Protein 6B5P (pdb70)

Organism: Plasmodium falciparum (NCBI:txid5833)

Radius of gyration: 25.06 Å; Cα contacts (8 Å, |Δi|>4): 1123; chains: 3; bounding box: 57×47×74 Å

Secondary structure (DSSP, 8-state):
---TT--S---/-EEEE---EEE-TT--EEEEEEEESS-GGGSEEEEEEE-TT--EEEEEEE-TTT--EEE-TTSSSSEEEEEEGGGTEEEEEESS--GGG-EEEEEEEE--SSSEEEEE---EEEEE-S---B--EEEEE----EEEEEEEEEEEBSS--EEEEGGGT--TTEEEPPPEE-TTS-EEEEEEEEEEGGGGTT--EEEEEEEGGGTEEEEEEE--/--EE--SEEEE-TTS-EEEEEEESSGGGTT---EEEEEE-TTS--EEEEETTTBPPTTS-TTEEEEEETTEEEEEE-S--GGG-EEEEEEEE-STT-EEEB--EEEEE--S--BPPEEEEE---HHHHHTT-EEEEEEEEEEBSS--EEEEEETTEEE-TTEEEPPPEE-TTS-EEEEEEEEE-HHHHHHSS-EEEEEEETTEEEEEEE--

Solvent-accessible surface area: 19603 Å² total

Nearest PDB structures (foldseek):
  6b5p-assembly1_H  TM=1.005E+00  e=7.738E-45  Homo sapiens
  5tf1-assembly1_H  TM=9.299E-01  e=3.670E-36  Homo sapiens
  5n7w-assembly1_H  TM=9.533E-01  e=2.758E-34  Homo sapiens
  2xwt-assembly1_A  TM=9.132E-01  e=5.272E-34  Homo sapiens
  8g8n-assembly1_A  TM=7.382E-01  e=4.643E-35  Homo sapiens

Foldseek 3Di:
DDDPVDDPPDD/DAWAKDEAAEAAFQAKDKIKTFDDDDQLQPWKKWKWWFAPPGDIDTAWIARSPPRDTDGDPPNPDFWDWGADSVRSMIMIMGGRDDQRRFTWMKMFIQPDPVGGRVDIYPTYGYGYDNDDADAWDKDWAAWVQKMKIKIKTHFGDDDDKDKDKPVNPQPPQKDWDDWDQDPNRGIMTMMMGIGGPVCLPPNWMWMWMDDPVVRDIDTDTHHD/DQWEWDQEDEEAAQAKDKIKIAGPDCLLPVVQFKWKWFDAPPDDIHTQATRQFDGDPPHDPQWGWHDDDRMIMIMGGRDDQVSQGKMKMKGHRDPPDIDIYPIYGYHHPHDDFWAKDWDKDWADPVCVVVFKTKIKIKIWFGPPQDKDKWKAQQNHTDDPQKDKDGWDQDPVRTTIIMMMRIDTSCSQQVGQKMKMWIADPRDIDMDIDHD

Sequence (434 aa):
NPDPNANPNVDVQLVQSGSELKKPGASVKVSCKTSGYTFTTYAMNWVRQAPGQGLEWMGWINTNTGNPTYAPGFTGRFVFSFDTSVSTAYLQISSLKAEDTAVYYCARVYSYGVPFDYWGQGTLVTVSSASTKGPSVFPLAPGGTAALGCLVKDYFPEPVTVSWNSGALTSGVHTFPAVLQSSGLYSLSSVVTVPSSSLGTQTYICNVNHKPSNTKVDKKVEPSVLTQPASVSGSPGQSITISCTATSSNVGSFNLVSWYQHHPGKAPKLIIHEVSKRPSGASNRFSGSKSGNTASLTISGLQAEDEADYYCCSYVGSDTWVFGGGTKLTVLGQPKAAPSVTLFPPSSEELQANKATLVCLISDFYPGAVTVAWKADSSPVKAGVETTTPSKQSNNKYAASSYLSLTPEQWKSHRSYSCQVTHEGSTVEKTVAP

B-factor: mean 49.25, std 17.54, range [1.54, 187.0]

GO terms:
  GO:0085017 entry into host cell by a symbiont-containing vacuole (P, IMP)

Structure (mmCIF, N/CA/C/O backbone):
data_6B5P
#
_entry.id   6B5P
#
_cell.length_a   41.832
_cell.length_b   70.680
_cell.length_c   166.733
_cell.angle_alpha   90.00
_cell.angle_beta   90.00
_cell.angle_gamma   90.00
#
_symmetry.space_group_name_H-M   'P 21 21 21'
#
loop_
_entity.id
_entity.type
_entity.pdbx_description
1 polymer 'pfCSP peptide 20: ASN-PRO-ASP-PRO-ASN-ALA-ASN-PRO-ASN-VAL-ASP'
2 polymer 'CIS42 Fab Heavy chain'
3 polymer 'CIS42 Fab Light chain'
4 water water
#
loop_
_atom_site.group_PDB
_atom_site.id
_atom_site.type_symbol
_atom_site.label_atom_id
_atom_site.label_alt_id
_atom_site.label_comp_id
_atom_site.label_asym_id
_atom_site.label_entity_id
_atom_site.label_seq_id
_atom_site.pdbx_PDB_ins_code
_atom_site.Cartn_x
_atom_site.Cartn_y
_atom_site.Cartn_z
_atom_site.occupancy
_atom_site.B_iso_or_equiv
_atom_site.auth_seq_id
_atom_site.auth_comp_id
_atom_site.auth_asym_id
_atom_site.auth_atom_id
_atom_site.pdbx_PDB_model_num
ATOM 1 N N . ASN A 1 1 ? -2.333 7.545 12.234 1.00 51.49 5 ASN A N 1
ATOM 2 C CA . ASN A 1 1 ? -1.175 8.341 11.836 1.00 51.43 5 ASN A CA 1
ATOM 3 C C . ASN A 1 1 ? 0.116 7.573 12.108 1.00 51.66 5 ASN A C 1
ATOM 4 O O . ASN A 1 1 ? 0.846 7.887 13.047 1.00 53.49 5 ASN A O 1
ATOM 15 N N . PRO A 1 2 ? 0.399 6.566 11.289 1.00 51.19 6 PRO A N 1
ATOM 16 C CA . PRO A 1 2 ? 1.600 5.756 11.500 1.00 49.49 6 PRO A CA 1
ATOM 17 C C . PRO A 1 2 ? 2.863 6.484 11.061 1.00 48.74 6 PRO A C 1
ATOM 18 O O . PRO A 1 2 ? 2.835 7.584 10.505 1.00 46.41 6 PRO A O 1
ATOM 29 N N . ASP A 1 3 ? 3.981 5.832 11.325 1.00 46.24 7 ASP A N 1
ATOM 30 C CA . ASP A 1 3 ? 5.282 6.342 10.917 1.00 49.09 7 ASP A CA 1
ATOM 31 C C . ASP A 1 3 ? 5.517 6.023 9.442 1.00 44.17 7 ASP A C 1
ATOM 32 O O . ASP A 1 3 ? 5.336 4.873 9.032 1.00 43.81 7 ASP A O 1
ATOM 41 N N . PRO A 1 4 ? 5.905 7.001 8.616 1.00 48.29 8 PRO A N 1
ATOM 42 C CA . PRO A 1 4 ? 6.080 6.710 7.181 1.00 46.28 8 PRO A CA 1
ATOM 43 C C . PRO A 1 4 ? 7.197 5.727 6.879 1.00 48.85 8 PRO A C 1
ATOM 44 O O . PRO A 1 4 ? 7.164 5.089 5.819 1.00 44.59 8 PRO A O 1
ATOM 55 N N . ASN A 1 5 ? 8.190 5.591 7.759 1.00 53.02 9 ASN A N 1
ATOM 56 C CA . ASN A 1 5 ? 9.248 4.610 7.550 1.00 53.00 9 ASN A CA 1
ATOM 57 C C . ASN A 1 5 ? 8.846 3.214 8.001 1.00 48.52 9 ASN A C 1
ATOM 58 O O . ASN A 1 5 ? 9.525 2.242 7.649 1.00 46.27 9 ASN A O 1
ATOM 69 N N . ALA A 1 6 ? 7.773 3.093 8.778 1.00 48.63 10 ALA A N 1
ATOM 70 C CA . ALA A 1 6 ? 7.352 1.791 9.271 1.00 46.87 10 ALA A CA 1
ATOM 71 C C . ALA A 1 6 ? 6.919 0.899 8.117 1.00 44.73 10 ALA A C 1
ATOM 72 O O . ALA A 1 6 ? 6.265 1.348 7.172 1.00 44.60 10 ALA A O 1
ATOM 79 N N . ASN A 1 7 ? 7.292 -0.376 8.201 1.00 44.62 11 ASN A N 1
ATOM 80 C CA . ASN A 1 7 ? 6.871 -1.362 7.216 1.00 42.63 11 ASN A CA 1
ATOM 81 C C . ASN A 1 7 ? 5.609 -2.052 7.715 1.00 45.87 11 ASN A C 1
ATOM 82 O O . ASN A 1 7 ? 5.633 -2.643 8.804 1.00 46.17 11 ASN A O 1
ATOM 93 N N . PRO A 1 8 ? 4.494 -2.002 6.979 1.00 42.33 12 PRO A N 1
ATOM 94 C CA . PRO A 1 8 ? 3.282 -2.698 7.442 1.00 44.44 12 PRO A CA 1
ATOM 95 C C . PRO A 1 8 ? 3.381 -4.215 7.386 1.00 43.35 12 PRO A C 1
ATOM 96 O O . PRO A 1 8 ? 2.502 -4.891 7.936 1.00 44.37 12 PRO A O 1
ATOM 107 N N . ASN A 1 9 ? 4.410 -4.769 6.745 1.00 43.59 13 ASN A N 1
ATOM 108 C CA . ASN A 1 9 ? 4.557 -6.220 6.618 1.00 46.94 13 ASN A CA 1
ATOM 109 C C . ASN A 1 9 ? 5.260 -6.793 7.852 1.00 51.40 13 ASN A C 1
ATOM 110 O O . ASN A 1 9 ? 6.352 -7.360 7.790 1.00 56.30 13 ASN A O 1
ATOM 121 N N . VAL A 1 10 ? 4.591 -6.635 8.994 1.00 52.09 14 VAL A N 1
ATOM 122 C CA . VAL A 1 10 ? 5.135 -7.087 10.268 1.00 50.47 14 VAL A CA 1
ATOM 123 C C . VAL A 1 10 ? 4.896 -8.586 10.434 1.00 54.13 14 VAL A C 1
ATOM 124 O O . VAL A 1 10 ? 4.017 -9.181 9.805 1.00 54.32 14 VAL A O 1
ATOM 137 N N . ASP A 1 11 ? 5.697 -9.204 11.299 1.00 53.56 15 ASP A N 1
ATOM 138 C CA . ASP A 1 11 ? 5.511 -10.611 11.643 1.00 53.48 15 ASP A CA 1
ATOM 139 C C . ASP A 1 11 ? 4.327 -10.766 12.591 1.00 56.47 15 ASP A C 1
ATOM 140 O O . ASP A 1 11 ? 4.255 -10.095 13.621 1.00 58.85 15 ASP A O 1
ATOM 162 N N . VAL B 2 2 ? 13.679 -4.907 -9.173 1.00 94.47 2 VAL H N 1
ATOM 163 C CA . VAL B 2 2 ? 12.323 -5.276 -8.788 1.00 94.63 2 VAL H CA 1
ATOM 164 C C . VAL B 2 2 ? 11.463 -5.469 -10.031 1.00 85.82 2 VAL H C 1
ATOM 165 O O . VAL B 2 2 ? 11.540 -4.686 -10.975 1.00 91.84 2 VAL H O 1
ATOM 178 N N . GLN B 2 3 ? 10.640 -6.517 -10.026 1.00 76.80 3 GLN H N 1
ATOM 179 C CA . GLN B 2 3 ? 9.783 -6.826 -11.163 1.00 63.06 3 GLN H CA 1
ATOM 180 C C . GLN B 2 3 ? 8.557 -7.583 -10.676 1.00 56.61 3 GLN H C 1
ATOM 181 O O . GLN B 2 3 ? 8.682 -8.544 -9.912 1.00 61.54 3 GLN H O 1
ATOM 195 N N . LEU B 2 4 ? 7.380 -7.145 -11.120 1.00 52.11 4 LEU H N 1
ATOM 196 C CA . LEU B 2 4 ? 6.118 -7.835 -10.864 1.00 45.87 4 LEU H CA 1
ATOM 197 C C . LEU B 2 4 ? 5.517 -8.206 -12.213 1.00 47.18 4 LEU H C 1
ATOM 198 O O . LEU B 2 4 ? 5.138 -7.324 -12.990 1.00 46.99 4 LEU H O 1
ATOM 214 N N . VAL B 2 5 ? 5.438 -9.504 -12.495 1.00 46.64 5 VAL H N 1
ATOM 215 C CA . VAL B 2 5 ? 4.954 -10.009 -13.777 1.00 44.01 5 VAL H CA 1
ATOM 216 C C . VAL B 2 5 ? 3.712 -10.847 -13.520 1.00 41.36 5 VAL H C 1
ATOM 217 O O . VAL B 2 5 ? 3.783 -11.885 -12.849 1.00 41.84 5 VAL H O 1
ATOM 230 N N . GLN B 2 6 ? 2.582 -10.408 -14.062 1.00 40.02 6 GLN H N 1
ATOM 231 C CA . GLN B 2 6 ? 1.305 -11.071 -13.856 1.00 36.56 6 GLN H CA 1
ATOM 232 C C . GLN B 2 6 ? 0.996 -12.014 -15.015 1.00 34.74 6 GLN H C 1
ATOM 233 O O . GLN B 2 6 ? 1.656 -12.006 -16.056 1.00 33.55 6 GLN H O 1
ATOM 247 N N . SER B 2 7 ? -0.026 -12.843 -14.814 1.00 35.63 7 SER H N 1
ATOM 248 C CA . SER B 2 7 ? -0.461 -13.793 -15.827 1.00 35.75 7 SER H CA 1
ATOM 249 C C . SER B 2 7 ? -1.270 -13.080 -16.912 1.00 37.34 7 SER H C 1
ATOM 250 O O . SER B 2 7 ? -1.568 -11.884 -16.826 1.00 36.64 7 SER H O 1
ATOM 258 N N . GLY B 2 8 ? -1.645 -13.837 -17.946 1.00 37.71 8 GLY H N 1
ATOM 259 C CA . GLY B 2 8 ? -2.255 -13.269 -19.129 1.00 37.14 8 GLY H CA 1
ATOM 260 C C . GLY B 2 8 ? -3.759 -13.107 -19.003 1.00 36.02 8 GLY H C 1
ATOM 261 O O . GLY B 2 8 ? -4.388 -13.514 -18.027 1.00 35.77 8 GLY H O 1
ATOM 265 N N . SER B 2 9 ? -4.335 -12.499 -20.037 1.00 34.43 9 SER H N 1
ATOM 266 C CA . SER B 2 9 ? -5.759 -12.201 -20.054 1.00 32.73 9 SER H CA 1
ATOM 267 C C . SER B 2 9 ? -6.583 -13.461 -19.820 1.00 34.38 9 SER H C 1
ATOM 268 O O . SER B 2 9 ? -6.199 -14.566 -20.211 1.00 38.95 9 SER H O 1
ATOM 276 N N . GLU B 2 10 ? -7.739 -13.280 -19.188 1.00 32.56 10 GLU H N 1
ATOM 277 C CA . GLU B 2 10 ? -8.649 -14.373 -18.884 1.00 34.52 10 GLU H CA 1
ATOM 278 C C . GLU B 2 10 ? -10.038 -14.037 -19.403 1.00 34.36 10 GLU H C 1
ATOM 279 O O . GLU B 2 10 ? -10.499 -12.897 -19.285 1.00 31.33 10 GLU H O 1
ATOM 291 N N . LEU B 2 11 ? -10.694 -15.040 -19.983 1.00 37.13 11 LEU H N 1
ATOM 292 C CA . LEU B 2 11 ? -12.080 -14.945 -20.420 1.00 36.21 11 LEU H CA 1
ATOM 293 C C . LEU B 2 11 ? -12.877 -16.003 -19.675 1.00 35.44 11 LEU H C 1
ATOM 294 O O . LEU B 2 11 ? -12.496 -17.178 -19.667 1.00 36.14 11 LEU H O 1
ATOM 310 N N . LYS B 2 12 ? -13.970 -15.586 -19.038 1.00 34.25 12 LYS H N 1
ATOM 311 C CA . LYS B 2 12 ? -14.730 -16.461 -18.158 1.00 33.31 12 LYS H CA 1
ATOM 312 C C . LYS B 2 12 ? -16.219 -16.193 -18.309 1.00 36.81 12 LYS H C 1
ATOM 313 O O . LYS B 2 12 ? -16.635 -15.089 -18.671 1.00 38.21 12 LYS H O 1
ATOM 332 N N . LYS B 2 13 ? -17.020 -17.220 -18.024 1.00 37.55 13 LYS H N 1
ATOM 333 C CA . LYS B 2 13 ? -18.464 -17.088 -17.925 1.00 37.82 13 LYS H CA 1
ATOM 334 C C . LYS B 2 13 ? -18.859 -16.712 -16.504 1.00 33.40 13 LYS H C 1
ATOM 335 O O . LYS B 2 13 ? -18.108 -16.957 -15.555 1.00 31.46 13 LYS H O 1
ATOM 354 N N . PRO B 2 14 ? -20.029 -16.104 -16.313 1.00 32.41 14 PRO H N 1
ATOM 355 C CA . PRO B 2 14 ? -20.507 -15.876 -14.947 1.00 31.91 14 PRO H CA 1
ATOM 356 C C . PRO B 2 14 ? -20.524 -17.183 -14.167 1.00 32.62 14 PRO H C 1
ATOM 357 O O . PRO B 2 14 ? -20.697 -18.265 -14.731 1.00 33.49 14 PRO H O 1
ATOM 368 N N . GLY B 2 15 ? -20.317 -17.076 -12.856 1.00 31.65 15 GLY H N 1
ATOM 369 C CA . GLY B 2 15 ? -20.273 -18.239 -12.000 1.00 31.70 15 GLY H CA 1
ATOM 370 C C . GLY B 2 15 ? -18.967 -19.002 -12.023 1.00 31.83 15 GLY H C 1
ATOM 371 O O . GLY B 2 15 ? -18.735 -19.821 -11.126 1.00 31.56 15 GLY H O 1
ATOM 375 N N . ALA B 2 16 ? -18.103 -18.768 -13.008 1.00 32.03 16 ALA H N 1
ATOM 376 C CA . ALA B 2 16 ? -16.844 -19.489 -13.096 1.00 33.98 16 ALA H CA 1
ATOM 377 C C . ALA B 2 16 ? -15.836 -18.917 -12.102 1.00 33.70 16 ALA H C 1
ATOM 378 O O . ALA B 2 16 ? -16.132 -18.012 -11.315 1.00 32.08 16 ALA H O 1
ATOM 385 N N . SER B 2 17 ? -14.619 -19.448 -12.146 1.00 35.41 17 SER H N 1
ATOM 386 C CA . SER B 2 17 ? -13.567 -19.058 -11.225 1.00 35.69 17 SER H CA 1
ATOM 387 C C . SER B 2 17 ? -12.311 -18.699 -12.006 1.00 33.90 17 SER H C 1
ATOM 388 O O . SER B 2 17 ? -12.113 -19.132 -13.144 1.00 32.35 17 SER H O 1
ATOM 396 N N . VAL B 2 18 ? -11.458 -17.890 -11.379 1.00 33.81 18 VAL H N 1
ATOM 397 C CA . VAL B 2 18 ? -10.219 -17.448 -12.004 1.00 33.09 18 VAL H CA 1
ATOM 398 C C . VAL B 2 18 ? -9.178 -17.260 -10.913 1.00 32.81 18 VAL H C 1
ATOM 399 O O . VAL B 2 18 ? -9.509 -16.969 -9.760 1.00 33.72 18 VAL H O 1
ATOM 412 N N . LYS B 2 19 ? -7.912 -17.448 -11.280 1.00 32.77 19 LYS H N 1
ATOM 413 C CA . LYS B 2 19 ? -6.798 -17.284 -10.350 1.00 32.86 19 LYS H CA 1
ATOM 414 C C . LYS B 2 19 ? -5.677 -16.555 -11.077 1.00 32.46 19 LYS H C 1
ATOM 415 O O . LYS B 2 19 ? -5.082 -17.102 -12.012 1.00 32.22 19 LYS H O 1
ATOM 434 N N . VAL B 2 20 ? -5.390 -15.326 -10.643 1.00 31.85 20 VAL H N 1
ATOM 435 C CA . VAL B 2 20 ? -4.371 -14.475 -11.252 1.00 29.58 20 VAL H CA 1
ATOM 436 C C . VAL B 2 20 ? -3.107 -14.562 -10.411 1.00 33.41 20 VAL H C 1
ATOM 437 O O . VAL B 2 20 ? -3.171 -14.570 -9.175 1.00 32.51 20 VAL H O 1
ATOM 450 N N . SER B 2 21 ? -1.955 -14.625 -11.073 1.00 33.78 21 SER H N 1
ATOM 451 C CA . SER B 2 21 ? -0.676 -14.766 -10.396 1.00 36.90 21 SER H CA 1
ATOM 452 C C . SER B 2 21 ? 0.166 -13.512 -10.593 1.00 37.49 21 SER H C 1
ATOM 453 O O . SER B 2 21 ? -0.031 -12.741 -11.538 1.00 36.07 21 SER H O 1
ATOM 461 N N . CYS B 2 22 ? 1.115 -13.315 -9.672 1.00 38.89 22 CYS H N 1
ATOM 462 C CA . CYS B 2 22 ? 1.955 -12.113 -9.622 1.00 38.76 22 CYS H CA 1
ATOM 463 C C . CYS B 2 22 ? 3.345 -12.561 -9.171 1.00 42.22 22 CYS H C 1
ATOM 464 O O . CYS B 2 22 ? 3.657 -12.531 -7.977 1.00 40.35 22 CYS H O 1
ATOM 471 N N . LYS B 2 23 ? 4.171 -12.984 -10.131 1.00 47.20 23 LYS H N 1
ATOM 472 C CA . LYS B 2 23 ? 5.522 -13.441 -9.825 1.00 49.52 23 LYS H CA 1
ATOM 473 C C . LYS B 2 23 ? 6.430 -12.248 -9.563 1.00 48.23 23 LYS H C 1
ATOM 474 O O . LYS B 2 23 ? 6.430 -11.274 -10.323 1.00 45.00 23 LYS H O 1
ATOM 493 N N . THR B 2 24 ? 7.213 -12.334 -8.495 1.00 50.44 24 THR H N 1
ATOM 494 C CA . THR B 2 24 ? 8.115 -11.268 -8.096 1.00 52.55 24 THR H CA 1
ATOM 495 C C . THR B 2 24 ? 9.562 -11.709 -8.276 1.00 55.94 24 THR H C 1
ATOM 496 O O . THR B 2 24 ? 9.869 -12.900 -8.367 1.00 58.35 24 THR H O 1
ATOM 507 N N . SER B 2 25 ? 10.449 -10.720 -8.339 1.00 55.46 25 SER H N 1
ATOM 508 C CA . SER B 2 25 ? 11.885 -10.957 -8.412 1.00 55.84 25 SER H CA 1
ATOM 509 C C . SER B 2 25 ? 12.592 -9.637 -8.145 1.00 52.49 25 SER H C 1
ATOM 510 O O . SER B 2 25 ? 12.009 -8.560 -8.295 1.00 48.55 25 SER H O 1
ATOM 518 N N . GLY B 2 26 ? 13.855 -9.736 -7.738 1.00 45.44 26 GLY H N 1
ATOM 519 C CA . GLY B 2 26 ? 14.646 -8.573 -7.403 1.00 45.71 26 GLY H CA 1
ATOM 520 C C . GLY B 2 26 ? 14.621 -8.181 -5.941 1.00 45.63 26 GLY H C 1
ATOM 521 O O . GLY B 2 26 ? 15.402 -7.308 -5.539 1.00 46.93 26 GLY H O 1
ATOM 525 N N . TYR B 2 27 ? 13.754 -8.789 -5.133 1.00 45.10 27 TYR H N 1
ATOM 526 C CA . TYR B 2 27 ? 13.671 -8.468 -3.715 1.00 45.64 27 TYR H CA 1
ATOM 527 C C . TYR B 2 27 ? 13.127 -9.674 -2.959 1.00 45.57 27 TYR H C 1
ATOM 528 O O . TYR B 2 27 ? 12.490 -10.559 -3.537 1.00 45.58 27 TYR H O 1
ATOM 546 N N . THR B 2 28 ? 13.385 -9.694 -1.651 1.00 45.22 28 THR H N 1
ATOM 547 C CA . THR B 2 28 ? 12.886 -10.758 -0.785 1.00 46.76 28 THR H CA 1
ATOM 548 C C . THR B 2 28 ? 11.367 -10.678 -0.683 1.00 46.55 28 THR H C 1
ATOM 549 O O . THR B 2 28 ? 10.823 -9.700 -0.158 1.00 46.99 28 THR H O 1
ATOM 560 N N . PHE B 2 29 ? 10.687 -11.729 -1.150 1.00 45.30 29 PHE H N 1
ATOM 561 C CA . PHE B 2 29 ? 9.235 -11.679 -1.301 1.00 42.33 29 PHE H CA 1
ATOM 562 C C . PHE B 2 29 ? 8.531 -11.441 0.031 1.00 40.39 29 PHE H C 1
ATOM 563 O O . PHE B 2 29 ? 7.500 -10.758 0.081 1.00 38.34 29 PHE H O 1
ATOM 580 N N . THR B 2 30 ? 9.066 -11.996 1.117 1.00 41.03 30 THR H N 1
ATOM 581 C CA . THR B 2 30 ? 8.393 -11.954 2.410 1.00 40.96 30 THR H CA 1
ATOM 582 C C . THR B 2 30 ? 8.624 -10.655 3.173 1.00 42.11 30 THR H C 1
ATOM 583 O O . THR B 2 30 ? 8.048 -10.483 4.253 1.00 40.72 30 THR H O 1
ATOM 594 N N . THR B 2 31 ? 9.443 -9.741 2.654 1.00 44.87 31 THR H N 1
ATOM 595 C CA . THR B 2 31 ? 9.746 -8.525 3.397 1.00 46.30 31 THR H CA 1
ATOM 596 C C . THR B 2 31 ? 8.692 -7.444 3.193 1.00 45.87 31 THR H C 1
ATOM 597 O O . THR B 2 31 ? 8.511 -6.593 4.071 1.00 46.11 31 THR H O 1
ATOM 608 N N . TYR B 2 32 ? 7.998 -7.455 2.059 1.00 44.57 32 TYR H N 1
ATOM 609 C CA . TYR B 2 32 ? 7.075 -6.390 1.701 1.00 41.88 32 TYR H CA 1
ATOM 610 C C . TYR B 2 32 ? 5.703 -6.965 1.385 1.00 40.57 32 TYR H C 1
ATOM 611 O O . TYR B 2 32 ? 5.589 -8.007 0.733 1.00 41.38 32 TYR H O 1
ATOM 629 N N . ALA B 2 33 ? 4.668 -6.270 1.853 1.00 39.51 33 ALA H N 1
ATOM 630 C CA . ALA B 2 33 ? 3.295 -6.664 1.579 1.00 38.04 33 ALA H CA 1
ATOM 631 C C . ALA B 2 33 ? 2.993 -6.563 0.086 1.00 35.08 33 ALA H C 1
ATOM 632 O O . ALA B 2 33 ? 3.628 -5.808 -0.655 1.00 32.52 33 ALA H O 1
ATOM 639 N N . MET B 2 34 ? 1.997 -7.334 -0.353 1.00 33.04 34 MET H N 1
ATOM 640 C CA . MET B 2 34 ? 1.516 -7.289 -1.728 1.00 31.54 34 MET H CA 1
ATOM 641 C C . MET B 2 34 ? 0.067 -6.824 -1.727 1.00 30.71 34 MET H C 1
ATOM 642 O O . MET B 2 34 ? -0.757 -7.352 -0.972 1.00 31.37 34 MET H O 1
ATOM 656 N N . ASN B 2 35 ? -0.234 -5.836 -2.565 1.00 29.32 35 ASN H N 1
ATOM 657 C CA . ASN B 2 35 ? -1.550 -5.221 -2.633 1.00 26.93 35 ASN H CA 1
ATOM 658 C C . ASN B 2 35 ? -2.183 -5.488 -3.991 1.00 22.85 35 ASN H C 1
ATOM 659 O O . ASN B 2 35 ? -1.499 -5.772 -4.978 1.00 18.50 35 ASN H O 1
ATOM 670 N N . TRP B 2 36 ? -3.510 -5.376 -4.029 1.00 24.94 36 TRP H N 1
ATOM 671 C CA . TRP B 2 36 ? -4.287 -5.623 -5.235 1.00 26.41 36 TRP H CA 1
ATOM 672 C C . TRP B 2 36 ? -5.173 -4.422 -5.529 1.00 25.62 36 TRP H C 1
ATOM 673 O O . TRP B 2 36 ? -5.822 -3.878 -4.628 1.00 25.03 36 TRP H O 1
ATOM 694 N N . VAL B 2 37 ? -5.188 -4.009 -6.793 1.00 24.49 37 VAL H N 1
ATOM 695 C CA . VAL B 2 37 ? -5.965 -2.864 -7.245 1.00 25.91 37 VAL H CA 1
ATOM 696 C C . VAL B 2 37 ? -6.708 -3.262 -8.510 1.00 29.78 37 VAL H C 1
ATOM 697 O O . VAL B 2 37 ? -6.171 -3.984 -9.358 1.00 27.68 37 VAL H O 1
ATOM 710 N N . ARG B 2 38 ? -7.941 -2.779 -8.636 1.00 36.66 38 ARG H N 1
ATOM 711 C CA . ARG B 2 38 ? -8.844 -3.144 -9.716 1.00 43.26 38 ARG H CA 1
ATOM 712 C C . ARG B 2 38 ? -9.231 -1.886 -10.478 1.00 39.37 38 ARG H C 1
ATOM 713 O O . ARG B 2 38 ? -9.404 -0.820 -9.880 1.00 40.02 38 ARG H O 1
ATOM 734 N N . GLN B 2 39 ? -9.342 -2.003 -11.799 1.00 35.03 39 GLN H N 1
ATOM 735 C CA . GLN B 2 39 ? -9.865 -0.925 -12.632 1.00 30.58 39 GLN H CA 1
ATOM 736 C C . GLN B 2 39 ? -10.923 -1.510 -13.556 1.00 26.35 39 GLN H C 1
ATOM 737 O O . GLN B 2 39 ? -10.600 -2.271 -14.475 1.00 22.13 39 GLN H O 1
ATOM 751 N N . ALA B 2 40 ? -12.183 -1.166 -13.304 1.00 28.82 40 ALA H N 1
ATOM 752 C CA . ALA B 2 40 ? -13.272 -1.588 -14.163 1.00 31.09 40 ALA H CA 1
ATOM 753 C C . ALA B 2 40 ? -13.399 -0.644 -15.355 1.00 32.58 40 ALA H C 1
ATOM 754 O O . ALA B 2 40 ? -12.909 0.488 -15.316 1.00 30.61 40 ALA H O 1
ATOM 761 N N . PRO B 2 41 ? -14.043 -1.091 -16.432 1.00 36.16 41 PRO H N 1
ATOM 762 C CA . PRO B 2 41 ? -14.219 -0.222 -17.603 1.00 38.81 41 PRO H CA 1
ATOM 763 C C . PRO B 2 41 ? -14.749 1.154 -17.222 1.00 40.64 41 PRO H C 1
ATOM 764 O O . PRO B 2 41 ? -15.719 1.281 -16.471 1.00 43.08 41 PRO H O 1
ATOM 775 N N . GLY B 2 42 ? -14.106 2.193 -17.751 1.00 40.12 42 GLY H N 1
ATOM 776 C CA . GLY B 2 42 ? -14.556 3.553 -17.506 1.00 41.17 42 GLY H CA 1
ATOM 777 C C . GLY B 2 42 ? -14.646 3.930 -16.045 1.00 43.25 42 GLY H C 1
ATOM 778 O O . GLY B 2 42 ? -15.472 4.772 -15.681 1.00 45.40 42 GLY H O 1
ATOM 782 N N . GLN B 2 43 ? -13.822 3.329 -15.194 1.00 43.28 43 GLN H N 1
ATOM 783 C CA . GLN B 2 43 ? -13.799 3.648 -13.775 1.00 41.46 43 GLN H CA 1
ATOM 784 C C . GLN B 2 43 ? -12.363 3.902 -13.347 1.00 36.80 43 GLN H C 1
ATOM 785 O O . GLN B 2 43 ? -11.419 3.729 -14.122 1.00 36.41 43 GLN H O 1
ATOM 799 N N . GLY B 2 44 ? -12.200 4.329 -12.099 1.00 33.78 44 GLY H N 1
ATOM 800 C CA . GLY B 2 44 ? -10.893 4.602 -11.549 1.00 32.63 44 GLY H CA 1
ATOM 801 C C . GLY B 2 44 ? -10.289 3.379 -10.892 1.00 32.33 44 GLY H C 1
ATOM 802 O O . GLY B 2 44 ? -10.820 2.268 -10.953 1.00 30.94 44 GLY H O 1
ATOM 806 N N . LEU B 2 45 ? -9.140 3.598 -10.261 1.00 33.47 45 LEU H N 1
ATOM 807 C CA . LEU B 2 45 ? -8.490 2.555 -9.485 1.00 33.25 45 LEU H CA 1
ATOM 808 C C . LEU B 2 45 ? -9.206 2.392 -8.152 1.00 31.33 45 LEU H C 1
ATOM 809 O O . LEU B 2 45 ? -9.571 3.378 -7.505 1.00 30.46 45 LEU H O 1
ATOM 825 N N . GLU B 2 46 ? -9.408 1.142 -7.743 1.00 30.37 46 GLU H N 1
ATOM 826 C CA . GLU B 2 46 ? -10.064 0.838 -6.477 1.00 30.54 46 GLU H CA 1
ATOM 827 C C . GLU B 2 46 ? -9.224 -0.167 -5.709 1.00 29.11 46 GLU H C 1
ATOM 828 O O . GLU B 2 46 ? -9.006 -1.289 -6.177 1.00 27.97 46 GLU H O 1
ATOM 840 N N . TRP B 2 47 ? -8.775 0.234 -4.526 1.00 30.11 47 TRP H N 1
ATOM 841 C CA . TRP B 2 47 ? -7.990 -0.638 -3.666 1.00 30.65 47 TRP H CA 1
ATOM 842 C C . TRP B 2 47 ? -8.841 -1.812 -3.194 1.00 33.20 47 TRP H C 1
ATOM 843 O O . TRP B 2 47 ? -9.942 -1.621 -2.669 1.00 33.52 47 TRP H O 1
ATOM 864 N N . MET B 2 48 ? -8.333 -3.029 -3.388 1.00 33.90 48 MET H N 1
ATOM 865 C CA . MET B 2 48 ? -9.034 -4.245 -2.986 1.00 33.67 48 MET H CA 1
ATOM 866 C C . MET B 2 48 ? -8.582 -4.766 -1.630 1.00 31.78 48 MET H C 1
ATOM 867 O O . MET B 2 48 ? -9.401 -5.280 -0.861 1.00 31.66 48 MET H O 1
ATOM 881 N N . GLY B 2 49 ? -7.298 -4.662 -1.333 1.00 29.07 49 GLY H N 1
ATOM 882 C CA . GLY B 2 49 ? -6.761 -5.166 -0.090 1.00 28.06 49 GLY H CA 1
ATOM 883 C C . GLY B 2 49 ? -5.300 -5.532 -0.259 1.00 27.88 49 GLY H C 1
ATOM 884 O O . GLY B 2 49 ? -4.685 -5.258 -1.288 1.00 25.76 49 GLY H O 1
ATOM 888 N N . TRP B 2 50 ? -4.756 -6.163 0.782 1.00 29.90 50 TRP H N 1
ATOM 889 C CA . TRP B 2 50 ? -3.381 -6.638 0.769 1.00 31.48 50 TRP H CA 1
ATOM 890 C C . TRP B 2 50 ? -3.291 -7.899 1.614 1.00 32.14 50 TRP H C 1
ATOM 891 O O . TRP B 2 50 ? -4.214 -8.246 2.357 1.00 33.56 50 TRP H O 1
ATOM 912 N N . ILE B 2 51 ? -2.161 -8.591 1.477 1.00 30.97 51 ILE H N 1
ATOM 913 C CA . ILE B 2 51 ? -1.853 -9.777 2.264 1.00 30.08 51 ILE H CA 1
ATOM 914 C C . ILE B 2 51 ? -0.465 -9.602 2.861 1.00 30.60 51 ILE H C 1
ATOM 915 O O . ILE B 2 51 ? 0.475 -9.215 2.158 1.00 28.89 51 ILE H O 1
ATOM 931 N N . ASN B 2 52 ? -0.338 -9.896 4.152 1.00 31.73 52 ASN H N 1
ATOM 932 C CA . ASN B 2 52 ? 0.944 -9.819 4.839 1.00 33.96 52 ASN H CA 1
ATOM 933 C C . ASN B 2 52 ? 1.765 -11.046 4.459 1.00 36.88 52 ASN H C 1
ATOM 934 O O . ASN B 2 52 ? 1.428 -12.172 4.839 1.00 38.39 52 ASN H O 1
ATOM 945 N N . THR B 2 53 A 2.843 -10.834 3.710 1.00 36.00 52 THR H N 1
ATOM 946 C CA . THR B 2 53 A 3.633 -11.945 3.199 1.00 35.52 52 THR H CA 1
ATOM 947 C C . THR B 2 53 A 4.462 -12.641 4.271 1.00 39.52 52 THR H C 1
ATOM 948 O O . THR B 2 53 A 5.164 -13.605 3.946 1.00 43.88 52 THR H O 1
ATOM 959 N N . ASN B 2 54 ? 4.407 -12.191 5.526 1.00 38.81 53 ASN H N 1
ATOM 960 C CA . ASN B 2 54 ? 5.065 -12.881 6.631 1.00 40.09 53 ASN H CA 1
ATOM 961 C C . ASN B 2 54 ? 4.088 -13.710 7.454 1.00 43.92 53 ASN H C 1
ATOM 962 O O . ASN B 2 54 ? 4.375 -14.867 7.775 1.00 47.97 53 ASN H O 1
ATOM 973 N N . THR B 2 55 ? 2.936 -13.139 7.804 1.00 42.69 54 THR H N 1
ATOM 974 C CA . THR B 2 55 ? 1.937 -13.840 8.598 1.00 42.06 54 THR H CA 1
ATOM 975 C C . THR B 2 55 ? 0.835 -14.478 7.765 1.00 38.81 54 THR H C 1
ATOM 976 O O . THR B 2 55 ? 0.144 -15.373 8.265 1.00 38.51 54 THR H O 1
ATOM 987 N N . GLY B 2 56 ? 0.654 -14.045 6.519 1.00 38.12 55 GLY H N 1
ATOM 988 C CA . GLY B 2 56 ? -0.415 -14.537 5.676 1.00 36.04 55 GLY H CA 1
ATOM 989 C C . GLY B 2 56 ? -1.756 -13.863 5.879 1.00 32.37 55 GLY H C 1
ATOM 990 O O . GLY B 2 56 ? -2.675 -14.098 5.082 1.00 27.50 55 GLY H O 1
ATOM 994 N N . ASN B 2 57 ? -1.897 -13.028 6.899 1.00 32.90 56 ASN H N 1
ATOM 995 C CA . ASN B 2 57 ? -3.182 -12.416 7.194 1.00 35.15 56 ASN H CA 1
ATOM 996 C C . ASN B 2 57 ? -3.626 -11.568 6.008 1.00 33.36 56 ASN H C 1
ATOM 997 O O . ASN B 2 57 ? -2.880 -10.673 5.584 1.00 34.70 56 ASN H O 1
ATOM 1008 N N . PRO B 2 58 ? -4.799 -11.819 5.436 1.00 34.70 57 PRO H N 1
ATOM 1009 C CA . PRO B 2 58 ? -5.309 -10.948 4.380 1.00 31.38 57 PRO H CA 1
ATOM 1010 C C . PRO B 2 58 ? -6.252 -9.886 4.914 1.00 33.88 57 PRO H C 1
ATOM 1011 O O . PRO B 2 58 ? -6.982 -10.076 5.891 1.00 31.68 57 PRO H O 1
ATOM 1022 N N . THR B 2 59 ? -6.217 -8.748 4.233 1.00 34.11 58 THR H N 1
ATOM 1023 C CA . THR B 2 59 ? -7.081 -7.618 4.526 1.00 36.87 58 THR H CA 1
ATOM 1024 C C . THR B 2 59 ? -7.863 -7.290 3.267 1.00 35.39 58 THR H C 1
ATOM 1025 O O . THR B 2 59 ? -7.273 -6.934 2.243 1.00 34.58 58 THR H O 1
ATOM 1036 N N . TYR B 2 60 ? -9.182 -7.418 3.345 1.00 36.16 59 TYR H N 1
ATOM 1037 C CA . TYR B 2 60 ? -10.073 -7.150 2.227 1.00 33.83 59 TYR H CA 1
ATOM 1038 C C . TYR B 2 60 ? -10.880 -5.892 2.517 1.00 34.33 59 TYR H C 1
ATOM 1039 O O . TYR B 2 60 ? -11.528 -5.794 3.565 1.00 33.91 59 TYR H O 1
ATOM 1057 N N . ALA B 2 61 ? -10.838 -4.939 1.589 1.00 35.25 60 ALA H N 1
ATOM 1058 C CA . ALA B 2 61 ? -11.641 -3.739 1.712 1.00 37.14 60 ALA H CA 1
ATOM 1059 C C . ALA B 2 61 ? -13.122 -4.074 1.557 1.00 36.85 60 ALA H C 1
ATOM 1060 O O . ALA B 2 61 ? -13.482 -5.084 0.945 1.00 36.49 60 ALA H O 1
ATOM 1067 N N . PRO B 2 62 ? -14.004 -3.242 2.107 1.00 35.79 61 PRO H N 1
ATOM 1068 C CA . PRO B 2 62 ? -15.438 -3.456 1.880 1.00 36.21 61 PRO H CA 1
ATOM 1069 C C . PRO B 2 62 ? -15.746 -3.406 0.392 1.00 36.10 61 PRO H C 1
ATOM 1070 O O . PRO B 2 62 ? -15.365 -2.465 -0.309 1.00 36.62 61 PRO H O 1
ATOM 1081 N N . GLY B 2 63 ? -16.427 -4.441 -0.090 1.00 35.38 62 GLY H N 1
ATOM 1082 C CA . GLY B 2 63 ? -16.694 -4.608 -1.503 1.00 34.77 62 GLY H CA 1
ATOM 1083 C C . GLY B 2 63 ? -15.930 -5.747 -2.134 1.00 35.10 62 GLY H C 1
ATOM 1084 O O . GLY B 2 63 ? -16.229 -6.115 -3.278 1.00 34.97 62 GLY H O 1
ATOM 1088 N N . PHE B 2 64 ? -14.954 -6.321 -1.430 1.00 35.33 63 PHE H N 1
ATOM 1089 C CA . PHE B 2 64 ? -14.215 -7.470 -1.935 1.00 36.27 63 PHE H CA 1
ATOM 1090 C C . PHE B 2 64 ? -14.108 -8.552 -0.867 1.00 38.48 63 PHE H C 1
ATOM 1091 O O . PHE B 2 64 ? -13.143 -9.320 -0.836 1.00 37.80 63 PHE H O 1
ATOM 1108 N N . THR B 2 65 ? -15.100 -8.620 0.010 1.00 40.16 64 THR H N 1
ATOM 1109 C CA . THR B 2 65 ? -15.237 -9.703 0.965 1.00 44.32 64 THR H CA 1
ATOM 1110 C C . THR B 2 65 ? -16.253 -10.711 0.443 1.00 46.23 64 THR H C 1
ATOM 1111 O O . THR B 2 65 ? -17.238 -10.347 -0.205 1.00 42.98 64 THR H O 1
ATOM 1122 N N . GLY B 2 66 ? -16.002 -11.990 0.723 1.00 50.32 65 GLY H N 1
ATOM 1123 C CA . GLY B 2 66 ? -16.937 -13.046 0.428 1.00 53.83 65 GLY H CA 1
ATOM 1124 C C . GLY B 2 66 ? -16.581 -13.896 -0.777 1.00 53.60 65 GLY H C 1
ATOM 1125 O O . GLY B 2 66 ? -16.899 -15.090 -0.791 1.00 55.33 65 GLY H O 1
ATOM 1129 N N . ARG B 2 67 ? -15.939 -13.311 -1.788 1.00 53.19 66 ARG H N 1
ATOM 1130 C CA . ARG B 2 67 ? -15.677 -14.012 -3.036 1.00 49.49 66 ARG H CA 1
ATOM 1131 C C . ARG B 2 67 ? -14.234 -13.895 -3.508 1.00 42.88 66 ARG H C 1
ATOM 1132 O O . ARG B 2 67 ? -13.878 -14.528 -4.508 1.00 40.36 66 ARG H O 1
ATOM 1153 N N . PHE B 2 68 ? -13.397 -13.122 -2.822 1.00 37.65 67 PHE H N 1
ATOM 1154 C CA . PHE B 2 68 ? -12.015 -12.900 -3.220 1.00 34.39 67 PHE H CA 1
ATOM 1155 C C . PHE B 2 68 ? -11.067 -13.508 -2.196 1.00 33.06 67 PHE H C 1
ATOM 1156 O O . PHE B 2 68 ? -11.353 -13.524 -0.995 1.00 36.31 67 PHE H O 1
ATOM 1173 N N . VAL B 2 69 ? -9.934 -14.014 -2.681 1.00 30.36 68 VAL H N 1
ATOM 1174 C CA . VAL B 2 69 ? -8.940 -14.657 -1.826 1.00 29.09 68 VAL H CA 1
ATOM 1175 C C . VAL B 2 69 ? -7.557 -14.214 -2.274 1.00 27.83 68 VAL H C 1
ATOM 1176 O O . VAL B 2 69 ? -7.179 -14.424 -3.432 1.00 26.21 68 VAL H O 1
ATOM 1189 N N . PHE B 2 70 ? -6.799 -13.621 -1.359 1.00 29.08 69 PHE H N 1
ATOM 1190 C CA . PHE B 2 70 ? -5.386 -13.362 -1.577 1.00 31.33 69 PHE H CA 1
ATOM 1191 C C . PHE B 2 70 ? -4.580 -14.520 -1.008 1.00 30.16 69 PHE H C 1
ATOM 1192 O O . PHE B 2 70 ? -4.924 -15.075 0.039 1.00 31.68 69 PHE H O 1
ATOM 1209 N N . SER B 2 71 ? -3.519 -14.898 -1.713 1.00 28.50 70 SER H N 1
ATOM 1210 C CA . SER B 2 71 ? -2.626 -15.939 -1.227 1.00 28.45 70 SER H CA 1
ATOM 1211 C C . SER B 2 71 ? -1.250 -15.727 -1.839 1.00 28.79 70 SER H C 1
ATOM 1212 O O . SER B 2 71 ? -1.054 -14.855 -2.688 1.00 28.46 70 SER H O 1
ATOM 1220 N N . PHE B 2 72 ? -0.291 -16.539 -1.400 1.00 30.46 71 PHE H N 1
ATOM 1221 C CA . PHE B 2 72 ? 1.053 -16.482 -1.953 1.00 31.64 71 PHE H CA 1
ATOM 1222 C C . PHE B 2 72 ? 1.716 -17.840 -1.802 1.00 35.57 71 PHE H C 1
ATOM 1223 O O . PHE B 2 72 ? 1.343 -18.650 -0.948 1.00 37.21 71 PHE H O 1
ATOM 1240 N N . ASP B 2 73 ? 2.706 -18.080 -2.658 1.00 37.01 72 ASP H N 1
ATOM 1241 C CA . ASP B 2 73 ? 3.510 -19.300 -2.627 1.00 39.46 72 ASP H CA 1
ATOM 1242 C C . ASP B 2 73 ? 4.971 -18.869 -2.542 1.00 40.17 72 ASP H C 1
ATOM 1243 O O . ASP B 2 73 ? 5.597 -18.581 -3.566 1.00 40.67 72 ASP H O 1
ATOM 1252 N N . THR B 2 74 ? 5.513 -18.819 -1.323 1.00 40.05 73 THR H N 1
ATOM 1253 C CA . THR B 2 74 ? 6.873 -18.323 -1.130 1.00 38.99 73 THR H CA 1
ATOM 1254 C C . THR B 2 74 ? 7.908 -19.161 -1.871 1.00 39.72 73 THR H C 1
ATOM 1255 O O . THR B 2 74 ? 9.017 -18.675 -2.125 1.00 39.43 73 THR H O 1
ATOM 1266 N N . SER B 2 75 ? 7.577 -20.406 -2.223 1.00 40.11 74 SER H N 1
ATOM 1267 C CA . SER B 2 75 ? 8.536 -21.255 -2.922 1.00 42.72 74 SER H CA 1
ATOM 1268 C C . SER B 2 75 ? 8.956 -20.648 -4.255 1.00 43.20 74 SER H C 1
ATOM 1269 O O . SER B 2 75 ? 10.048 -20.943 -4.755 1.00 46.10 74 SER H O 1
ATOM 1277 N N . VAL B 2 76 ? 8.115 -19.794 -4.837 1.00 41.73 75 VAL H N 1
ATOM 1278 C CA . VAL B 2 76 ? 8.377 -19.219 -6.151 1.00 42.58 75 VAL H CA 1
ATOM 1279 C C . VAL B 2 76 ? 8.136 -17.714 -6.126 1.00 40.11 75 VAL H C 1
ATOM 1280 O O . VAL B 2 76 ? 7.979 -17.083 -7.177 1.00 39.86 75 VAL H O 1
ATOM 1293 N N . SER B 2 77 ? 8.108 -17.128 -4.929 1.00 42.16 76 SER H N 1
ATOM 1294 C CA . SER B 2 77 ? 7.990 -15.679 -4.765 1.00 38.85 76 SER H CA 1
ATOM 1295 C C . SER B 2 77 ? 6.812 -15.126 -5.566 1.00 36.89 76 SER H C 1
ATOM 1296 O O . SER B 2 77 ? 6.936 -14.156 -6.317 1.00 37.58 76 SER H O 1
ATOM 1304 N N . THR B 2 78 ? 5.647 -15.747 -5.391 1.00 35.62 77 THR H N 1
ATOM 1305 C CA . THR B 2 78 ? 4.467 -15.407 -6.174 1.00 35.60 77 THR H CA 1
ATOM 1306 C C . THR B 2 78 ? 3.279 -15.139 -5.259 1.00 37.48 77 THR H C 1
ATOM 1307 O O . THR B 2 78 ? 3.067 -15.851 -4.271 1.00 38.68 77 THR H O 1
ATOM 1318 N N . ALA B 2 79 ? 2.509 -14.106 -5.594 1.00 36.58 78 ALA H N 1
ATOM 1319 C CA . ALA B 2 79 ? 1.248 -13.809 -4.935 1.00 36.40 78 ALA H CA 1
ATOM 1320 C C . ALA B 2 79 ? 0.107 -14.143 -5.885 1.00 32.17 78 ALA H C 1
ATOM 1321 O O . ALA B 2 79 ? 0.269 -14.107 -7.108 1.00 30.08 78 ALA H O 1
ATOM 1328 N N . TYR B 2 80 ? -1.047 -14.484 -5.317 1.00 32.18 79 TYR H N 1
ATOM 1329 C CA . TYR B 2 80 ? -2.178 -14.948 -6.104 1.00 31.76 79 TYR H CA 1
ATOM 1330 C C . TYR B 2 80 ? -3.449 -14.232 -5.682 1.00 29.21 79 TYR H C 1
ATOM 1331 O O . TYR B 2 80 ? -3.629 -13.870 -4.516 1.00 27.88 79 TYR H O 1
ATOM 1349 N N . LEU B 2 81 ? -4.334 -14.049 -6.657 1.00 29.91 80 LEU H N 1
ATOM 1350 C CA . LEU B 2 81 ? -5.685 -13.561 -6.425 1.00 31.10 80 LEU H CA 1
ATOM 1351 C C . LEU B 2 81 ? -6.639 -14.537 -7.092 1.00 32.36 80 LEU H C 1
ATOM 1352 O O . LEU B 2 81 ? -6.513 -14.803 -8.292 1.00 30.83 80 LEU H O 1
ATOM 1368 N N . GLN B 2 82 ? -7.574 -15.079 -6.316 1.00 34.18 81 GLN H N 1
ATOM 1369 C CA . GLN B 2 82 ? -8.610 -15.960 -6.834 1.00 34.00 81 GLN H CA 1
ATOM 1370 C C . GLN B 2 82 ? -9.979 -15.353 -6.569 1.00 32.05 81 GLN H C 1
ATOM 1371 O O . GLN B 2 82 ? -10.236 -14.819 -5.484 1.00 31.84 81 GLN H O 1
ATOM 1385 N N . ILE B 2 83 ? -10.850 -15.439 -7.570 1.00 31.63 82 ILE H N 1
ATOM 1386 C CA . ILE B 2 83 ? -12.213 -14.929 -7.493 1.00 31.90 82 ILE H CA 1
ATOM 1387 C C . ILE B 2 83 ? -13.158 -16.097 -7.723 1.00 35.51 82 ILE H C 1
ATOM 1388 O O . ILE B 2 83 ? -13.008 -16.839 -8.701 1.00 36.54 82 ILE H O 1
ATOM 1404 N N . SER B 2 84 A -14.121 -16.263 -6.824 1.00 37.31 82 SER H N 1
ATOM 1405 C CA . SER B 2 84 A -15.127 -17.306 -6.935 1.00 38.57 82 SER H CA 1
ATOM 1406 C C . SER B 2 84 A -16.448 -16.690 -7.382 1.00 39.01 82 SER H C 1
ATOM 1407 O O . SER B 2 84 A -16.704 -15.504 -7.156 1.00 39.63 82 SER H O 1
ATOM 1415 N N . SER B 2 85 B -17.275 -17.500 -8.039 1.00 38.87 82 SER H N 1
ATOM 1416 C CA . SER B 2 85 B -18.594 -17.076 -8.508 1.00 40.13 82 SER H CA 1
ATOM 1417 C C . SER B 2 85 B -18.508 -15.740 -9.250 1.00 38.72 82 SER H C 1
ATOM 1418 O O . SER B 2 85 B -19.123 -14.742 -8.872 1.00 39.76 82 SER H O 1
ATOM 1426 N N . LEU B 2 86 C -17.736 -15.747 -10.335 1.00 37.27 82 LEU H N 1
ATOM 1427 C CA . LEU B 2 86 C -17.502 -14.531 -11.104 1.00 37.58 82 LEU H CA 1
ATOM 1428 C C . LEU B 2 86 C -18.815 -13.905 -11.555 1.00 41.70 82 LEU H C 1
ATOM 1429 O O . LEU B 2 86 C -19.700 -14.591 -12.073 1.00 44.24 82 LEU H O 1
ATOM 1445 N N . LYS B 2 87 ? -18.933 -12.595 -11.361 1.00 40.96 83 LYS H N 1
ATOM 1446 C CA . LYS B 2 87 ? -20.052 -11.819 -11.871 1.00 40.68 83 LYS H CA 1
ATOM 1447 C C . LYS B 2 87 ? -19.576 -10.916 -13.003 1.00 37.49 83 LYS H C 1
ATOM 1448 O O . LYS B 2 87 ? -18.389 -10.599 -13.119 1.00 34.06 83 LYS H O 1
ATOM 1467 N N . ALA B 2 88 ? -20.525 -10.508 -13.852 1.00 37.57 84 ALA H N 1
ATOM 1468 C CA . ALA B 2 88 ? -20.192 -9.615 -14.959 1.00 36.82 84 ALA H CA 1
ATOM 1469 C C . ALA B 2 88 ? -19.512 -8.348 -14.457 1.00 35.88 84 ALA H C 1
ATOM 1470 O O . ALA B 2 88 ? -18.571 -7.848 -15.084 1.00 33.00 84 ALA H O 1
ATOM 1477 N N . GLU B 2 89 ? -19.973 -7.814 -13.328 1.00 39.37 85 GLU H N 1
ATOM 1478 C CA . GLU B 2 89 ? -19.370 -6.615 -12.765 1.00 42.00 85 GLU H CA 1
ATOM 1479 C C . GLU B 2 89 ? -17.988 -6.856 -12.179 1.00 36.01 85 GLU H C 1
ATOM 1480 O O . GLU B 2 89 ? -17.416 -5.926 -11.603 1.00 34.00 85 GLU H O 1
ATOM 1492 N N . ASP B 2 90 ? -17.439 -8.065 -12.289 1.00 34.63 86 ASP H N 1
ATOM 1493 C CA . ASP B 2 90 ? -16.034 -8.271 -11.971 1.00 28.81 86 ASP H CA 1
ATOM 1494 C C . ASP B 2 90 ? -15.120 -7.846 -13.112 1.00 21.44 86 ASP H C 1
ATOM 1495 O O . ASP B 2 90 ? -13.931 -7.611 -12.878 1.00 18.73 86 ASP H O 1
ATOM 1504 N N . THR B 2 91 ? -15.650 -7.733 -14.327 1.00 19.76 87 THR H N 1
ATOM 1505 C CA . THR B 2 91 ? -14.845 -7.355 -15.480 1.00 18.78 87 THR H CA 1
ATOM 1506 C C . THR B 2 91 ? -14.018 -6.118 -15.165 1.00 19.87 87 THR H C 1
ATOM 1507 O O . THR B 2 91 ? -14.564 -5.042 -14.895 1.00 19.03 87 THR H O 1
ATOM 1518 N N . ALA B 2 92 ? -12.696 -6.277 -15.198 1.00 22.25 88 ALA H N 1
ATOM 1519 C CA . ALA B 2 92 ? -11.790 -5.206 -14.814 1.00 24.84 88 ALA H CA 1
ATOM 1520 C C . ALA B 2 92 ? -10.362 -5.676 -15.034 1.00 25.31 88 ALA H C 1
ATOM 1521 O O . ALA B 2 92 ? -10.101 -6.872 -15.184 1.00 25.20 88 ALA H O 1
ATOM 1528 N N . VAL B 2 93 ? -9.441 -4.719 -15.051 1.00 25.99 89 VAL H N 1
ATOM 1529 C CA . VAL B 2 93 ? -8.014 -5.012 -15.063 1.00 24.86 89 VAL H CA 1
ATOM 1530 C C . VAL B 2 93 ? -7.546 -5.084 -13.617 1.00 24.85 89 VAL H C 1
ATOM 1531 O O . VAL B 2 93 ? -7.749 -4.142 -12.842 1.00 24.09 89 VAL H O 1
ATOM 1544 N N . TYR B 2 94 ? -6.938 -6.209 -13.248 1.00 24.84 90 TYR H N 1
ATOM 1545 C CA . TYR B 2 94 ? -6.471 -6.440 -11.890 1.00 25.14 90 TYR H CA 1
ATOM 1546 C C . TYR B 2 94 ? -4.960 -6.269 -11.835 1.00 27.18 90 TYR H C 1
ATOM 1547 O O . TYR B 2 94 ? -4.230 -6.899 -12.609 1.00 28.81 90 TYR H O 1
ATOM 1565 N N . TYR B 2 95 ? -4.502 -5.412 -10.926 1.00 28.03 91 TYR H N 1
ATOM 1566 C CA . TYR B 2 95 ? -3.086 -5.146 -10.727 1.00 28.52 91 TYR H CA 1
ATOM 1567 C C . TYR B 2 95 ? -2.639 -5.674 -9.372 1.00 27.27 91 TYR H C 1
ATOM 1568 O O . TYR B 2 95 ? -3.407 -5.682 -8.407 1.00 26.19 91 TYR H O 1
ATOM 1586 N N . CYS B 2 96 ? -1.381 -6.104 -9.310 1.00 27.56 92 CYS H N 1
ATOM 1587 C CA . CYS B 2 96 ? -0.689 -6.330 -8.049 1.00 25.99 92 CYS H CA 1
ATOM 1588 C C . CYS B 2 96 ? 0.372 -5.252 -7.885 1.00 26.59 92 CYS H C 1
ATOM 1589 O O . CYS B 2 96 ? 1.034 -4.871 -8.857 1.00 26.69 92 CYS H O 1
ATOM 1596 N N . ALA B 2 97 ? 0.517 -4.749 -6.659 1.00 26.41 93 ALA H N 1
ATOM 1597 C CA . ALA B 2 97 ? 1.440 -3.660 -6.369 1.00 27.17 93 ALA H CA 1
ATOM 1598 C C . ALA B 2 97 ? 2.070 -3.876 -5.003 1.00 28.52 93 ALA H C 1
ATOM 1599 O O . ALA B 2 97 ? 1.401 -4.317 -4.063 1.00 27.81 93 ALA H O 1
ATOM 1606 N N . ARG B 2 98 ? 3.355 -3.555 -4.900 1.00 30.61 94 ARG H N 1
ATOM 1607 C CA . ARG B 2 98 ? 4.108 -3.729 -3.670 1.00 33.81 94 ARG H CA 1
ATOM 1608 C C . ARG B 2 98 ? 3.985 -2.482 -2.804 1.00 35.71 94 ARG H C 1
ATOM 1609 O O . ARG B 2 98 ? 3.827 -1.368 -3.309 1.00 37.07 94 ARG H O 1
ATOM 1630 N N . VAL B 2 99 ? 4.045 -2.678 -1.491 1.00 36.15 95 VAL H N 1
ATOM 1631 C CA . VAL B 2 99 ? 4.082 -1.576 -0.535 1.00 37.40 95 VAL H CA 1
ATOM 1632 C C . VAL B 2 99 ? 5.418 -1.640 0.189 1.00 39.76 95 VAL H C 1
ATOM 1633 O O . VAL B 2 99 ? 5.718 -2.626 0.874 1.00 39.70 95 VAL H O 1
ATOM 1646 N N . TYR B 2 100 ? 6.223 -0.589 0.025 1.00 40.22 96 TYR H N 1
ATOM 1647 C CA . TYR B 2 100 ? 7.526 -0.522 0.674 1.00 41.08 96 TYR H CA 1
ATOM 1648 C C . TYR B 2 100 ? 7.396 -0.058 2.118 1.00 43.60 96 TYR H C 1
ATOM 1649 O O . TYR B 2 100 ? 8.039 -0.617 3.015 1.00 45.05 96 TYR H O 1
ATOM 1667 N N . SER B 2 101 ? 6.571 0.958 2.355 1.00 43.91 97 SER H N 1
ATOM 1668 C CA . SER B 2 101 ? 6.345 1.487 3.691 1.00 43.90 97 SER H CA 1
ATOM 1669 C C . SER B 2 101 ? 5.026 2.242 3.676 1.00 40.14 97 SER H C 1
ATOM 1670 O O . SER B 2 101 ? 4.391 2.402 2.630 1.00 37.01 97 SER H O 1
ATOM 1678 N N . TYR B 2 102 ? 4.615 2.706 4.859 1.00 41.25 98 TYR H N 1
ATOM 1679 C CA . TYR B 2 102 ? 3.424 3.545 4.936 1.00 41.24 98 TYR H CA 1
ATOM 1680 C C . TYR B 2 102 ? 3.579 4.800 4.088 1.00 39.32 98 TYR H C 1
ATOM 1681 O O . TYR B 2 102 ? 2.614 5.251 3.461 1.00 34.93 98 TYR H O 1
ATOM 1699 N N . GLY B 2 103 ? 4.791 5.359 4.031 1.00 41.38 99 GLY H N 1
ATOM 1700 C CA . GLY B 2 103 ? 5.020 6.576 3.274 1.00 41.57 99 GLY H CA 1
ATOM 1701 C C . GLY B 2 103 ? 5.215 6.365 1.789 1.00 40.80 99 GLY H C 1
ATOM 1702 O O . GLY B 2 103 ? 5.051 7.314 1.016 1.00 40.44 99 GLY H O 1
ATOM 1706 N N . VAL B 2 104 ? 5.554 5.147 1.376 1.00 39.28 100 VAL H N 1
ATOM 1707 C CA . VAL B 2 104 ? 5.813 4.836 -0.027 1.00 42.51 100 VAL H CA 1
ATOM 1708 C C . VAL B 2 104 ? 4.972 3.632 -0.435 1.00 38.38 100 VAL H C 1
ATOM 1709 O O . VAL B 2 104 ? 5.517 2.536 -0.631 1.00 40.56 100 VAL H O 1
ATOM 1722 N N . PRO B 2 105 A 3.654 3.777 -0.564 1.00 41.08 100 PRO H N 1
ATOM 1723 C CA . PRO B 2 105 A 2.830 2.648 -1.009 1.00 35.13 100 PRO H CA 1
ATOM 1724 C C . PRO B 2 105 A 2.755 2.549 -2.525 1.00 34.63 100 PRO H C 1
ATOM 1725 O O . PRO B 2 105 A 2.732 3.551 -3.243 1.00 30.17 100 PRO H O 1
ATOM 1736 N N . PHE B 2 106 B 2.725 1.309 -3.018 1.00 35.74 100 PHE H N 1
ATOM 1737 C CA . PHE B 2 106 B 2.513 1.037 -4.441 1.00 35.45 100 PHE H CA 1
ATOM 1738 C C . PHE B 2 106 B 3.650 1.615 -5.285 1.00 38.22 100 PHE H C 1
ATOM 1739 O O . PHE B 2 106 B 3.429 2.327 -6.268 1.00 41.93 100 PHE H O 1
ATOM 1756 N N . ASP B 2 107 ? 4.887 1.294 -4.895 1.00 39.88 101 ASP H N 1
ATOM 1757 C CA . ASP B 2 107 ? 6.053 1.798 -5.611 1.00 41.84 101 ASP H CA 1
ATOM 1758 C C . ASP B 2 107 ? 6.387 0.970 -6.847 1.00 43.58 101 ASP H C 1
ATOM 1759 O O . ASP B 2 107 ? 6.994 1.500 -7.783 1.00 46.06 101 ASP H O 1
ATOM 1768 N N . TYR B 2 108 ? 6.003 -0.306 -6.874 1.00 41.51 102 TYR H N 1
ATOM 1769 C CA . TYR B 2 108 ? 6.179 -1.162 -8.042 1.00 39.76 102 TYR H CA 1
ATOM 1770 C C . TYR B 2 108 ? 4.864 -1.858 -8.360 1.00 34.68 102 TYR H C 1
ATOM 1771 O O . TYR B 2 108 ? 4.190 -2.370 -7.461 1.00 31.77 102 TYR H O 1
ATOM 1789 N N . TRP B 2 109 ? 4.509 -1.882 -9.645 1.00 33.56 103 TRP H N 1
ATOM 1790 C CA . TRP B 2 109 ? 3.231 -2.405 -10.109 1.00 31.04 103 TRP H CA 1
ATOM 1791 C C . TRP B 2 109 ? 3.444 -3.535 -11.106 1.00 31.55 103 TRP H C 1
ATOM 1792 O O . TRP B 2 109 ? 4.379 -3.498 -11.912 1.00 33.41 103 TRP H O 1
ATOM 1813 N N . GLY B 2 110 ? 2.570 -4.535 -11.053 1.00 31.32 104 GLY H N 1
ATOM 1814 C CA . GLY B 2 110 ? 2.458 -5.467 -12.152 1.00 32.41 104 GLY H CA 1
ATOM 1815 C C . GLY B 2 110 ? 1.884 -4.780 -13.376 1.00 32.68 104 GLY H C 1
ATOM 1816 O O . GLY B 2 110 ? 1.395 -3.651 -13.320 1.00 30.76 104 GLY H O 1
ATOM 1820 N N . GLN B 2 111 ? 1.954 -5.472 -14.516 1.00 34.51 105 GLN H N 1
ATOM 1821 C CA . GLN B 2 111 ? 1.451 -4.897 -15.759 1.00 36.27 105 GLN H CA 1
ATOM 1822 C C . GLN B 2 111 ? -0.058 -5.037 -15.914 1.00 35.40 105 GLN H C 1
ATOM 1823 O O . GLN B 2 111 ? -0.611 -4.524 -16.892 1.00 35.66 105 GLN H O 1
ATOM 1837 N N . GLY B 2 112 ? -0.726 -5.722 -15.004 1.00 34.34 106 GLY H N 1
ATOM 1838 C CA . GLY B 2 112 ? -2.168 -5.850 -15.062 1.00 33.29 106 GLY H CA 1
ATOM 1839 C C . GLY B 2 112 ? -2.606 -7.128 -15.753 1.00 33.28 106 GLY H C 1
ATOM 1840 O O . GLY B 2 112 ? -1.937 -7.649 -16.653 1.00 33.34 106 GLY H O 1
ATOM 1844 N N . THR B 2 113 ? -3.754 -7.648 -15.322 1.00 32.66 107 THR H N 1
ATOM 1845 C CA . THR B 2 113 ? -4.357 -8.835 -15.913 1.00 32.31 107 THR H CA 1
ATOM 1846 C C . THR B 2 113 ? -5.819 -8.533 -16.209 1.00 30.25 107 THR H C 1
ATOM 1847 O O . THR B 2 113 ? -6.608 -8.312 -15.284 1.00 29.03 107 THR H O 1
ATOM 1858 N N . LEU B 2 114 ? -6.178 -8.529 -17.490 1.00 29.00 108 LEU H N 1
ATOM 1859 C CA . LEU B 2 114 ? -7.561 -8.300 -17.891 1.00 27.41 108 LEU H CA 1
ATOM 1860 C C . LEU B 2 114 ? -8.384 -9.558 -17.638 1.00 25.96 108 LEU H C 1
ATOM 1861 O O . LEU B 2 114 ? -8.078 -10.627 -18.177 1.00 26.73 108 LEU H O 1
ATOM 1877 N N . VAL B 2 115 ? -9.431 -9.432 -16.828 1.00 25.18 109 VAL H N 1
ATOM 1878 C CA . VAL B 2 115 ? -10.375 -10.516 -16.578 1.00 24.73 109 VAL H CA 1
ATOM 1879 C C . VAL B 2 115 ? -11.725 -10.059 -17.110 1.00 24.41 109 VAL H C 1
ATOM 1880 O O . VAL B 2 115 ? -12.298 -9.084 -16.607 1.00 21.08 109 VAL H O 1
ATOM 1893 N N . THR B 2 116 ? -12.229 -10.749 -18.132 1.00 27.73 110 THR H N 1
ATOM 1894 C CA . THR B 2 116 ? -13.521 -10.444 -18.734 1.00 29.05 110 THR H CA 1
ATOM 1895 C C . THR B 2 116 ? -14.527 -11.521 -18.348 1.00 29.18 110 THR H C 1
ATOM 1896 O O . THR B 2 116 ? -14.250 -12.717 -18.490 1.00 30.16 110 THR H O 1
ATOM 1907 N N . VAL B 2 117 ? -15.695 -11.097 -17.881 1.00 28.06 111 VAL H N 1
ATOM 1908 C CA . VAL B 2 117 ? -16.748 -12.010 -17.459 1.00 30.20 111 VAL H CA 1
ATOM 1909 C C . VAL B 2 117 ? -17.967 -11.666 -18.305 1.00 32.24 111 VAL H C 1
ATOM 1910 O O . VAL B 2 117 ? -18.612 -10.632 -18.093 1.00 32.69 111 VAL H O 1
ATOM 1923 N N . SER B 2 118 ? -18.279 -12.521 -19.278 1.00 33.30 112 SER H N 1
ATOM 1924 C CA . SER B 2 118 ? -19.419 -12.310 -20.157 1.00 35.74 112 SER H CA 1
ATOM 1925 C C . SER B 2 118 ? -20.154 -13.626 -20.358 1.00 38.20 112 SER H C 1
ATOM 1926 O O . SER B 2 118 ? -19.531 -14.689 -20.441 1.00 37.65 112 SER H O 1
ATOM 1934 N N . SER B 2 119 ? -21.483 -13.544 -20.436 1.00 41.58 113 SER H N 1
ATOM 1935 C CA . SER B 2 119 ? -22.317 -14.716 -20.665 1.00 43.16 113 SER H CA 1
ATOM 1936 C C . SER B 2 119 ? -22.426 -15.089 -22.137 1.00 43.88 113 SER H C 1
ATOM 1937 O O . SER B 2 119 ? -23.027 -16.121 -22.454 1.00 45.88 113 SER H O 1
ATOM 1945 N N . ALA B 2 120 ? -21.864 -14.284 -23.035 1.00 45.93 114 ALA H N 1
ATOM 1946 C CA . ALA B 2 120 ? -21.965 -14.546 -24.460 1.00 43.40 114 ALA H CA 1
ATOM 1947 C C . ALA B 2 120 ? -20.977 -15.628 -24.881 1.00 41.60 114 ALA H C 1
ATOM 1948 O O . ALA B 2 120 ? -19.967 -15.883 -24.217 1.00 40.91 114 ALA H O 1
ATOM 1955 N N . SER B 2 121 ? -21.284 -16.264 -26.005 1.00 40.97 115 SER H N 1
ATOM 1956 C CA . SER B 2 121 ? -20.48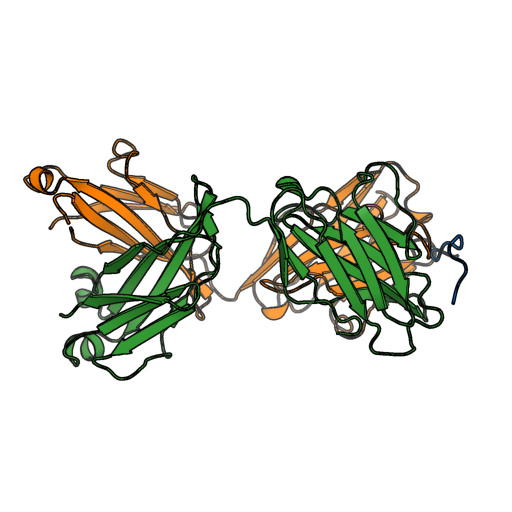2 -17.347 -26.547 1.00 39.23 115 SER H CA 1
ATOM 1957 C C . SER B 2 121 ? -19.901 -16.939 -27.892 1.00 36.56 115 SER H C 1
ATOM 1958 O O . SER B 2 121 ? -20.363 -15.992 -28.536 1.00 35.80 115 SER H O 1
ATOM 1966 N N . THR B 2 122 ? -18.874 -17.675 -28.311 1.00 33.67 116 THR H N 1
ATOM 1967 C CA . THR B 2 122 ? -18.262 -17.425 -29.605 1.00 32.98 116 THR H CA 1
ATOM 1968 C C . THR B 2 122 ? -19.337 -17.384 -30.681 1.00 33.02 116 THR H C 1
ATOM 1969 O O . THR B 2 122 ? -20.251 -18.212 -30.701 1.00 33.08 116 THR H O 1
ATOM 1980 N N . LYS B 2 123 ? -19.229 -16.400 -31.570 1.00 32.90 117 LYS H N 1
ATOM 1981 C CA . LYS B 2 123 ? -20.201 -16.225 -32.638 1.00 36.61 117 LYS H CA 1
ATOM 1982 C C . LYS B 2 123 ? -19.546 -15.446 -33.768 1.00 35.12 117 LYS H C 1
ATOM 1983 O O . LYS B 2 123 ? -18.868 -14.446 -33.527 1.00 33.03 117 LYS H O 1
ATOM 2002 N N . GLY B 2 124 ? -19.755 -15.913 -34.995 1.00 36.89 118 GLY H N 1
ATOM 2003 C CA . GLY B 2 124 ? -19.216 -15.258 -36.162 1.00 37.34 118 GLY H CA 1
ATOM 2004 C C . GLY B 2 124 ? -20.024 -14.028 -36.529 1.00 36.44 118 GLY H C 1
ATOM 2005 O O . GLY B 2 124 ? -21.213 -13.922 -36.209 1.00 32.83 118 GLY H O 1
ATOM 2009 N N . PRO B 2 125 ? -19.397 -13.076 -37.214 1.00 38.88 119 PRO H N 1
ATOM 2010 C CA . PRO B 2 125 ? -20.082 -11.825 -37.549 1.00 38.93 119 PRO H CA 1
ATOM 2011 C C . PRO B 2 125 ? -21.079 -11.992 -38.686 1.00 37.49 119 PRO H C 1
ATOM 2012 O O . PRO B 2 125 ? -21.020 -12.933 -39.478 1.00 38.50 119 PRO H O 1
ATOM 2023 N N . SE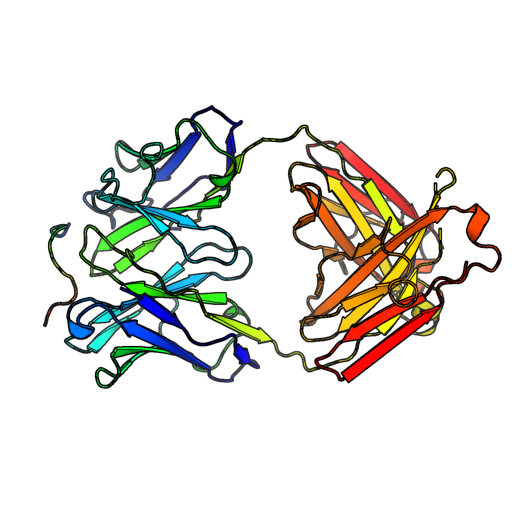R B 2 126 ? -22.006 -11.039 -38.750 1.00 23.78 120 SER H N 1
ATOM 2024 C CA . SER B 2 126 ? -22.959 -10.916 -39.850 1.00 23.87 120 SER H CA 1
ATOM 2025 C C . SER B 2 126 ? -22.604 -9.644 -40.610 1.00 25.17 120 SER H C 1
ATOM 2026 O O . SER B 2 126 ? -22.918 -8.535 -40.166 1.00 26.04 120 SER H O 1
ATOM 2034 N N . VAL B 2 127 ? -21.957 -9.807 -41.756 1.00 24.50 121 VAL H N 1
ATOM 2035 C CA . VAL B 2 127 ? -21.408 -8.684 -42.503 1.00 26.07 121 VAL H CA 1
ATOM 2036 C C . VAL B 2 127 ? -22.457 -8.175 -43.479 1.00 30.18 121 VAL H C 1
ATOM 2037 O O . VAL B 2 127 ? -23.011 -8.946 -44.271 1.00 31.81 121 VAL H O 1
ATOM 2050 N N . PHE B 2 128 ? -22.726 -6.871 -43.425 1.00 30.40 122 PHE H N 1
ATOM 2051 C CA . PHE B 2 128 ? -23.699 -6.238 -44.293 1.00 31.60 122 PHE H CA 1
ATOM 2052 C C . PHE B 2 128 ? -23.056 -5.097 -45.073 1.00 29.30 122 PHE H C 1
ATOM 2053 O O . PHE B 2 128 ? -22.201 -4.387 -44.532 1.00 29.30 122 PHE H O 1
ATOM 2070 N N . PRO B 2 129 ? -23.436 -4.896 -46.337 1.00 30.26 123 PRO H N 1
ATOM 2071 C CA . PRO B 2 129 ? -22.850 -3.801 -47.116 1.00 29.86 123 PRO H CA 1
ATOM 2072 C C . PRO B 2 129 ? -23.504 -2.469 -46.800 1.00 30.28 123 PRO H C 1
ATOM 2073 O O . PRO B 2 129 ? -24.718 -2.377 -46.601 1.00 28.66 123 PRO H O 1
ATOM 2084 N N . LEU B 2 130 ? -22.680 -1.430 -46.766 1.00 31.28 124 LEU H N 1
ATOM 2085 C CA . LEU B 2 130 ? -23.133 -0.060 -46.543 1.00 32.15 124 LEU H CA 1
ATOM 2086 C C . LEU B 2 130 ? -22.941 0.682 -47.862 1.00 33.83 124 LEU H C 1
ATOM 2087 O O . LEU B 2 130 ? -21.849 1.179 -48.155 1.00 36.07 124 LEU H O 1
ATOM 2103 N N . ALA B 2 131 ? -24.009 0.748 -48.656 1.00 32.70 125 ALA H N 1
ATOM 2104 C CA . ALA B 2 131 ? -23.905 1.251 -50.015 1.00 31.09 125 ALA H CA 1
ATOM 2105 C C . ALA B 2 131 ? -23.564 2.742 -50.019 1.00 36.54 125 ALA H C 1
ATOM 2106 O O . ALA B 2 131 ? -23.898 3.466 -49.078 1.00 35.95 125 ALA H O 1
ATOM 2113 N N . PRO B 2 132 ? -22.901 3.231 -51.081 1.00 38.02 126 PRO H N 1
ATOM 2114 C CA . PRO B 2 132 ? -22.503 4.640 -51.176 1.00 38.56 126 PRO H CA 1
ATOM 2115 C C . PRO B 2 132 ? -23.659 5.571 -51.528 1.00 37.59 126 PRO H C 1
ATOM 2116 O O . PRO B 2 132 ? -24.555 5.153 -52.261 1.00 37.56 126 PRO H O 1
ATOM 2127 N N . GLY B 2 139 ? -18.678 15.325 -51.680 1.00 78.38 133 GLY H N 1
ATOM 2128 C CA . GLY B 2 139 ? -18.522 15.993 -52.960 1.00 80.91 133 GLY H CA 1
ATOM 2129 C C . GLY B 2 139 ? -17.550 15.298 -53.894 1.00 80.29 133 GLY H C 1
ATOM 2130 O O . GLY B 2 139 ? -16.345 15.281 -53.647 1.00 80.44 133 GLY H O 1
ATOM 2133 N N . GLY B 2 140 ? -18.073 14.732 -54.980 1.00 79.40 134 GLY H N 1
ATOM 2134 C CA . GLY B 2 140 ? -17.260 13.941 -55.883 1.00 77.38 134 GLY H CA 1
ATOM 2135 C C . GLY B 2 140 ? -16.901 12.602 -55.271 1.00 72.84 134 GLY H C 1
ATOM 2136 O O . GLY B 2 140 ? -17.176 11.550 -55.853 1.00 70.11 134 GLY H O 1
ATOM 2140 N N . THR B 2 141 ? -16.281 12.633 -54.095 1.00 70.80 135 THR H N 1
ATOM 2141 C CA . THR B 2 141 ? -15.988 11.411 -53.360 1.00 69.39 135 THR H CA 1
ATOM 2142 C C . THR B 2 141 ? -17.260 10.849 -52.734 1.00 65.28 135 THR H C 1
ATOM 2143 O O . THR B 2 141 ? -18.113 11.595 -52.247 1.00 65.49 135 THR H O 1
ATOM 2154 N N . ALA B 2 142 ? -17.376 9.522 -52.739 1.00 63.14 136 ALA H N 1
ATOM 2155 C CA . ALA B 2 142 ? -18.481 8.827 -52.097 1.00 59.38 136 ALA H CA 1
ATOM 2156 C C . ALA B 2 142 ? -17.932 7.861 -51.057 1.00 54.63 136 ALA H C 1
ATOM 2157 O O . ALA B 2 142 ? -16.828 7.328 -51.203 1.00 53.03 136 ALA H O 1
ATOM 2164 N N . ALA B 2 143 ? -18.710 7.638 -50.004 1.00 51.23 137 ALA H N 1
ATOM 2165 C CA . ALA B 2 143 ? -18.287 6.819 -48.880 1.00 45.77 137 ALA H CA 1
ATOM 2166 C C . ALA B 2 143 ? -19.133 5.557 -48.826 1.00 43.33 137 ALA H C 1
ATOM 2167 O O . ALA B 2 143 ? -20.367 5.628 -48.841 1.00 41.06 137 ALA H O 1
ATOM 2174 N N . LEU B 2 144 ? -18.466 4.408 -48.780 1.00 42.65 138 LEU H N 1
ATOM 2175 C CA . LEU B 2 144 ? -19.128 3.126 -48.607 1.00 40.66 138 LEU H CA 1
ATOM 2176 C C . LEU B 2 144 ? -18.329 2.313 -47.600 1.00 38.72 138 LEU H C 1
ATOM 2177 O O . LEU B 2 144 ? -17.142 2.564 -47.372 1.00 38.46 138 LEU H O 1
ATOM 2193 N N . GLY B 2 145 ? -18.992 1.346 -46.981 1.00 37.78 139 GLY H N 1
ATOM 2194 C CA . GLY B 2 145 ? -18.335 0.543 -45.979 1.00 36.97 139 GLY H CA 1
ATOM 2195 C C . GLY B 2 145 ? -19.058 -0.762 -45.746 1.00 35.94 139 GLY H C 1
ATOM 2196 O O . GLY B 2 145 ? -19.982 -1.126 -46.476 1.00 35.97 139 GLY H O 1
ATOM 2200 N N . CYS B 2 146 ? -18.606 -1.469 -44.712 1.00 34.78 140 CYS H N 1
ATOM 2201 C CA . CYS B 2 146 ? -19.213 -2.714 -44.277 1.00 32.35 140 CYS H CA 1
ATOM 2202 C C . CYS B 2 146 ? -19.529 -2.629 -42.791 1.00 30.15 140 CYS H C 1
ATOM 2203 O O . CYS B 2 146 ? -18.821 -1.969 -42.024 1.00 29.64 140 CYS H O 1
ATOM 2210 N N . LEU B 2 147 ? -20.604 -3.306 -42.397 1.00 29.02 141 LEU H N 1
ATOM 2211 C CA . LEU B 2 147 ? -21.042 -3.376 -41.007 1.00 29.06 141 LEU H CA 1
ATOM 2212 C C . LEU B 2 147 ? -20.769 -4.784 -40.488 1.00 30.43 141 LEU H C 1
ATOM 2213 O O . LEU B 2 147 ? -21.433 -5.740 -40.899 1.00 31.50 141 LEU H O 1
ATOM 2229 N N . VAL B 2 148 ? -19.795 -4.907 -39.591 1.00 30.80 142 VAL H N 1
ATOM 2230 C CA . VAL B 2 148 ? -19.459 -6.183 -38.966 1.00 31.51 142 VAL H CA 1
ATOM 2231 C C . VAL B 2 148 ? -20.262 -6.278 -37.676 1.00 34.08 142 VAL H C 1
ATOM 2232 O O . VAL B 2 148 ? -19.979 -5.570 -36.707 1.00 34.14 142 VAL H O 1
ATOM 2245 N N . LYS B 2 149 ? -21.250 -7.166 -37.653 1.00 38.91 143 LYS H N 1
ATOM 2246 C CA . LYS B 2 149 ? -22.326 -7.115 -36.674 1.00 44.61 143 LYS H CA 1
ATOM 2247 C C . LYS B 2 149 ? -22.400 -8.403 -35.860 1.00 40.58 143 LYS H C 1
ATOM 2248 O O . LYS B 2 149 ? -22.288 -9.504 -36.407 1.00 40.85 143 LYS H O 1
ATOM 2267 N N . ASP B 2 150 ? -22.584 -8.251 -34.546 1.00 34.74 144 ASP H N 1
ATOM 2268 C CA . ASP B 2 150 ? -22.922 -9.350 -33.636 1.00 31.34 144 ASP H CA 1
ATOM 2269 C C . ASP B 2 150 ? -21.888 -10.480 -33.704 1.00 29.53 144 ASP H C 1
ATOM 2270 O O . ASP B 2 150 ? -22.151 -11.579 -34.198 1.00 28.48 144 ASP H O 1
ATOM 2279 N N . TYR B 2 151 ? -20.707 -10.194 -33.161 1.00 30.20 145 TYR H N 1
ATOM 2280 C CA . TYR B 2 151 ? -19.647 -11.189 -33.071 1.00 33.39 145 TYR H CA 1
ATOM 2281 C C . TYR B 2 151 ? -19.054 -11.191 -31.668 1.00 32.97 145 TYR H C 1
ATOM 2282 O O . TYR B 2 151 ? -19.141 -10.208 -30.930 1.00 32.42 145 TYR H O 1
ATOM 2300 N N . PHE B 2 152 ? -18.461 -12.321 -31.302 1.00 35.88 146 PHE H N 1
ATOM 2301 C CA . PHE B 2 152 ? -17.797 -12.445 -30.013 1.00 37.88 146 PHE H CA 1
ATOM 2302 C C . PHE B 2 152 ? -16.772 -13.573 -30.067 1.00 46.72 146 PHE H C 1
ATOM 2303 O O . PHE B 2 152 ? -17.037 -14.622 -30.651 1.00 46.62 146 PHE H O 1
ATOM 2320 N N . PRO B 2 153 ? -15.592 -13.370 -29.468 1.00 49.55 147 PRO H N 1
ATOM 2321 C CA . PRO B 2 153 ? -15.069 -12.186 -28.784 1.00 53.66 147 PRO H CA 1
ATOM 2322 C C . PRO B 2 153 ? -14.295 -11.280 -29.719 1.00 54.35 147 PRO H C 1
ATOM 2323 O O . PRO B 2 153 ? -14.172 -11.568 -30.907 1.00 54.24 147 PRO H O 1
ATOM 2334 N N . GLU B 2 154 ? -13.762 -10.192 -29.184 1.00 55.37 148 GLU H N 1
ATOM 2335 C CA . GLU B 2 154 ? -12.794 -9.407 -29.928 1.00 58.30 148 GLU H CA 1
ATOM 2336 C C . GLU B 2 154 ? -11.671 -10.387 -30.311 1.00 53.31 148 GLU H C 1
ATOM 2337 O O . GLU B 2 154 ? -11.504 -11.403 -29.640 1.00 58.26 148 GLU H O 1
ATOM 2349 N N . PRO B 2 155 ? -10.917 -10.131 -31.399 1.00 51.91 149 PRO H N 1
ATOM 2350 C CA . PRO B 2 155 ? -10.941 -9.092 -32.441 1.00 45.61 149 PRO H CA 1
ATOM 2351 C C . PRO B 2 155 ? -11.496 -9.489 -33.813 1.00 46.41 149 PRO H C 1
ATOM 2352 O O . PRO B 2 155 ? -11.575 -10.664 -34.165 1.00 45.41 149 PRO H O 1
ATOM 2363 N N . VAL B 2 156 ? -11.858 -8.469 -34.586 1.00 43.70 150 VAL H N 1
ATOM 2364 C CA . VAL B 2 156 ? -12.089 -8.584 -36.022 1.00 42.76 150 VAL H CA 1
ATOM 2365 C C . VAL B 2 156 ? -11.031 -7.754 -36.736 1.00 43.69 150 VAL H C 1
ATOM 2366 O O . VAL B 2 156 ? -10.569 -6.725 -36.229 1.00 45.51 150 VAL H O 1
ATOM 2379 N N . THR B 2 157 ? -10.637 -8.219 -37.918 1.00 42.35 151 THR H N 1
ATOM 2380 C CA . THR B 2 157 ? -9.768 -7.464 -38.807 1.00 42.37 151 THR H CA 1
ATOM 2381 C C . THR B 2 157 ? -10.492 -7.252 -40.126 1.00 39.95 151 THR H C 1
ATOM 2382 O O . THR B 2 157 ? -11.132 -8.170 -40.651 1.00 39.02 151 THR H O 1
ATOM 2393 N N . VAL B 2 158 ? -10.413 -6.031 -40.640 1.00 38.31 152 VAL H N 1
ATOM 2394 C CA . VAL B 2 158 ? -11.007 -5.697 -41.923 1.00 36.54 152 VAL H CA 1
ATOM 2395 C C . VAL B 2 158 ? -9.906 -5.220 -42.855 1.00 37.53 152 VAL H C 1
ATOM 2396 O O . VAL B 2 158 ? -8.900 -4.647 -42.424 1.00 39.48 152 VAL H O 1
ATOM 2409 N N . SER B 2 159 ? -10.094 -5.488 -44.143 1.00 36.24 153 SER H N 1
ATOM 2410 C CA . SER B 2 159 ? -9.265 -4.928 -45.195 1.00 39.37 153 SER H CA 1
ATOM 2411 C C . SER B 2 159 ? -10.177 -4.637 -46.378 1.00 41.63 153 SER H C 1
ATOM 2412 O O . SER B 2 159 ? -11.389 -4.874 -46.320 1.00 39.58 153 SER H O 1
ATOM 2420 N N . TRP B 2 160 ? -9.603 -4.119 -47.461 1.00 45.93 154 TRP H N 1
ATOM 2421 C CA . TRP B 2 160 ? -10.397 -3.751 -48.625 1.00 50.37 154 TRP H CA 1
ATOM 2422 C C . TRP B 2 160 ? -9.694 -4.200 -49.895 1.00 52.74 154 TRP H C 1
ATOM 2423 O O . TRP B 2 160 ? -8.505 -3.925 -50.083 1.00 38.73 154 TRP H O 1
ATOM 2444 N N . ASN B 2 161 ? -10.434 -4.897 -50.757 1.00 51.63 155 ASN H N 1
ATOM 2445 C CA . ASN B 2 161 ? -9.908 -5.406 -52.020 1.00 51.37 155 ASN H CA 1
ATOM 2446 C C . ASN B 2 161 ? -8.594 -6.153 -51.802 1.00 49.95 155 ASN H C 1
ATOM 2447 O O . ASN B 2 161 ? -7.590 -5.916 -52.477 1.00 52.79 155 ASN H O 1
ATOM 2458 N N . SER B 2 162 ? -8.612 -7.073 -50.837 1.00 46.28 156 SER H N 1
ATOM 2459 C CA . SER B 2 162 ? -7.453 -7.910 -50.533 1.00 44.75 156 SER H CA 1
ATOM 2460 C C . SER B 2 162 ? -6.221 -7.063 -50.223 1.00 44.89 156 SER H C 1
ATOM 2461 O O . SER B 2 162 ? -5.093 -7.424 -50.569 1.00 45.71 156 SER H O 1
ATOM 2469 N N . GLY B 2 163 ? -6.439 -5.924 -49.568 1.00 44.52 157 GLY H N 1
ATOM 2470 C CA . GLY B 2 163 ? -5.347 -5.066 -49.155 1.00 47.04 157 GLY H CA 1
ATOM 2471 C C . GLY B 2 163 ? -4.837 -4.119 -50.215 1.00 54.55 157 GLY H C 1
ATOM 2472 O O . GLY B 2 163 ? -3.723 -3.602 -50.081 1.00 56.44 157 GLY H O 1
ATOM 2476 N N . ALA B 2 164 ? -5.617 -3.867 -51.265 1.00 58.27 158 ALA H N 1
ATOM 2477 C CA . ALA B 2 164 ? -5.202 -3.004 -52.362 1.00 64.82 158 ALA H CA 1
ATOM 2478 C C . ALA B 2 164 ? -5.855 -1.631 -52.304 1.00 64.36 158 ALA H C 1
ATOM 2479 O O . ALA B 2 164 ? -5.690 -0.837 -53.235 1.00 68.81 158 ALA H O 1
ATOM 2486 N N . LEU B 2 165 ? -6.590 -1.336 -51.234 1.00 61.64 159 LEU H N 1
ATOM 2487 C CA . LEU B 2 165 ? -7.302 -0.072 -51.079 1.00 59.68 159 LEU H CA 1
ATOM 2488 C C . LEU B 2 165 ? -7.022 0.485 -49.682 1.00 59.19 159 LEU H C 1
ATOM 2489 O O . LEU B 2 165 ? -7.920 0.657 -48.860 1.00 60.73 159 LEU H O 1
ATOM 2505 N N . THR B 2 166 ? -5.745 0.762 -49.413 1.00 60.33 160 THR H N 1
ATOM 2506 C CA . THR B 2 166 ? -5.346 1.245 -48.095 1.00 58.49 160 THR H CA 1
ATOM 2507 C C . THR B 2 166 ? -5.712 2.713 -47.904 1.00 56.16 160 THR H C 1
ATOM 2508 O O . THR B 2 166 ? -6.270 3.093 -46.869 1.00 53.07 160 THR H O 1
ATOM 2519 N N . SER B 2 167 ? -5.409 3.549 -48.893 1.00 59.94 161 SER H N 1
ATOM 2520 C CA . SER B 2 167 ? -5.632 4.983 -48.762 1.00 60.17 161 SER H CA 1
ATOM 2521 C C . SER B 2 167 ? -7.123 5.293 -48.695 1.00 58.06 161 SER H C 1
ATOM 2522 O O . SER B 2 167 ? -7.917 4.768 -49.483 1.00 55.45 161 SER H O 1
ATOM 2530 N N . GLY B 2 168 ? -7.500 6.153 -47.753 1.00 56.66 162 GLY H N 1
ATOM 2531 C CA . GLY B 2 168 ? -8.886 6.555 -47.612 1.00 55.07 162 GLY H CA 1
ATOM 2532 C C . GLY B 2 168 ? -9.755 5.596 -46.832 1.00 52.52 162 GLY H C 1
ATOM 2533 O O . GLY B 2 168 ? -10.974 5.577 -47.031 1.00 53.32 162 GLY H O 1
ATOM 2537 N N . VAL B 2 169 ? -9.169 4.810 -45.932 1.00 50.18 163 VAL H N 1
ATOM 2538 C CA . VAL B 2 169 ? -9.885 3.774 -45.199 1.00 45.93 163 VAL H CA 1
ATOM 2539 C C . VAL B 2 169 ? -9.849 4.096 -43.714 1.00 44.78 163 VAL H C 1
ATOM 2540 O O . VAL B 2 169 ? -8.839 4.585 -43.198 1.00 48.18 163 VAL H O 1
ATOM 2553 N N . HIS B 2 170 ? -10.951 3.804 -43.026 1.00 44.52 164 HIS H N 1
ATOM 2554 C CA . HIS B 2 170 ? -11.029 3.995 -41.580 1.00 42.38 164 HIS H CA 1
ATOM 2555 C C . HIS B 2 170 ? -11.904 2.889 -41.006 1.00 38.61 164 HIS H C 1
ATOM 2556 O O . HIS B 2 170 ? -13.113 2.859 -41.255 1.00 36.16 164 HIS H O 1
ATOM 2570 N N . THR B 2 171 ? -11.291 1.985 -40.247 1.00 38.26 165 THR H N 1
ATOM 2571 C CA . THR B 2 171 ? -12.009 0.934 -39.536 1.00 36.83 165 THR H CA 1
ATOM 2572 C C . THR B 2 171 ? -12.205 1.389 -38.095 1.00 37.40 165 THR H C 1
ATOM 2573 O O . THR B 2 171 ? -11.231 1.693 -37.399 1.00 40.43 165 THR H O 1
ATOM 2584 N N . PHE B 2 172 ? -13.484 1.435 -37.647 1.00 34.46 166 PHE H N 1
ATOM 2585 C CA . PHE B 2 172 ? -13.806 2.033 -36.358 1.00 35.54 166 PHE H CA 1
ATOM 2586 C C . PHE B 2 172 ? -13.709 0.995 -35.244 1.00 35.79 166 PHE H C 1
ATOM 2587 O O . PHE B 2 172 ? -14.042 -0.174 -35.459 1.00 34.21 166 PHE H O 1
ATOM 2604 N N . PRO B 2 173 ? -13.242 1.381 -34.048 1.00 38.33 167 PRO H N 1
ATOM 2605 C CA . PRO B 2 173 ? -13.284 0.449 -32.914 1.00 39.22 167 PRO H CA 1
ATOM 2606 C C . PRO B 2 173 ? -14.675 -0.132 -32.717 1.00 39.41 167 PRO H C 1
ATOM 2607 O O . PRO B 2 173 ? -15.664 0.434 -33.194 1.00 37.25 167 PRO H O 1
ATOM 2618 N N . ALA B 2 174 ? -14.759 -1.261 -32.016 1.00 42.53 168 ALA H N 1
ATOM 2619 C CA . ALA B 2 174 ? -16.000 -2.010 -31.921 1.00 43.60 168 ALA H CA 1
ATOM 2620 C C . ALA B 2 174 ? -16.893 -1.458 -30.815 1.00 46.08 168 ALA H C 1
ATOM 2621 O O . ALA B 2 174 ? -16.457 -0.712 -29.934 1.00 46.00 168 ALA H O 1
ATOM 2628 N N . VAL B 2 175 ? -18.165 -1.841 -30.880 1.00 44.50 169 VAL H N 1
ATOM 2629 C CA . VAL B 2 175 ? -19.143 -1.552 -29.838 1.00 47.36 169 VAL H CA 1
ATOM 2630 C C . VAL B 2 175 ? -19.337 -2.806 -29.002 1.00 45.15 169 VAL H C 1
ATOM 2631 O O . VAL B 2 175 ? -19.214 -3.922 -29.514 1.00 45.08 169 VAL H O 1
ATOM 2644 N N . LEU B 2 176 ? -19.621 -2.630 -27.714 1.00 46.61 170 LEU H N 1
ATOM 2645 C CA . LEU B 2 176 ? -20.086 -3.718 -26.862 1.00 50.97 170 LEU H CA 1
ATOM 2646 C C . LEU B 2 176 ? -21.578 -3.507 -26.632 1.00 60.38 170 LEU H C 1
ATOM 2647 O O . LEU B 2 176 ? -21.978 -2.627 -25.864 1.00 62.05 170 LEU H O 1
ATOM 2663 N N . GLN B 2 177 ? -22.398 -4.305 -27.311 1.00 64.74 171 GLN H N 1
ATOM 2664 C CA . GLN B 2 177 ? -23.837 -4.217 -27.136 1.00 68.48 171 GLN H CA 1
ATOM 2665 C C . GLN B 2 177 ? -24.230 -4.641 -25.724 1.00 66.99 171 GLN H C 1
ATOM 2666 O O . GLN B 2 177 ? -23.499 -5.355 -25.031 1.00 67.30 171 GLN H O 1
ATOM 2680 N N . SER B 2 178 ? -25.412 -4.190 -25.297 1.00 71.45 172 SER H N 1
ATOM 2681 C CA . SER B 2 178 ? -25.948 -4.648 -24.021 1.00 74.61 172 SER H CA 1
ATOM 2682 C C . SER B 2 178 ?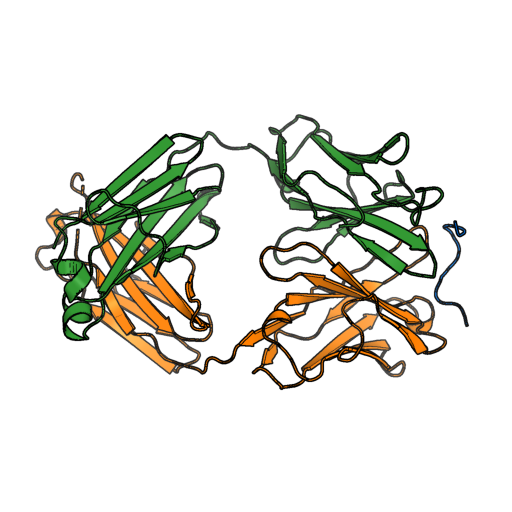 -26.113 -6.163 -24.006 1.00 74.25 172 SER H C 1
ATOM 2683 O O . SER B 2 178 ? -26.054 -6.785 -22.939 1.00 68.80 172 SER H O 1
ATOM 2691 N N . SER B 2 179 ? -26.314 -6.773 -25.178 1.00 69.32 173 SER H N 1
ATOM 2692 C CA . SER B 2 179 ? -26.423 -8.224 -25.269 1.00 69.36 173 SER H CA 1
ATOM 2693 C C . SER B 2 179 ? -25.096 -8.923 -25.009 1.00 70.14 173 SER H C 1
ATOM 2694 O O . SER B 2 179 ? -25.091 -10.125 -24.723 1.00 76.03 173 SER H O 1
ATOM 2702 N N . GLY B 2 180 ? -23.978 -8.206 -25.109 1.00 63.37 174 GLY H N 1
ATOM 2703 C CA . GLY B 2 180 ? -22.666 -8.782 -24.905 1.00 56.35 174 GLY H CA 1
ATOM 2704 C C . GLY B 2 180 ? -21.891 -9.073 -26.172 1.00 45.48 174 GLY H C 1
ATOM 2705 O O . GLY B 2 180 ? -20.738 -9.511 -26.081 1.00 41.87 174 GLY H O 1
ATOM 2709 N N . LEU B 2 181 ? -22.481 -8.846 -27.341 1.00 43.28 175 LEU H N 1
ATOM 2710 C CA . LEU B 2 181 ? -21.826 -9.073 -28.621 1.00 38.00 175 LEU H CA 1
ATOM 2711 C C . LEU B 2 181 ? -21.291 -7.759 -29.176 1.00 34.01 175 LEU H C 1
ATOM 2712 O O . LEU B 2 181 ? -21.799 -6.679 -28.861 1.00 35.01 175 LEU H O 1
ATOM 2728 N N . TYR B 2 182 ? -20.257 -7.860 -30.009 1.00 34.05 176 TYR H N 1
ATOM 2729 C CA . TYR B 2 182 ? -19.570 -6.692 -30.538 1.00 33.14 176 TYR H CA 1
ATOM 2730 C C . TYR B 2 182 ? -19.963 -6.433 -31.988 1.00 34.78 176 TYR H C 1
ATOM 2731 O O . TYR B 2 182 ? -20.244 -7.360 -32.752 1.00 34.92 176 TYR H O 1
ATOM 2749 N N . SER B 2 183 ? -19.975 -5.152 -32.358 1.00 35.77 177 SER H N 1
ATOM 2750 C CA . SER B 2 183 ? -20.200 -4.729 -33.733 1.00 33.56 177 SER H CA 1
ATOM 2751 C C . SER B 2 183 ? -19.208 -3.624 -34.069 1.00 34.51 177 SER H C 1
ATOM 2752 O O . SER B 2 183 ? -18.768 -2.880 -33.188 1.00 36.38 177 SER H O 1
ATOM 2760 N N . LEU B 2 184 ? -18.844 -3.531 -35.347 1.00 29.17 178 LEU H N 1
ATOM 2761 C CA . LEU B 2 184 ? -18.009 -2.437 -35.827 1.00 31.34 178 LEU H CA 1
ATOM 2762 C C . LEU B 2 184 ? -18.337 -2.177 -37.291 1.00 33.19 178 LEU H C 1
ATOM 2763 O O . LEU B 2 184 ? -19.130 -2.891 -37.911 1.00 32.72 178 LEU H O 1
ATOM 2779 N N . SER B 2 185 ? -17.708 -1.141 -37.840 1.00 33.52 179 SER H N 1
ATOM 2780 C CA . SER B 2 185 ? -17.844 -0.798 -39.245 1.00 34.09 179 SER H CA 1
ATOM 2781 C C . SER B 2 185 ? -16.524 -0.216 -39.718 1.00 33.71 179 SER H C 1
ATOM 2782 O O . SER B 2 185 ? -15.787 0.400 -38.942 1.00 33.22 179 SER H O 1
ATOM 2790 N N . SER B 2 186 ? -16.222 -0.438 -40.992 1.00 35.01 180 SER H N 1
ATOM 2791 C CA . SER B 2 186 ? -15.122 0.239 -41.657 1.00 35.89 180 SER H CA 1
ATOM 2792 C C . SER B 2 186 ? -15.656 0.858 -42.936 1.00 39.19 180 SER H C 1
ATOM 2793 O O . SER B 2 186 ? -16.438 0.235 -43.659 1.00 38.63 180 SER H O 1
ATOM 2801 N N . VAL B 2 187 ? -15.246 2.094 -43.194 1.00 38.24 181 VAL H N 1
ATOM 2802 C CA . VAL B 2 187 ? -15.705 2.853 -44.346 1.00 42.72 181 VAL H CA 1
ATOM 2803 C C . VAL B 2 187 ? -14.491 3.274 -45.156 1.00 38.07 181 VAL H C 1
ATOM 2804 O O . VAL B 2 187 ? -13.389 3.439 -44.622 1.00 42.11 181 VAL H O 1
ATOM 2817 N N . VAL B 2 188 ? -14.698 3.441 -46.457 1.00 44.85 182 VAL H N 1
ATOM 2818 C CA . VAL B 2 188 ? -13.662 3.915 -47.364 1.00 47.20 182 VAL H CA 1
ATOM 2819 C C . VAL B 2 188 ? -14.241 5.037 -48.212 1.00 63.64 182 VAL H C 1
ATOM 2820 O O . VAL B 2 188 ? -15.380 4.950 -48.686 1.00 63.06 182 VAL H O 1
ATOM 2833 N N . THR B 2 189 ? -13.457 6.094 -48.394 1.00 71.96 183 THR H N 1
ATOM 2834 C CA . THR B 2 189 ? -13.832 7.226 -49.231 1.00 77.42 183 THR H CA 1
ATOM 2835 C C . THR B 2 189 ? -13.176 7.052 -50.595 1.00 74.19 183 THR H C 1
ATOM 2836 O O . THR B 2 189 ? -11.947 6.959 -50.687 1.00 77.11 183 THR H O 1
ATOM 2847 N N . VAL B 2 190 ? -13.990 7.007 -51.648 1.00 65.23 184 VAL H N 1
ATOM 2848 C CA . VAL B 2 190 ? -13.482 6.727 -52.992 1.00 59.16 184 VAL H CA 1
ATOM 2849 C C . VAL B 2 190 ? -14.154 7.650 -53.991 1.00 55.79 184 VAL H C 1
ATOM 2850 O O . VAL B 2 190 ? -15.285 8.110 -53.788 1.00 54.77 184 VAL H O 1
ATOM 2863 N N . PRO B 2 191 ? -13.463 7.944 -55.093 1.00 53.55 185 PRO H N 1
ATOM 2864 C CA . PR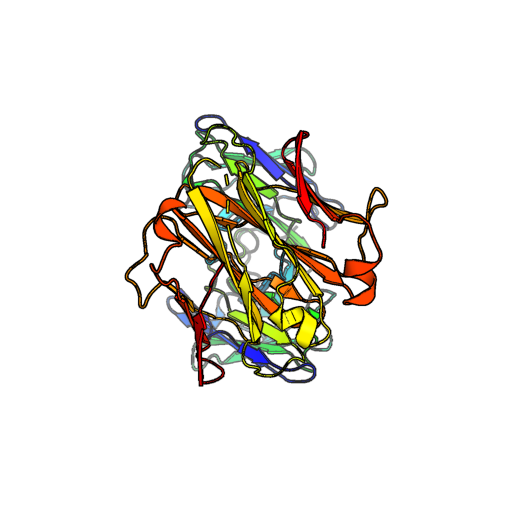O B 2 191 ? -14.092 8.718 -56.171 1.00 55.48 185 PRO H CA 1
ATOM 2865 C C . PRO B 2 191 ? -15.422 8.120 -56.609 1.00 55.19 185 PRO H C 1
ATOM 2866 O O . PRO B 2 191 ? -15.577 6.901 -56.705 1.00 54.65 185 PRO H O 1
ATOM 2877 N N . SER B 2 192 ? -16.387 9.000 -56.896 1.00 59.18 186 SER H N 1
ATOM 2878 C CA . SER B 2 192 ? -17.686 8.548 -57.385 1.00 60.43 186 SER H CA 1
ATOM 2879 C C . SER B 2 192 ? -17.613 8.112 -58.841 1.00 62.69 186 SER H C 1
ATOM 2880 O O . SER B 2 192 ? -18.401 7.262 -59.273 1.00 63.09 186 SER H O 1
ATOM 2888 N N . SER B 2 193 ? -16.688 8.687 -59.612 1.00 65.83 187 SER H N 1
ATOM 2889 C CA . SER B 2 193 ? -16.488 8.258 -60.991 1.00 69.65 187 SER H CA 1
ATOM 2890 C C . SER B 2 193 ? -16.061 6.797 -61.088 1.00 74.19 187 SER H C 1
ATOM 2891 O O . SER B 2 193 ? -16.128 6.216 -62.176 1.00 78.19 187 SER H O 1
ATOM 2899 N N . SER B 2 194 ? -15.632 6.192 -59.977 1.00 71.43 188 SER H N 1
ATOM 2900 C CA . SER B 2 194 ? -15.148 4.817 -59.984 1.00 72.83 188 SER H CA 1
ATOM 2901 C C . SER B 2 194 ? -16.267 3.792 -59.914 1.00 73.19 188 SER H C 1
ATOM 2902 O O . SER B 2 194 ? -16.084 2.664 -60.383 1.00 72.12 188 SER H O 1
ATOM 2910 N N . LEU B 2 195 ? -17.424 4.160 -59.362 1.00 76.01 189 LEU H N 1
ATOM 2911 C CA . LEU B 2 195 ? -18.454 3.176 -59.060 1.00 94.73 189 LEU H CA 1
ATOM 2912 C C . LEU B 2 195 ? -18.865 2.355 -60.272 1.00 115.24 189 LEU H C 1
ATOM 2913 O O . LEU B 2 195 ? -19.549 1.341 -60.105 1.00 124.32 189 LEU H O 1
ATOM 2929 N N . GLY B 2 196 ? -18.470 2.752 -61.475 1.00 140.46 190 GLY H N 1
ATOM 2930 C CA . GLY B 2 196 ? -18.834 1.983 -62.642 1.00 150.29 190 GLY H CA 1
ATOM 2931 C C . GLY B 2 196 ? -17.882 0.835 -62.929 1.00 157.17 190 GLY H C 1
ATOM 2932 O O . GLY B 2 196 ? -16.950 0.996 -63.719 1.00 171.09 190 GLY H O 1
ATOM 2936 N N . THR B 2 197 ? -18.082 -0.315 -62.284 1.00 155.83 191 THR H N 1
ATOM 2937 C CA . THR B 2 197 ? -17.392 -1.588 -62.515 1.00 135.37 191 THR H CA 1
ATOM 2938 C C . THR B 2 197 ? -16.115 -1.719 -61.688 1.00 139.08 191 THR H C 1
ATOM 2939 O O . THR B 2 197 ? -15.540 -2.806 -61.645 1.00 124.88 191 THR H O 1
ATOM 2950 N N . GLN B 2 198 ? -15.641 -0.653 -61.045 1.00 122.46 192 GLN H N 1
ATOM 2951 C CA . GLN B 2 198 ? -14.611 -0.817 -60.027 1.00 114.68 192 GLN H CA 1
ATOM 2952 C C . GLN B 2 198 ? -15.235 -1.442 -58.788 1.00 111.20 192 GLN H C 1
ATOM 2953 O O . GLN B 2 198 ? -16.080 -0.826 -58.128 1.00 119.59 192 GLN H O 1
ATOM 2967 N N . THR B 2 199 ? -14.803 -2.653 -58.464 1.00 97.32 193 THR H N 1
ATOM 2968 C CA . THR B 2 199 ? -15.469 -3.488 -57.479 1.00 83.04 193 THR H CA 1
ATOM 2969 C C . THR B 2 199 ? -14.779 -3.344 -56.131 1.00 74.47 193 THR H C 1
ATOM 2970 O O . THR B 2 199 ? -13.557 -3.498 -56.033 1.00 75.89 193 THR H O 1
ATOM 2981 N N . TYR B 2 200 ? -15.564 -3.044 -55.101 1.00 66.87 194 TYR H N 1
ATOM 2982 C CA . TYR B 2 200 ? -15.059 -2.863 -53.748 1.00 56.19 194 TYR H CA 1
ATOM 2983 C C . TYR B 2 200 ? -15.531 -4.013 -52.870 1.00 45.15 194 TYR H C 1
ATOM 2984 O O . TYR B 2 200 ? -16.728 -4.317 -52.825 1.00 41.80 194 TYR H O 1
ATOM 3002 N N . ILE B 2 201 ? -14.588 -4.652 -52.183 1.00 40.70 195 ILE H N 1
ATOM 3003 C CA . ILE B 2 201 ? -14.873 -5.760 -51.282 1.00 38.78 195 ILE H CA 1
ATOM 3004 C C . ILE B 2 201 ? -14.161 -5.496 -49.966 1.00 37.15 195 ILE H C 1
ATOM 3005 O O . ILE B 2 201 ? -12.980 -5.131 -49.957 1.00 37.95 195 ILE H O 1
ATOM 3021 N N . CYS B 2 202 ? -14.872 -5.678 -48.859 1.00 36.82 196 CYS H N 1
ATOM 3022 C CA . CYS B 2 202 ? -14.261 -5.689 -47.538 1.00 37.69 196 CYS H CA 1
ATOM 3023 C C . CYS B 2 202 ? -13.961 -7.133 -47.152 1.00 42.33 196 CYS H C 1
ATOM 3024 O O . CYS B 2 202 ? -14.813 -8.012 -47.316 1.00 44.73 196 CYS H O 1
ATOM 3031 N N . ASN B 2 203 ? -12.745 -7.376 -46.666 1.00 43.45 197 ASN H N 1
ATOM 3032 C CA . ASN B 2 203 ? -12.296 -8.707 -46.265 1.00 44.03 197 ASN H CA 1
ATOM 3033 C C . ASN B 2 203 ? -12.279 -8.772 -44.743 1.00 43.68 197 ASN H C 1
ATOM 3034 O O . ASN B 2 203 ? -11.381 -8.217 -44.101 1.00 44.35 197 ASN H O 1
ATOM 3045 N N . VAL B 2 204 ? -13.256 -9.469 -44.175 1.00 43.24 198 VAL H N 1
ATOM 3046 C CA . VAL B 2 204 ? -13.440 -9.549 -42.732 1.00 42.77 198 VAL H CA 1
ATOM 3047 C C . VAL B 2 204 ? -12.891 -10.879 -42.239 1.00 45.37 198 VAL H C 1
ATOM 3048 O O . VAL B 2 204 ? -13.217 -11.935 -42.794 1.00 46.29 198 VAL H O 1
ATOM 3061 N N . ASN B 2 205 ? -12.063 -10.833 -41.196 1.00 47.10 199 ASN H N 1
ATOM 3062 C CA . ASN B 2 205 ? -11.511 -12.033 -40.578 1.00 50.98 199 ASN H CA 1
ATOM 3063 C C . ASN B 2 205 ? -11.799 -11.980 -39.087 1.00 49.38 199 ASN H C 1
ATOM 3064 O O . ASN B 2 205 ? -11.399 -11.028 -38.409 1.00 49.24 199 ASN H O 1
ATOM 3075 N N . HIS B 2 206 ? -12.504 -12.990 -38.587 1.00 48.11 200 HIS H N 1
ATOM 3076 C CA . HIS B 2 206 ? -12.771 -13.157 -37.162 1.00 45.63 200 HIS H CA 1
ATOM 3077 C C . HIS B 2 206 ? -12.108 -14.469 -36.751 1.00 46.21 200 HIS H C 1
ATOM 3078 O O . HIS B 2 206 ? -12.728 -15.534 -36.793 1.00 44.87 200 HIS H O 1
ATOM 3092 N N . LYS B 2 207 ? -10.837 -14.383 -36.365 1.00 47.83 201 LYS H N 1
ATOM 3093 C CA . LYS B 2 207 ? -10.073 -15.567 -35.984 1.00 47.92 201 LYS H CA 1
ATOM 3094 C C . LYS B 2 207 ? -10.783 -16.433 -34.952 1.00 46.66 201 LYS H C 1
ATOM 3095 O O . LYS B 2 207 ? -10.873 -17.653 -35.163 1.00 46.79 201 LYS H O 1
ATOM 3114 N N . PRO B 2 208 ? -11.285 -15.895 -33.835 1.00 43.09 202 PRO H N 1
ATOM 3115 C CA . PRO B 2 208 ? -11.921 -16.761 -32.826 1.00 42.69 202 PRO H CA 1
ATOM 3116 C C . PRO B 2 208 ? -12.942 -17.740 -33.388 1.00 42.54 202 PRO H C 1
ATOM 3117 O O . PRO B 2 208 ? -12.973 -18.896 -32.952 1.00 45.22 202 PRO H O 1
ATOM 3128 N N . SER B 2 209 ? -13.773 -17.322 -34.344 1.00 42.29 203 SER H N 1
ATOM 3129 C CA . SER B 2 209 ? -14.792 -18.194 -34.918 1.00 43.86 203 SER H CA 1
ATOM 3130 C C . SER B 2 209 ? -14.350 -18.847 -36.226 1.00 43.10 203 SER H C 1
ATOM 3131 O O . SER B 2 209 ? -15.172 -19.478 -36.897 1.00 41.61 203 SER H O 1
ATOM 3139 N N . ASN B 2 210 ? -13.075 -18.721 -36.596 1.00 44.42 204 ASN H N 1
ATOM 3140 C CA . ASN B 2 210 ? -12.554 -19.307 -37.832 1.00 45.31 204 ASN H CA 1
ATOM 3141 C C . ASN B 2 210 ? -13.459 -18.968 -39.014 1.00 43.78 204 ASN H C 1
ATOM 3142 O O . ASN B 2 210 ? -13.896 -19.839 -39.770 1.00 44.24 204 ASN H O 1
ATOM 3153 N N . THR B 2 211 ? -13.740 -17.677 -39.171 1.00 40.51 205 THR H N 1
ATOM 3154 C CA . THR B 2 211 ? -14.659 -17.197 -40.194 1.00 41.04 205 THR H CA 1
ATOM 3155 C C . THR B 2 211 ? -14.044 -16.014 -40.925 1.00 40.04 205 THR H C 1
ATOM 3156 O O . THR B 2 211 ? -13.586 -15.058 -40.293 1.00 39.22 205 THR H O 1
ATOM 3167 N N . LYS B 2 212 ? -14.031 -16.090 -42.252 1.00 41.55 206 LYS H N 1
ATOM 3168 C CA . LYS B 2 212 ? -13.674 -14.972 -43.111 1.00 42.59 206 LYS H CA 1
ATOM 3169 C C . LYS B 2 212 ? -14.848 -14.678 -44.035 1.00 44.79 206 LYS H C 1
ATOM 3170 O O . LYS B 2 212 ? -15.509 -15.601 -44.522 1.00 48.31 206 LYS H O 1
ATOM 3189 N N . VAL B 2 213 ? -15.118 -13.395 -44.264 1.00 44.36 207 VAL H N 1
ATOM 3190 C CA . VAL B 2 213 ? -16.198 -12.966 -45.145 1.00 44.14 207 VAL H CA 1
ATOM 3191 C C . VAL B 2 213 ? -15.679 -11.873 -46.064 1.00 45.88 207 VAL H C 1
ATOM 3192 O O . VAL B 2 213 ? -15.140 -10.864 -45.594 1.00 45.42 207 VAL H O 1
ATOM 3205 N N . ASP B 2 214 ? -15.875 -12.057 -47.367 1.00 47.93 208 ASP H N 1
ATOM 3206 C CA . ASP B 2 214 ? -15.571 -11.042 -48.369 1.00 46.88 208 ASP H CA 1
ATOM 3207 C C . ASP B 2 214 ? -16.901 -10.549 -48.927 1.00 46.42 208 ASP H C 1
ATOM 3208 O O . ASP B 2 214 ? -17.567 -11.269 -49.679 1.00 46.52 208 ASP H O 1
ATOM 3217 N N . LYS B 2 215 ? -17.287 -9.330 -48.558 1.00 46.20 209 LYS H N 1
ATOM 3218 C CA . LYS B 2 215 ? -18.625 -8.818 -48.832 1.00 46.18 209 LYS H CA 1
ATOM 3219 C C . LYS B 2 215 ? -18.562 -7.785 -49.948 1.00 46.13 209 LYS H C 1
ATOM 3220 O O . LYS B 2 215 ? -17.964 -6.717 -49.781 1.00 45.64 209 LYS H O 1
ATOM 3239 N N . LYS B 2 216 ? -19.190 -8.106 -51.074 1.00 47.52 210 LYS H N 1
ATOM 3240 C CA . LYS B 2 216 ? -19.247 -7.195 -52.208 1.00 49.93 210 LYS H CA 1
ATOM 3241 C C . LYS B 2 216 ? -20.147 -6.011 -51.874 1.00 50.34 210 LYS H C 1
ATOM 3242 O O . LYS B 2 216 ? -21.315 -6.193 -51.518 1.00 51.74 210 LYS H O 1
ATOM 3261 N N . VAL B 2 217 ? -19.602 -4.803 -51.975 1.00 48.35 211 VAL H N 1
ATOM 3262 C 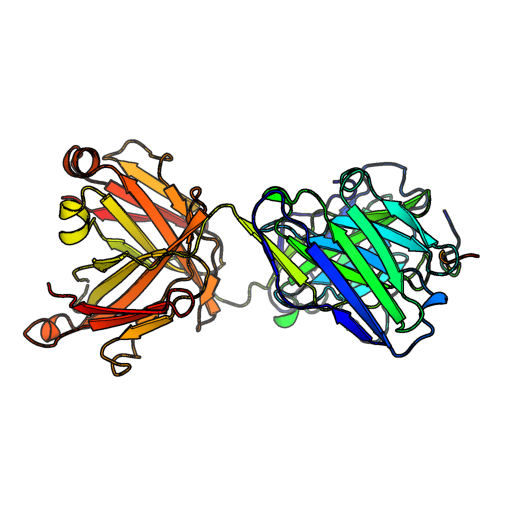CA . VAL B 2 217 ? -20.347 -3.574 -51.726 1.00 47.67 211 VAL H CA 1
ATOM 3263 C C . VAL B 2 217 ? -20.610 -2.910 -53.068 1.00 49.63 211 VAL H C 1
ATOM 3264 O O . VAL B 2 217 ? -19.706 -2.309 -53.663 1.00 48.02 211 VAL H O 1
ATOM 3277 N N . GLU B 2 218 ? -21.850 -3.004 -53.539 1.00 53.30 212 GLU H N 1
ATOM 3278 C CA . GLU B 2 218 ? -22.216 -2.431 -54.818 1.00 57.76 212 GLU H CA 1
ATOM 3279 C C . GLU B 2 218 ? -23.253 -1.331 -54.620 1.00 57.21 212 GLU H C 1
ATOM 3280 O O . GLU B 2 218 ? -24.101 -1.439 -53.729 1.00 55.27 212 GLU H O 1
ATOM 3292 N N . PRO B 2 219 ? -23.199 -0.248 -55.412 1.00 56.70 213 PRO H N 1
ATOM 3293 C CA . PRO B 2 219 ? -24.202 0.821 -55.320 1.00 55.64 213 PRO H CA 1
ATOM 3294 C C . PRO B 2 219 ? -25.638 0.318 -55.430 1.00 56.29 213 PRO H C 1
ATOM 3295 O O . PRO B 2 219 ? -25.902 -0.540 -56.270 1.00 58.55 213 PRO H O 1
ATOM 3306 N N . SER C 3 2 ? -16.640 8.663 -3.425 1.00 63.73 2 SER L N 1
ATOM 3307 C CA . SER C 3 2 ? -15.269 8.280 -3.105 1.00 62.83 2 SER L CA 1
ATOM 3308 C C . SER C 3 2 ? -14.765 9.020 -1.871 1.00 61.73 2 SER L C 1
ATOM 3309 O O . SER C 3 2 ? -15.223 10.121 -1.563 1.00 61.76 2 SER L O 1
ATOM 3317 N N . VAL C 3 3 ? -13.807 8.407 -1.170 1.00 58.70 3 VAL L N 1
ATOM 3318 C CA . VAL C 3 3 ? -13.262 9.013 0.038 1.00 58.29 3 VAL L CA 1
ATOM 3319 C C . VAL C 3 3 ? -12.381 10.216 -0.283 1.00 56.51 3 VAL L C 1
ATOM 3320 O O . VAL C 3 3 ? -12.228 11.106 0.562 1.00 57.49 3 VAL L O 1
ATOM 3333 N N . LEU C 3 4 ? -11.798 10.269 -1.480 1.00 52.97 4 LEU L N 1
ATOM 3334 C CA . LEU C 3 4 ? -10.957 11.383 -1.906 1.00 49.73 4 LEU L CA 1
ATOM 3335 C C . LEU C 3 4 ? -11.507 11.961 -3.203 1.00 47.24 4 LEU L C 1
ATOM 3336 O O . LEU C 3 4 ? -11.584 11.257 -4.217 1.00 47.08 4 LEU L O 1
ATOM 3352 N N . THR C 3 5 ? -11.864 13.244 -3.173 1.00 46.18 5 THR L N 1
ATOM 3353 C CA . THR C 3 5 ? -12.480 13.916 -4.311 1.00 42.79 5 THR L CA 1
ATOM 3354 C C . THR C 3 5 ? -11.413 14.572 -5.179 1.00 37.60 5 THR L C 1
ATOM 3355 O O . THR C 3 5 ? -10.594 15.352 -4.682 1.00 35.83 5 THR L O 1
ATOM 3366 N N . GLN C 3 6 ? -11.434 14.260 -6.469 1.00 36.15 6 GLN L N 1
ATOM 3367 C CA . GLN C 3 6 ? -10.580 14.873 -7.471 1.00 33.22 6 GLN L CA 1
ATOM 3368 C C . GLN C 3 6 ? -11.443 15.443 -8.581 1.00 33.93 6 GLN L C 1
ATOM 3369 O O . GLN C 3 6 ? -12.559 14.962 -8.819 1.00 35.11 6 GLN L O 1
ATOM 3383 N N . PRO C 3 7 ? -10.959 16.460 -9.296 1.00 33.41 7 PRO L N 1
ATOM 3384 C CA . PRO C 3 7 ? -11.702 16.945 -10.463 1.00 35.02 7 PRO L CA 1
ATOM 3385 C C . PRO C 3 7 ? -11.757 15.877 -11.542 1.00 36.76 7 PRO L C 1
ATOM 3386 O O . PRO C 3 7 ? -10.764 15.202 -11.823 1.00 35.02 7 PRO L O 1
ATOM 3397 N N . ALA C 3 8 ? -12.941 15.715 -12.137 1.00 41.01 8 ALA L N 1
ATOM 3398 C CA . ALA C 3 8 ? -13.111 14.700 -13.170 1.00 44.00 8 ALA L CA 1
ATOM 3399 C C . ALA C 3 8 ? -12.142 14.910 -14.325 1.00 41.75 8 ALA L C 1
ATOM 3400 O O . ALA C 3 8 ? -11.679 13.936 -14.930 1.00 40.67 8 ALA L O 1
ATOM 3407 N N . SER C 3 9 ? -11.818 16.163 -14.643 1.00 42.22 9 SER L N 1
ATOM 3408 C CA . SER C 3 9 ? -10.935 16.453 -15.764 1.00 39.80 9 SER L CA 1
ATOM 3409 C C . SER C 3 9 ? -10.310 17.829 -15.584 1.00 37.22 9 SER L C 1
ATOM 3410 O O . SER C 3 9 ? -10.876 18.706 -14.927 1.00 37.28 9 SER L O 1
ATOM 3418 N N . VAL C 3 10 ? -9.127 17.995 -16.174 1.00 35.98 11 VAL L N 1
ATOM 3419 C CA . VAL C 3 10 ? -8.423 19.270 -16.207 1.00 38.34 11 VAL L CA 1
ATOM 3420 C C . VAL C 3 10 ? -7.715 19.376 -17.547 1.00 38.77 11 VAL L C 1
ATOM 3421 O O . VAL C 3 10 ? -7.215 18.386 -18.089 1.00 37.03 11 VAL L O 1
ATOM 3434 N N . SER C 3 11 ? -7.670 20.592 -18.077 1.00 41.33 12 SER L N 1
ATOM 3435 C CA . SER C 3 11 ? -7.098 20.846 -19.390 1.00 42.01 12 SER L CA 1
ATOM 3436 C C . SER C 3 11 ? -6.058 21.945 -19.274 1.00 41.34 12 SER L C 1
ATOM 3437 O O . SER C 3 11 ? -6.289 22.959 -18.607 1.00 43.84 12 SER L O 1
ATOM 3445 N N . GLY C 3 12 ? -4.912 21.733 -19.914 1.00 38.82 13 GLY L N 1
ATOM 3446 C CA . GLY C 3 12 ? -3.893 22.755 -20.001 1.00 36.61 13 GLY L CA 1
ATOM 3447 C C . GLY C 3 12 ? -3.241 22.729 -21.368 1.00 47.00 13 GLY L C 1
ATOM 3448 O O . GLY C 3 12 ? -3.250 21.714 -22.067 1.00 45.87 13 GLY L O 1
ATOM 3452 N N . SER C 3 13 ? -2.680 23.875 -21.746 1.00 48.70 14 SER L N 1
ATOM 3453 C CA . SER C 3 13 ? -1.965 23.913 -23.009 1.00 49.12 14 SER L CA 1
ATOM 3454 C C . SER C 3 13 ? -0.471 23.705 -22.784 1.00 47.12 14 SER L C 1
ATOM 3455 O O . SER C 3 13 ? 0.046 23.994 -21.701 1.00 45.09 14 SER L O 1
ATOM 3463 N N . PRO C 3 14 ? 0.246 23.196 -23.786 1.00 50.50 15 PRO L N 1
ATOM 3464 C CA . PRO C 3 14 ? 1.686 22.958 -23.622 1.00 50.30 15 PRO L CA 1
ATOM 3465 C C . PRO C 3 14 ? 2.417 24.176 -23.076 1.00 52.51 15 PRO L C 1
ATOM 3466 O O . PRO C 3 14 ? 2.259 25.295 -23.571 1.00 45.61 15 PRO L O 1
ATOM 3477 N N . GLY C 3 15 ? 3.231 23.947 -22.043 1.00 50.14 16 GLY L N 1
ATOM 3478 C CA . GLY C 3 15 ? 4.036 24.972 -21.425 1.00 51.12 16 GLY L CA 1
ATOM 3479 C C . GLY C 3 15 ? 3.470 25.501 -20.122 1.00 48.22 16 GLY L C 1
ATOM 3480 O O . GLY C 3 15 ? 4.240 25.860 -19.224 1.00 47.11 16 GLY L O 1
ATOM 3484 N N . GLN C 3 16 ? 2.147 25.555 -19.998 1.00 49.01 17 GLN L N 1
ATOM 3485 C CA . GLN C 3 16 ? 1.527 26.023 -18.771 1.00 49.95 17 GLN L CA 1
ATOM 3486 C C . GLN C 3 16 ? 1.755 25.020 -17.641 1.00 46.89 17 GLN L C 1
ATOM 3487 O O . GLN C 3 16 ? 2.283 23.921 -17.834 1.00 44.08 17 GLN L O 1
ATOM 3501 N N . SER C 3 17 ? 1.360 25.422 -16.438 1.00 49.94 18 SER L N 1
ATOM 3502 C CA . SER C 3 17 ? 1.372 24.552 -15.274 1.00 50.06 18 SER L CA 1
ATOM 3503 C C . SER C 3 17 ? -0.072 24.290 -14.869 1.00 51.19 18 SER L C 1
ATOM 3504 O O . SER C 3 17 ? -0.888 25.216 -14.832 1.00 55.40 18 SER L O 1
ATOM 3512 N N . ILE C 3 18 ? -0.388 23.028 -14.603 1.00 39.72 19 ILE L N 1
ATOM 3513 C CA . ILE C 3 18 ? -1.730 22.614 -14.223 1.00 38.96 19 ILE L CA 1
ATOM 3514 C C . ILE C 3 18 ? -1.690 22.188 -12.761 1.00 31.96 19 ILE L C 1
ATOM 3515 O O . ILE C 3 18 ? -0.638 21.837 -12.220 1.00 28.46 19 ILE L O 1
ATOM 3531 N N . THR C 3 19 ? -2.850 22.244 -12.110 1.00 31.91 20 THR L N 1
ATOM 3532 C CA . THR C 3 19 ? -2.992 21.827 -10.721 1.00 30.70 20 THR L CA 1
ATOM 3533 C C . THR C 3 19 ? -4.194 20.904 -10.576 1.00 29.75 20 THR L C 1
ATOM 3534 O O . THR C 3 19 ? -5.264 21.174 -11.131 1.00 32.06 20 THR L O 1
ATOM 3545 N N . ILE C 3 20 ? -4.015 19.826 -9.814 1.00 27.67 21 ILE L N 1
ATOM 3546 C CA . ILE C 3 20 ? -5.052 18.826 -9.574 1.00 25.54 21 ILE L CA 1
ATOM 3547 C C . ILE C 3 20 ? -5.238 18.702 -8.067 1.00 25.96 21 ILE L C 1
ATOM 3548 O O . ILE C 3 20 ? -4.278 18.408 -7.344 1.00 25.41 21 ILE L O 1
ATOM 3564 N N . SER C 3 21 ? -6.467 18.898 -7.598 1.00 27.74 22 SER L N 1
ATOM 3565 C CA . SER C 3 21 ? -6.767 18.899 -6.174 1.00 29.74 22 SER L CA 1
ATOM 3566 C C . SER C 3 21 ? -7.242 17.522 -5.724 1.00 30.68 22 SER L C 1
ATOM 3567 O O . SER C 3 21 ? -7.625 16.671 -6.530 1.00 31.06 22 SER L O 1
ATOM 3575 N N . CYS C 3 22 ? -7.242 17.327 -4.403 1.00 32.30 23 CYS L N 1
ATOM 3576 C CA . CYS C 3 22 ? -7.589 16.035 -3.811 1.00 31.66 23 CYS L CA 1
ATOM 3577 C C . CYS C 3 22 ? -8.027 16.312 -2.372 1.00 36.09 23 CYS L C 1
ATOM 3578 O O . CYS C 3 22 ? -7.182 16.571 -1.511 1.00 36.35 23 CYS L O 1
ATOM 3585 N N . THR C 3 23 ? -9.337 16.267 -2.126 1.00 40.29 24 THR L N 1
ATOM 3586 C CA . THR C 3 23 ? -9.913 16.644 -0.837 1.00 44.53 24 THR L CA 1
ATOM 3587 C C . THR C 3 23 ? -10.361 15.403 -0.076 1.00 51.04 24 THR L C 1
ATOM 3588 O O . THR C 3 23 ? -11.062 14.548 -0.629 1.00 51.19 24 THR L O 1
ATOM 3599 N N . ALA C 3 24 ? -9.972 15.321 1.195 1.00 55.23 25 ALA L N 1
ATOM 3600 C CA . ALA C 3 24 ? -10.387 14.222 2.057 1.00 57.81 25 ALA L CA 1
ATOM 3601 C C . ALA C 3 24 ? -11.825 14.443 2.508 1.00 58.01 25 ALA L C 1
ATOM 3602 O O . ALA C 3 24 ? -12.151 15.486 3.083 1.00 57.53 25 ALA L O 1
ATOM 3609 N N . THR C 3 25 ? -12.677 13.456 2.253 1.00 60.38 26 THR L N 1
ATOM 3610 C CA . THR C 3 25 ? -14.088 13.520 2.602 1.00 64.49 26 THR L CA 1
ATOM 3611 C C . THR C 3 25 ? -14.374 13.060 4.028 1.00 67.36 26 THR L C 1
ATOM 3612 O O . THR C 3 25 ? -15.483 13.283 4.525 1.00 72.18 26 THR L O 1
ATOM 3623 N N . SER C 3 26 ? -13.413 12.428 4.697 1.00 66.03 27 SER L N 1
ATOM 3624 C CA . SER C 3 26 ? -13.608 11.958 6.059 1.00 71.66 27 SER L CA 1
ATOM 3625 C C . SER C 3 26 ? -12.342 12.216 6.861 1.00 74.64 27 SER L C 1
ATOM 3626 O O . SER C 3 26 ? -11.294 12.576 6.317 1.00 71.86 27 SER L O 1
ATOM 3634 N N . SER C 3 27 A -12.455 12.029 8.175 1.00 79.66 27 SER L N 1
ATOM 3635 C CA . SER C 3 27 A -11.320 12.151 9.081 1.00 77.03 27 SER L CA 1
ATOM 3636 C C . SER C 3 27 A -10.512 10.865 9.197 1.00 68.67 27 SER L C 1
ATOM 3637 O O . SER C 3 27 A -9.537 10.837 9.957 1.00 69.09 27 SER L O 1
ATOM 3645 N N . ASN C 3 28 B -10.889 9.805 8.476 1.00 65.31 27 ASN L N 1
ATOM 3646 C CA . ASN C 3 28 B -10.107 8.573 8.502 1.00 60.49 27 ASN L CA 1
ATOM 3647 C C . ASN C 3 28 B -8.673 8.798 8.050 1.00 54.89 27 ASN L C 1
ATOM 3648 O O . ASN C 3 28 B -7.785 8.029 8.432 1.00 55.25 27 ASN L O 1
ATOM 3659 N N . VAL C 3 29 C -8.432 9.825 7.234 1.00 50.28 27 VAL L N 1
ATOM 3660 C CA . VAL C 3 29 C -7.077 10.142 6.803 1.00 48.22 27 VAL L CA 1
ATOM 3661 C C . VAL C 3 29 C -6.220 10.654 7.951 1.00 51.26 27 VAL L C 1
ATOM 3662 O O . VAL C 3 29 C -4.988 10.588 7.878 1.00 50.44 27 VAL L O 1
ATOM 3675 N N . GLY C 3 30 ? -6.838 11.186 9.001 1.00 51.92 28 GLY L N 1
ATOM 3676 C CA . GLY C 3 30 ? -6.102 11.664 10.154 1.00 50.59 28 GLY L CA 1
ATOM 3677 C C . GLY C 3 30 ? -5.244 12.871 9.842 1.00 72.47 28 GLY L C 1
ATOM 3678 O O . GLY C 3 30 ? -5.756 13.923 9.448 1.00 50.50 28 GLY L O 1
ATOM 3682 N N . SER C 3 31 ? -3.929 12.728 10.019 1.00 71.04 29 SER L N 1
ATOM 3683 C CA . SER C 3 31 ? -3.020 13.834 9.739 1.00 73.03 29 SER L CA 1
ATOM 3684 C C . SER C 3 31 ? -3.040 14.216 8.267 1.00 63.80 29 SER L C 1
ATOM 3685 O O . SER C 3 31 ? -2.768 15.372 7.923 1.00 60.20 29 SER L O 1
ATOM 3693 N N . PHE C 3 32 ? -3.353 13.264 7.386 1.00 58.74 30 PHE L N 1
ATOM 3694 C CA . PHE C 3 32 ? -3.368 13.501 5.945 1.00 51.86 30 PHE L CA 1
ATOM 3695 C C . PHE C 3 32 ? -1.961 13.749 5.405 1.00 51.09 30 PHE L C 1
ATOM 3696 O O . PHE C 3 32 ? -1.783 14.467 4.418 1.00 50.55 30 PHE L O 1
ATOM 3713 N N . ASN C 3 33 ? -0.956 13.158 6.054 1.00 50.58 31 ASN L N 1
ATOM 3714 C CA . ASN C 3 33 ? 0.437 13.283 5.647 1.00 48.68 31 ASN L CA 1
ATOM 3715 C C . ASN C 3 33 ? 0.930 12.084 4.847 1.00 46.42 31 ASN L C 1
ATOM 3716 O O . ASN C 3 33 ? 2.100 12.059 4.451 1.00 46.14 31 ASN L O 1
ATOM 3727 N N . LEU C 3 34 ? 0.073 11.091 4.612 1.00 45.09 32 LEU L N 1
ATOM 3728 C CA . LEU C 3 34 ? 0.449 9.906 3.852 1.00 43.29 32 LEU L CA 1
ATOM 3729 C C . LEU C 3 34 ? -0.272 9.906 2.512 1.00 40.29 32 LEU L C 1
ATOM 3730 O O . LEU C 3 34 ? -0.956 8.939 2.164 1.00 39.14 32 LEU L O 1
ATOM 3746 N N . VAL C 3 35 ? -0.128 10.994 1.766 1.00 38.66 33 VAL L N 1
ATOM 3747 C CA . VAL C 3 35 ? -0.780 11.168 0.474 1.00 36.49 33 VAL L CA 1
ATOM 3748 C C . VAL C 3 35 ? 0.220 10.826 -0.621 1.00 34.02 33 VAL L C 1
ATOM 3749 O O . VAL C 3 35 ? 1.410 11.153 -0.515 1.00 34.31 33 VAL L O 1
ATOM 3762 N N . SER C 3 36 ? -0.254 10.157 -1.672 1.00 31.45 34 SER L N 1
ATOM 3763 C CA . SER C 3 36 ? 0.598 9.765 -2.787 1.00 30.18 34 SER L CA 1
ATOM 3764 C C . SER C 3 36 ? -0.147 9.979 -4.097 1.00 26.37 34 SER L C 1
ATOM 3765 O O . SER C 3 36 ? -1.373 9.857 -4.158 1.00 24.96 34 SER L O 1
ATOM 3773 N N . TRP C 3 37 ? 0.606 10.298 -5.148 1.00 25.47 35 TRP L N 1
ATOM 3774 C CA . TRP C 3 37 ? 0.043 10.521 -6.472 1.00 25.31 35 TRP L CA 1
ATOM 3775 C C . TRP C 3 37 ? 0.622 9.523 -7.465 1.00 23.11 35 TRP L C 1
ATOM 3776 O O . TRP C 3 37 ? 1.729 9.005 -7.290 1.00 22.42 35 TRP L O 1
ATOM 3797 N N . TYR C 3 38 ? -0.140 9.267 -8.528 1.00 23.92 36 TYR L N 1
ATOM 3798 C CA . TYR C 3 38 ? 0.224 8.262 -9.515 1.00 24.23 36 TYR L CA 1
ATOM 3799 C C . TYR C 3 38 ? -0.133 8.753 -10.909 1.00 24.17 36 TYR L C 1
ATOM 3800 O O . TYR C 3 38 ? -1.150 9.426 -11.097 1.00 25.02 36 TYR L O 1
ATOM 3818 N N . GLN C 3 39 ? 0.723 8.429 -11.876 1.00 25.25 37 GLN L N 1
ATOM 3819 C CA . GLN C 3 39 ? 0.466 8.690 -13.288 1.00 27.49 37 GLN L CA 1
ATOM 3820 C C . GLN C 3 39 ? 0.105 7.374 -13.966 1.00 27.75 37 GLN L C 1
ATOM 3821 O O . GLN C 3 39 ? 0.878 6.412 -13.909 1.00 26.46 37 GLN L O 1
ATOM 3835 N N . HIS C 3 40 ? -1.057 7.334 -14.609 1.00 29.70 38 HIS L N 1
ATOM 3836 C CA . HIS C 3 40 ? -1.585 6.105 -15.196 1.00 35.61 38 HIS L CA 1
ATOM 3837 C C . HIS C 3 40 ? -1.843 6.337 -16.679 1.00 41.75 38 HIS L C 1
ATOM 3838 O O . HIS C 3 40 ? -2.826 6.984 -17.052 1.00 41.97 38 HIS L O 1
ATOM 3852 N N . HIS C 3 41 ? -0.973 5.808 -17.511 1.00 49.65 39 HIS L N 1
ATOM 3853 C CA . HIS C 3 41 ? -1.188 5.831 -18.948 1.00 52.79 39 HIS L CA 1
ATOM 3854 C C . HIS C 3 41 ? -1.958 4.591 -19.394 1.00 62.77 39 HIS L C 1
ATOM 3855 O O . HIS C 3 41 ? -1.869 3.535 -18.758 1.00 63.79 39 HIS L O 1
ATOM 3869 N N . PRO C 3 42 ? -2.707 4.679 -20.491 1.00 62.05 40 PRO L N 1
ATOM 3870 C CA . PRO C 3 42 ? -3.487 3.519 -20.937 1.00 63.92 40 PRO L CA 1
ATOM 3871 C C . PRO C 3 42 ? -2.591 2.359 -21.339 1.00 61.95 40 PRO L C 1
ATOM 3872 O O . PRO C 3 42 ? -1.500 2.543 -21.884 1.00 65.11 40 PRO L O 1
ATOM 3883 N N . GLY C 3 43 ? -3.067 1.148 -21.055 1.00 57.68 41 GLY L N 1
ATOM 3884 C CA . GLY C 3 43 ? -2.343 -0.056 -21.402 1.00 56.37 41 GLY L CA 1
ATOM 3885 C C . GLY C 3 43 ? -1.112 -0.329 -20.569 1.00 54.63 41 GLY L C 1
ATOM 3886 O O . GLY C 3 43 ? -0.515 -1.403 -20.715 1.00 55.14 41 GLY L O 1
ATOM 3890 N N . LYS C 3 44 ? -0.717 0.596 -19.701 1.00 52.90 42 LYS L N 1
ATOM 3891 C CA . LYS C 3 44 ? 0.459 0.447 -18.860 1.00 54.17 42 LYS L CA 1
ATOM 3892 C C . LYS C 3 44 ? 0.058 0.568 -17.398 1.00 51.15 42 LYS L C 1
ATOM 3893 O O . LYS C 3 44 ? -1.045 1.006 -17.064 1.00 48.79 42 LYS L O 1
ATOM 3912 N N . ALA C 3 45 ? 0.971 0.176 -16.527 1.00 51.66 43 ALA L N 1
ATOM 3913 C CA . ALA C 3 45 ? 0.670 0.172 -15.109 1.00 49.75 43 ALA L CA 1
ATOM 3914 C C . ALA C 3 45 ? 0.838 1.569 -14.517 1.00 42.82 43 ALA L C 1
ATOM 3915 O O . ALA C 3 45 ? 1.625 2.375 -15.022 1.00 38.59 43 ALA L O 1
ATOM 3922 N N . PRO C 3 46 ? 0.105 1.883 -13.450 1.00 38.87 44 PRO L N 1
ATOM 3923 C CA . PRO C 3 46 ? 0.311 3.167 -12.775 1.00 38.07 44 PRO L CA 1
ATOM 3924 C C . PRO C 3 46 ? 1.756 3.331 -12.327 1.00 36.75 44 PRO L C 1
ATOM 3925 O O . PRO C 3 46 ? 2.498 2.362 -12.146 1.00 37.47 44 PRO L O 1
ATOM 3936 N N . LYS C 3 47 ? 2.150 4.591 -12.152 1.00 37.70 45 LYS L N 1
ATOM 3937 C CA . LYS C 3 47 ? 3.519 4.953 -11.811 1.00 38.36 45 LYS L CA 1
ATOM 3938 C C . LYS C 3 47 ? 3.497 5.936 -10.650 1.00 38.38 45 LYS L C 1
ATOM 3939 O O . LYS C 3 47 ? 2.823 6.968 -10.721 1.00 37.64 45 LYS L O 1
ATOM 3958 N N . LEU C 3 48 ? 4.231 5.619 -9.587 1.00 38.49 46 LEU L N 1
ATOM 3959 C CA . LEU C 3 48 ? 4.311 6.518 -8.442 1.00 38.32 46 LEU L CA 1
ATOM 3960 C C . LEU C 3 48 ? 5.141 7.748 -8.797 1.00 36.68 46 LEU L C 1
ATOM 3961 O O . LEU C 3 48 ? 6.260 7.629 -9.307 1.00 36.00 46 LEU L O 1
ATOM 3977 N N . ILE C 3 49 ? 4.589 8.933 -8.526 1.00 34.72 47 ILE L N 1
ATOM 3978 C CA . ILE C 3 49 ? 5.279 10.189 -8.808 1.00 36.25 47 ILE L CA 1
ATOM 3979 C C . ILE C 3 49 ? 5.351 11.119 -7.609 1.00 38.82 47 ILE L C 1
ATOM 3980 O O . ILE C 3 49 ? 6.178 12.049 -7.609 1.00 38.77 47 ILE L O 1
ATOM 3996 N N . ILE C 3 50 ? 4.507 10.952 -6.594 1.00 41.05 48 ILE L N 1
ATOM 3997 C CA . ILE C 3 50 ? 4.589 11.726 -5.358 1.00 44.03 48 ILE L CA 1
ATOM 3998 C C . ILE C 3 50 ? 4.137 10.834 -4.213 1.00 41.66 48 ILE L C 1
ATOM 3999 O O . ILE C 3 50 ? 3.144 10.111 -4.329 1.00 38.68 48 ILE L O 1
ATOM 4015 N N . HIS C 3 51 ? 4.862 10.898 -3.100 1.00 37.53 49 HIS L N 1
ATOM 4016 C CA . HIS C 3 51 ? 4.480 10.195 -1.887 1.00 46.83 49 HIS L CA 1
ATOM 4017 C C . HIS C 3 51 ? 4.776 11.088 -0.691 1.00 47.34 49 HIS L C 1
ATOM 4018 O O . HIS C 3 51 ? 5.631 11.974 -0.757 1.00 47.32 49 HIS L O 1
ATOM 4032 N N . GLU C 3 52 ? 4.047 10.860 0.401 1.00 47.74 50 GLU L N 1
ATOM 4033 C CA . GLU C 3 52 ? 4.169 11.682 1.606 1.00 45.46 50 GLU L CA 1
ATOM 4034 C C . GLU C 3 52 ? 3.933 13.157 1.280 1.00 44.36 50 GLU L C 1
ATOM 4035 O O . GLU C 3 52 ? 4.740 14.030 1.608 1.00 43.71 50 GLU L O 1
ATOM 4047 N N . VAL C 3 53 ? 2.807 13.427 0.616 1.00 41.94 51 VAL L N 1
ATOM 4048 C CA . VAL C 3 53 ? 2.346 14.785 0.333 1.00 39.85 51 VAL L CA 1
ATOM 4049 C C . VAL C 3 53 ? 3.154 15.427 -0.789 1.00 38.89 51 VAL L C 1
ATOM 4050 O O . VAL C 3 53 ? 2.584 15.900 -1.780 1.00 36.99 51 VAL L O 1
ATOM 4063 N N . SER C 3 54 ? 4.479 15.474 -0.639 1.00 40.30 52 SER L N 1
ATOM 4064 C CA . SER C 3 54 ? 5.317 16.248 -1.546 1.00 41.35 52 SER L CA 1
ATOM 4065 C C . SER C 3 54 ?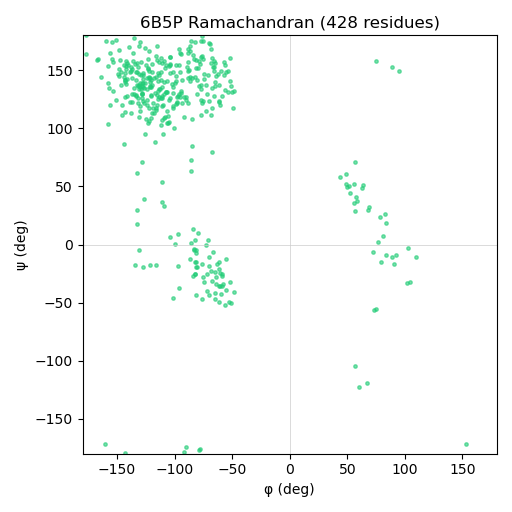 6.569 15.535 -2.036 1.00 43.06 52 SER L C 1
ATOM 4066 O O . SER C 3 54 ? 7.143 15.980 -3.037 1.00 42.49 52 SER L O 1
ATOM 4074 N N . LYS C 3 55 ? 7.019 14.464 -1.385 1.00 46.21 53 LYS L N 1
ATOM 4075 C CA . LYS C 3 55 ? 8.271 13.828 -1.784 1.00 49.33 53 LYS L CA 1
ATOM 4076 C C . LYS C 3 55 ? 8.179 13.307 -3.214 1.00 47.68 53 LYS L C 1
ATOM 4077 O O . LYS C 3 55 ? 7.304 12.497 -3.538 1.00 46.64 53 LYS L O 1
ATOM 4096 N N . ARG C 3 56 ? 9.096 13.771 -4.069 1.00 48.90 54 ARG L N 1
ATOM 4097 C CA . ARG C 3 56 ? 9.192 13.281 -5.438 1.00 50.48 54 ARG L CA 1
ATOM 4098 C C . ARG C 3 56 ? 10.290 12.236 -5.518 1.00 51.81 54 ARG L C 1
ATOM 4099 O O . ARG C 3 56 ? 11.449 12.553 -5.207 1.00 50.90 54 ARG L O 1
ATOM 4120 N N . PRO C 3 57 ? 10.001 11.003 -5.920 1.00 55.77 55 PRO L N 1
ATOM 4121 C CA . PRO C 3 57 ? 11.065 10.006 -6.058 1.00 58.38 55 PRO L CA 1
ATOM 4122 C C . PRO C 3 57 ? 11.873 10.215 -7.330 1.00 58.76 55 PRO L C 1
ATOM 4123 O O . PRO C 3 57 ? 11.448 10.883 -8.275 1.00 56.03 55 PRO L O 1
ATOM 4134 N N . SER C 3 58 ? 13.067 9.627 -7.333 1.00 61.03 56 SER L N 1
ATOM 4135 C CA . SER C 3 58 ? 13.893 9.611 -8.530 1.00 60.68 56 SER L CA 1
ATOM 4136 C C . SER C 3 58 ? 13.226 8.774 -9.616 1.00 62.10 56 SER L C 1
ATOM 4137 O O . SER C 3 58 ? 12.507 7.811 -9.337 1.00 65.23 56 SER L O 1
ATOM 4145 N N . GLY C 3 59 ? 13.479 9.148 -10.869 1.00 64.61 57 GLY L N 1
ATOM 4146 C CA . GLY C 3 59 ? 12.809 8.545 -11.997 1.00 70.23 57 GLY L CA 1
ATOM 4147 C C . GLY C 3 59 ? 11.535 9.247 -12.417 1.00 72.68 57 GLY L C 1
ATOM 4148 O O . GLY C 3 59 ? 11.050 9.009 -13.529 1.00 77.01 57 GLY L O 1
ATOM 4152 N N . ALA C 3 60 ? 10.974 10.088 -11.551 1.00 69.32 58 ALA L N 1
ATOM 4153 C CA . ALA C 3 60 ? 9.865 10.967 -11.898 1.00 63.60 58 ALA L CA 1
ATOM 4154 C C . ALA C 3 60 ? 10.424 12.367 -12.122 1.00 59.96 58 ALA L C 1
ATOM 4155 O O . ALA C 3 60 ? 11.261 12.834 -11.343 1.00 59.05 58 ALA L O 1
ATOM 4162 N N . SER C 3 61 ? 9.979 13.025 -13.191 1.00 60.71 59 SER L N 1
ATOM 4163 C CA . SER C 3 61 ? 10.562 14.305 -13.576 1.00 65.04 59 SER L CA 1
ATOM 4164 C C . SER C 3 61 ? 10.281 15.370 -12.522 1.00 61.88 59 SER L C 1
ATOM 4165 O O . SER C 3 61 ? 9.292 15.309 -11.789 1.00 61.67 59 SER L O 1
ATOM 4173 N N . ASN C 3 62 ? 11.170 16.359 -12.455 1.00 62.09 60 ASN L N 1
ATOM 4174 C CA . ASN C 3 62 ? 11.059 17.439 -11.484 1.00 56.13 60 ASN L CA 1
ATOM 4175 C C . ASN C 3 62 ? 10.052 18.507 -11.895 1.00 47.74 60 ASN L C 1
ATOM 4176 O O . ASN C 3 62 ? 9.990 19.561 -11.251 1.00 44.17 60 ASN L O 1
ATOM 4187 N N . ARG C 3 63 ? 9.265 18.264 -12.944 1.00 47.55 61 ARG L N 1
ATOM 4188 C CA . ARG C 3 63 ? 8.151 19.142 -13.272 1.00 45.50 61 ARG L CA 1
ATOM 4189 C C . ARG C 3 63 ? 6.915 18.848 -12.430 1.00 45.22 61 ARG L C 1
ATOM 4190 O O . ARG C 3 63 ? 5.995 19.675 -12.393 1.00 44.62 61 ARG L O 1
ATOM 4211 N N . PHE C 3 64 ? 6.874 17.698 -11.759 1.00 51.73 62 PHE L N 1
ATOM 4212 C CA . PHE C 3 64 ? 5.765 17.338 -10.884 1.00 46.78 62 PHE L CA 1
ATOM 4213 C C . PHE C 3 64 ? 6.093 17.740 -9.451 1.00 44.70 62 PHE L C 1
ATOM 4214 O O . PHE C 3 64 ? 7.169 17.412 -8.939 1.00 43.80 62 PHE L O 1
ATOM 4231 N N . SER C 3 65 ? 5.163 18.443 -8.806 1.00 43.63 63 SER L N 1
ATOM 4232 C CA . SER C 3 65 ? 5.314 18.831 -7.411 1.00 45.83 63 SER L CA 1
ATOM 4233 C C . SER C 3 65 ? 3.998 18.582 -6.687 1.00 46.12 63 SER L C 1
ATOM 4234 O O . SER C 3 65 ? 2.949 18.391 -7.308 1.00 47.52 63 SER L O 1
ATOM 4242 N N . GLY C 3 66 ? 4.062 18.584 -5.357 1.00 45.19 64 GLY L N 1
ATOM 4243 C CA . GLY C 3 66 ? 2.888 18.330 -4.545 1.00 42.49 64 GLY L CA 1
ATOM 4244 C C . GLY C 3 66 ? 2.846 19.155 -3.276 1.00 39.36 64 GLY L C 1
ATOM 4245 O O . GLY C 3 66 ? 3.872 19.346 -2.617 1.00 36.65 64 GLY L O 1
ATOM 4249 N N . SER C 3 67 ? 1.658 19.647 -2.924 1.00 41.08 65 SER L N 1
ATOM 4250 C CA . SER C 3 67 ? 1.473 20.499 -1.760 1.00 40.93 65 SER L CA 1
ATOM 4251 C C . SER C 3 67 ? 0.238 20.035 -0.999 1.00 41.07 65 SER L C 1
ATOM 4252 O O . SER C 3 67 ? -0.464 19.107 -1.414 1.00 39.45 65 SER L O 1
ATOM 4260 N N . LYS C 3 68 ? -0.027 20.691 0.127 1.00 42.44 66 LYS L N 1
ATOM 4261 C CA . LYS C 3 68 ? -1.211 20.411 0.925 1.00 43.42 66 LYS L CA 1
ATOM 4262 C C . LYS C 3 68 ? -1.665 21.690 1.611 1.00 46.51 66 LYS L C 1
ATOM 4263 O O . LYS C 3 68 ? -0.840 22.515 2.013 1.00 49.04 66 LYS L O 1
ATOM 4282 N N . SER C 3 69 ? -2.980 21.840 1.745 1.00 46.34 67 SER L N 1
ATOM 4283 C CA . SER C 3 69 ? -3.561 22.933 2.517 1.00 49.65 67 SER L CA 1
ATOM 4284 C C . SER C 3 69 ? -4.832 22.415 3.169 1.00 50.30 67 SER L C 1
ATOM 4285 O O . SER C 3 69 ? -5.756 21.983 2.471 1.00 48.24 67 SER L O 1
ATOM 4293 N N . GLY C 3 70 ? -4.876 22.448 4.493 1.00 53.97 68 GLY L N 1
ATOM 4294 C CA . GLY C 3 70 ? -6.005 21.864 5.194 1.00 54.68 68 GLY L CA 1
ATOM 4295 C C . GLY C 3 70 ? -6.099 20.385 4.865 1.00 49.45 68 GLY L C 1
ATOM 4296 O O . GLY C 3 70 ? -5.150 19.615 5.066 1.00 46.51 68 GLY L O 1
ATOM 4300 N N . ASN C 3 71 ? -7.253 19.972 4.340 1.00 47.72 69 ASN L N 1
ATOM 4301 C CA . ASN C 3 71 ? -7.477 18.595 3.922 1.00 44.35 69 ASN L CA 1
ATOM 4302 C C . ASN C 3 71 ? -7.541 18.471 2.401 1.00 42.14 69 ASN L C 1
ATOM 4303 O O . ASN C 3 71 ? -8.268 17.627 1.871 1.00 40.87 69 ASN L O 1
ATOM 4314 N N . THR C 3 72 ? -6.780 19.303 1.689 1.00 42.00 70 THR L N 1
ATOM 4315 C CA . THR C 3 72 ? -6.749 19.295 0.229 1.00 38.87 70 THR L CA 1
ATOM 4316 C C . THR C 3 72 ? -5.305 19.129 -0.224 1.00 39.03 70 THR L C 1
ATOM 4317 O O . THR C 3 72 ? -4.501 20.058 -0.098 1.00 40.70 70 THR L O 1
ATOM 4328 N N . ALA C 3 73 ? -4.975 17.948 -0.741 1.00 39.08 71 ALA L N 1
ATOM 4329 C CA . ALA C 3 73 ? -3.688 17.717 -1.377 1.00 38.98 71 ALA L CA 1
ATOM 4330 C C . ALA C 3 73 ? -3.771 18.155 -2.831 1.00 36.02 71 ALA L C 1
ATOM 4331 O O . ALA C 3 73 ? -4.801 17.973 -3.485 1.00 34.64 71 ALA L O 1
ATOM 4338 N N . SER C 3 74 ? -2.683 18.732 -3.336 1.00 34.86 72 SER L N 1
ATOM 4339 C CA . SER C 3 74 ? -2.677 19.322 -4.666 1.00 33.75 72 SER L CA 1
ATOM 4340 C C . SER C 3 74 ? -1.452 18.860 -5.445 1.00 32.03 72 SER L C 1
ATOM 4341 O O . SER C 3 74 ? -0.342 18.810 -4.905 1.00 32.00 72 SER L O 1
ATOM 4349 N N . LEU C 3 75 ? -1.663 18.522 -6.717 1.00 30.75 73 LEU L N 1
ATOM 4350 C CA . LEU C 3 75 ? -0.605 18.072 -7.614 1.00 29.79 73 LEU L CA 1
ATOM 4351 C C . LEU C 3 75 ? -0.444 19.096 -8.727 1.00 31.46 73 LEU L C 1
ATOM 4352 O O . LEU C 3 75 ? -1.391 19.354 -9.477 1.00 31.81 73 LEU L O 1
ATOM 4368 N N . THR C 3 76 ? 0.752 19.667 -8.837 1.00 32.05 74 THR L N 1
ATOM 4369 C CA . THR C 3 76 ? 1.066 20.644 -9.867 1.00 32.34 74 THR L CA 1
ATOM 4370 C C . THR C 3 76 ? 2.057 20.052 -10.860 1.00 47.23 74 THR L C 1
ATOM 4371 O O . THR C 3 76 ? 3.038 19.414 -10.467 1.00 50.43 74 THR L O 1
ATOM 4382 N N . ILE C 3 77 ? 1.793 20.270 -12.146 1.00 50.33 75 ILE L N 1
ATOM 4383 C CA . ILE C 3 77 ? 2.659 19.819 -13.231 1.00 59.31 75 ILE L CA 1
ATOM 4384 C C . ILE C 3 77 ? 3.087 21.061 -13.996 1.00 64.83 75 ILE L C 1
ATOM 4385 O O . ILE C 3 77 ? 2.272 21.674 -14.697 1.00 42.68 75 ILE L O 1
ATOM 4401 N N . SER C 3 78 ? 4.357 21.434 -13.870 1.00 53.19 76 SER L N 1
ATOM 4402 C CA . SER C 3 78 ? 4.880 22.599 -14.565 1.00 52.40 76 SER L CA 1
ATOM 4403 C C . SER C 3 78 ? 5.393 22.205 -15.947 1.00 50.27 76 SER L C 1
ATOM 4404 O O . SER C 3 78 ? 5.595 21.027 -16.250 1.00 43.90 76 SER L O 1
ATOM 4412 N N . GLY C 3 79 ? 5.607 23.215 -16.789 1.00 52.89 77 GLY L N 1
ATOM 4413 C CA . GLY C 3 79 ? 6.088 22.992 -18.140 1.00 54.58 77 GLY L CA 1
ATOM 4414 C C . GLY C 3 79 ? 5.381 21.836 -18.815 1.00 54.58 77 GLY L C 1
ATOM 4415 O O . GLY C 3 79 ? 6.019 20.871 -19.245 1.00 55.47 77 GLY L O 1
ATOM 4419 N N . LEU C 3 80 ? 4.057 21.931 -18.905 1.00 56.41 78 LEU L N 1
ATOM 4420 C CA . LEU C 3 80 ? 3.239 20.822 -19.380 1.00 56.06 78 LEU L CA 1
ATOM 4421 C C . LEU C 3 80 ? 3.727 20.318 -20.733 1.00 56.49 78 LEU L C 1
ATOM 4422 O O . LEU C 3 80 ? 3.956 21.102 -21.659 1.00 56.65 78 LEU L O 1
ATOM 4438 N N . GLN C 3 81 ? 3.889 19.001 -20.835 1.00 54.74 79 GLN L N 1
ATOM 4439 C CA . GLN C 3 81 ? 4.332 18.336 -22.053 1.00 59.97 79 GLN L CA 1
ATOM 4440 C C . GLN C 3 81 ? 3.218 17.442 -22.584 1.00 60.44 79 GLN L C 1
ATOM 4441 O O . GLN C 3 81 ? 2.197 17.222 -21.929 1.00 60.44 79 GLN L O 1
ATOM 4455 N N . ALA C 3 82 ? 3.430 16.921 -23.794 1.00 74.45 80 ALA L N 1
ATOM 4456 C CA . ALA C 3 82 ? 2.427 16.063 -24.417 1.00 85.20 80 ALA L CA 1
ATOM 4457 C C . ALA C 3 82 ? 2.332 14.717 -23.710 1.00 73.26 80 ALA L C 1
ATOM 4458 O O . ALA C 3 82 ? 1.228 14.215 -23.467 1.00 77.02 80 ALA L O 1
ATOM 4465 N N . GLU C 3 83 ? 3.475 14.115 -23.374 1.00 54.10 81 GLU L N 1
ATOM 4466 C CA . GLU C 3 83 ? 3.483 12.828 -22.687 1.00 51.16 81 GLU L CA 1
ATOM 4467 C C . GLU C 3 83 ? 2.915 12.902 -21.276 1.00 44.74 81 GLU L C 1
ATOM 4468 O O . GLU C 3 83 ? 2.757 11.855 -20.640 1.00 45.11 81 GLU L O 1
ATOM 4480 N N . ASP C 3 84 ? 2.611 14.098 -20.769 1.00 48.16 82 ASP L N 1
ATOM 4481 C CA . ASP C 3 84 ? 1.962 14.223 -19.470 1.00 44.26 82 ASP L CA 1
ATOM 4482 C C . ASP C 3 84 ? 0.481 13.876 -19.522 1.00 39.76 82 ASP L C 1
ATOM 4483 O O . ASP C 3 84 ? -0.122 13.634 -18.471 1.00 38.05 82 ASP L O 1
ATOM 4492 N N . GLU C 3 85 ? -0.115 13.854 -20.709 1.00 39.08 83 GLU L N 1
ATOM 4493 C CA . GLU C 3 85 ? -1.526 13.521 -20.840 1.00 39.48 83 GLU L CA 1
ATOM 4494 C C . GLU C 3 85 ? -1.771 12.112 -20.319 1.00 33.82 83 GLU L C 1
ATOM 4495 O O . GLU C 3 85 ? -1.196 11.146 -20.829 1.00 30.92 83 GLU L O 1
ATOM 4507 N N . ALA C 3 86 ? -2.620 11.996 -19.297 1.00 32.18 84 ALA L N 1
ATOM 4508 C CA . ALA C 3 86 ? -2.857 10.713 -18.645 1.00 31.90 84 ALA L CA 1
ATOM 4509 C C . ALA C 3 86 ? -3.912 10.833 -17.553 1.00 32.53 84 ALA L C 1
ATOM 4510 O O . ALA C 3 86 ? -4.459 11.916 -17.324 1.00 32.45 84 ALA L O 1
ATOM 4517 N N . ASP C 3 87 ? -4.212 9.718 -16.888 1.00 34.45 85 ASP L N 1
ATOM 4518 C CA . ASP C 3 87 ? -5.012 9.722 -15.672 1.00 34.53 85 ASP L CA 1
ATOM 4519 C C . ASP C 3 87 ? -4.098 9.954 -14.477 1.00 30.36 85 ASP L C 1
ATOM 4520 O O . ASP C 3 87 ? -2.980 9.432 -14.428 1.00 26.65 85 ASP L O 1
ATOM 4529 N N . TYR C 3 88 ? -4.573 10.745 -13.515 1.00 31.33 86 TYR L N 1
ATOM 4530 C CA . TYR C 3 88 ? -3.825 11.021 -12.294 1.00 29.82 86 TYR L CA 1
ATOM 4531 C C . TYR C 3 88 ? -4.711 10.750 -11.090 1.00 28.84 86 TYR L C 1
ATOM 4532 O O . TYR C 3 88 ? -5.846 11.237 -11.023 1.00 26.99 86 TYR L O 1
ATOM 4550 N N . TYR C 3 89 ? -4.186 9.971 -10.146 1.00 28.34 87 TYR L N 1
ATOM 4551 C CA . TYR C 3 89 ? -4.908 9.565 -8.952 1.00 29.07 87 TYR L CA 1
ATOM 4552 C C . TYR C 3 89 ? -4.138 10.017 -7.724 1.00 28.59 87 TYR L C 1
ATOM 4553 O O . TYR C 3 89 ? -2.903 10.007 -7.717 1.00 27.34 87 TYR L O 1
ATOM 4571 N N . CYS C 3 90 ? -4.868 10.429 -6.694 1.00 30.32 88 CYS L N 1
ATOM 4572 C CA . CYS C 3 90 ? -4.297 10.599 -5.368 1.00 30.68 88 CYS L CA 1
ATOM 4573 C C . CYS C 3 90 ? -4.721 9.431 -4.487 1.00 28.05 88 CYS L C 1
ATOM 4574 O O . CYS C 3 90 ? -5.746 8.787 -4.725 1.00 27.85 88 CYS L O 1
ATOM 4581 N N . CYS C 3 91 ? -3.906 9.154 -3.474 1.00 27.22 89 CYS L N 1
ATOM 4582 C CA . CYS C 3 91 ? -4.116 8.020 -2.591 1.00 27.02 89 CYS L CA 1
ATOM 4583 C C . CYS C 3 91 ? -3.748 8.436 -1.175 1.00 30.73 89 CYS L C 1
ATOM 4584 O O . CYS C 3 91 ? -2.906 9.314 -0.975 1.00 32.25 89 CYS L O 1
ATOM 4592 N N . SER C 3 92 ? -4.400 7.818 -0.193 1.00 31.94 90 SER L N 1
ATOM 4593 C CA . SER C 3 92 ? -4.141 8.149 1.199 1.00 34.50 90 SER L CA 1
ATOM 4594 C C . SER C 3 92 ? -4.355 6.922 2.065 1.00 35.75 90 SER L C 1
ATOM 4595 O O . SER C 3 92 ? -5.208 6.077 1.779 1.00 34.83 90 SER L O 1
ATOM 4603 N N . TYR C 3 93 ? -3.563 6.838 3.127 1.00 38.75 91 TYR L N 1
ATOM 4604 C CA . TYR C 3 93 ? -3.808 5.858 4.171 1.00 40.91 91 TYR L CA 1
ATOM 4605 C C . TYR C 3 93 ? -5.028 6.293 4.973 1.00 46.37 91 TYR L C 1
ATOM 4606 O O . TYR C 3 93 ? -5.193 7.480 5.269 1.00 48.80 91 TYR L O 1
ATOM 4624 N N . VAL C 3 94 ? -5.905 5.340 5.289 1.00 46.26 92 VAL L N 1
ATOM 4625 C CA . VAL C 3 94 ? -7.139 5.639 6.011 1.00 45.76 92 VAL L CA 1
ATOM 4626 C C . VAL C 3 94 ? -7.245 4.751 7.245 1.00 42.67 92 VAL L C 1
ATOM 4627 O O . VAL C 3 94 ? -8.333 4.277 7.593 1.00 41.59 92 VAL L O 1
ATOM 4640 N N . GLY C 3 95 ? -6.120 4.523 7.916 1.00 43.02 93 GLY L N 1
ATOM 4641 C CA . GLY C 3 95 ? -6.131 3.810 9.179 1.00 45.16 93 GLY L CA 1
ATOM 4642 C C . GLY C 3 95 ? -6.334 2.311 9.053 1.00 45.69 93 GLY L C 1
ATOM 4643 O O . GLY C 3 95 ? -6.865 1.842 8.043 1.00 44.09 93 GLY L O 1
ATOM 4647 N N . SER C 3 96 ? -5.918 1.550 10.067 1.00 46.92 94 SER L N 1
ATOM 4648 C CA . SER C 3 96 ? -6.136 0.101 10.113 1.00 46.03 94 SER L CA 1
ATOM 4649 C C . SER C 3 96 ? -5.634 -0.581 8.839 1.00 43.37 94 SER L C 1
ATOM 4650 O O . SER C 3 96 ? -6.298 -1.447 8.262 1.00 43.27 94 SER L O 1
ATOM 4658 N N . ASP C 3 97 ? -4.439 -0.176 8.402 1.00 41.23 95 ASP L N 1
ATOM 4659 C CA . ASP C 3 97 ? -3.728 -0.852 7.314 1.00 39.52 95 ASP L CA 1
ATOM 4660 C C . ASP C 3 97 ? -4.550 -0.873 6.028 1.00 40.13 95 ASP L C 1
ATOM 4661 O O . ASP C 3 97 ? -4.534 -1.851 5.279 1.00 38.89 95 ASP L O 1
ATOM 4670 N N . THR C 3 98 A -5.267 0.214 5.761 1.00 40.79 95 THR L N 1
ATOM 4671 C CA . THR C 3 98 A -6.084 0.320 4.564 1.00 38.54 95 THR L CA 1
ATOM 4672 C C . THR C 3 98 A -5.732 1.595 3.815 1.00 36.61 95 THR L C 1
ATOM 4673 O O . THR C 3 98 A -5.384 2.615 4.415 1.00 36.17 95 THR L O 1
ATOM 4684 N N . TRP C 3 99 ? -5.816 1.515 2.492 1.00 36.64 96 TRP L N 1
ATOM 4685 C CA . TRP C 3 99 ? -5.588 2.646 1.612 1.00 37.43 96 TRP L CA 1
ATOM 4686 C C . TRP C 3 99 ? -6.823 2.861 0.751 1.00 41.05 96 TRP L C 1
ATOM 4687 O O . TRP C 3 99 ? -7.651 1.962 0.580 1.00 42.35 96 TRP L O 1
ATOM 4708 N N . VAL C 3 100 ? -6.943 4.068 0.205 1.00 41.94 97 VAL L N 1
ATOM 4709 C CA . VAL C 3 100 ? -8.049 4.402 -0.679 1.00 42.37 97 VAL L CA 1
ATOM 4710 C C . VAL C 3 100 ? -7.533 5.324 -1.771 1.00 43.21 97 VAL L C 1
ATOM 4711 O O . VAL C 3 100 ? -6.614 6.121 -1.557 1.00 45.94 97 VAL L O 1
ATOM 4724 N N . PHE C 3 101 ? -8.126 5.199 -2.952 1.00 41.56 98 PHE L N 1
ATOM 4725 C CA . PHE C 3 101 ? -7.793 6.039 -4.091 1.00 40.21 98 PHE L CA 1
ATOM 4726 C C . PHE C 3 101 ? -8.877 7.082 -4.313 1.00 40.75 98 PHE L C 1
ATOM 4727 O O . PHE C 3 101 ? -10.006 6.955 -3.833 1.00 43.06 98 PHE L O 1
ATOM 4744 N N . GLY C 3 102 ? -8.515 8.126 -5.058 1.00 39.38 99 GLY L N 1
ATOM 4745 C CA . GLY C 3 102 ? -9.492 9.082 -5.533 1.00 34.97 99 GLY L CA 1
ATOM 4746 C C . GLY C 3 102 ? -10.122 8.636 -6.842 1.00 29.27 99 GLY L C 1
ATOM 4747 O O . GLY C 3 102 ? -9.700 7.664 -7.465 1.00 24.73 99 GLY L O 1
ATOM 4751 N N . GLY C 3 103 ? -11.161 9.365 -7.250 1.00 29.41 100 GLY L N 1
ATOM 4752 C CA . GLY C 3 103 ? -11.843 9.047 -8.494 1.00 28.63 100 GLY L CA 1
ATOM 4753 C C . GLY C 3 103 ? -10.977 9.179 -9.730 1.00 30.41 100 GLY L C 1
ATOM 4754 O O . GLY C 3 103 ? -11.341 8.639 -10.781 1.00 30.18 100 GLY L O 1
ATOM 4758 N N . GLY C 3 104 ? -9.849 9.866 -9.634 1.00 33.36 101 GLY L N 1
ATOM 4759 C CA . GLY C 3 104 ? -8.994 10.089 -10.788 1.00 36.82 101 GLY L CA 1
ATOM 4760 C C . GLY C 3 104 ? -9.371 11.344 -11.550 1.00 39.46 101 GLY L C 1
ATOM 4761 O O . GLY C 3 104 ? -10.516 11.796 -11.546 1.00 40.49 101 GLY L O 1
ATOM 4765 N N . THR C 3 105 ? -8.375 11.923 -12.217 1.00 32.15 102 THR L N 1
ATOM 4766 C CA . THR C 3 105 ? -8.572 13.100 -13.052 1.00 31.91 102 THR L CA 1
ATOM 4767 C C . THR C 3 105 ? -7.982 12.839 -14.428 1.00 31.29 102 THR L C 1
ATOM 4768 O O . THR C 3 105 ? -6.831 12.406 -14.542 1.00 28.98 102 THR L O 1
ATOM 4779 N N . LYS C 3 106 ? -8.768 13.103 -15.468 1.00 35.00 103 LYS L N 1
ATOM 4780 C CA . LYS C 3 106 ? -8.287 13.034 -16.843 1.00 40.09 103 LYS L CA 1
ATOM 4781 C C . LYS C 3 106 ? -7.636 14.370 -17.183 1.00 39.89 103 LYS L C 1
ATOM 4782 O O . LYS C 3 106 ? -8.325 15.384 -17.338 1.00 39.84 103 LYS L O 1
ATOM 4801 N N . LEU C 3 107 ? -6.309 14.374 -17.282 1.00 40.87 104 LEU L N 1
ATOM 4802 C CA . LEU C 3 107 ? -5.562 15.550 -17.706 1.00 42.78 104 LEU L CA 1
ATOM 4803 C C . LEU C 3 107 ? -5.436 15.540 -19.224 1.00 47.41 104 LEU L C 1
ATOM 4804 O O . LEU C 3 107 ? -4.896 14.589 -19.798 1.00 47.69 104 LEU L O 1
ATOM 4820 N N . THR C 3 108 ? -5.926 16.599 -19.865 1.00 46.52 105 THR L N 1
ATOM 4821 C CA . THR C 3 108 ? -5.820 16.781 -21.308 1.00 44.56 105 THR L CA 1
ATOM 4822 C C . THR C 3 108 ? -4.798 17.869 -21.595 1.00 43.38 105 THR L C 1
ATOM 4823 O O . THR C 3 108 ? -4.847 18.945 -20.992 1.00 45.21 105 THR L O 1
ATOM 4834 N N . VAL C 3 109 ? -3.879 17.589 -22.511 1.00 43.72 106 VAL L N 1
ATOM 4835 C CA . VAL C 3 109 ? -2.900 18.568 -22.964 1.00 48.53 106 VAL L CA 1
ATOM 4836 C C . VAL C 3 109 ? -3.404 19.105 -24.299 1.00 54.80 106 VAL L C 1
ATOM 4837 O O . VAL C 3 109 ? -3.250 18.462 -25.341 1.00 54.33 106 VAL L O 1
ATOM 4850 N N . LEU C 3 110 ? -4.010 20.293 -24.269 1.00 59.63 107 LEU L N 1
ATOM 4851 C CA . LEU C 3 110 ? -4.583 20.908 -25.466 1.00 59.44 107 LEU L CA 1
ATOM 4852 C C . LEU C 3 110 ? -3.441 21.268 -26.413 1.00 58.19 107 LEU L C 1
ATOM 4853 O O . LEU C 3 110 ? -2.999 22.416 -26.507 1.00 60.67 107 LEU L O 1
ATOM 4869 N N . GLY C 3 111 ? -2.960 20.256 -27.132 1.00 54.53 108 GLY L N 1
ATOM 4870 C CA . GLY C 3 111 ? -1.847 20.426 -28.043 1.00 55.28 108 GLY L CA 1
ATOM 4871 C C . GLY C 3 111 ? -2.237 20.294 -29.499 1.00 55.18 108 GLY L C 1
ATOM 4872 O O . GLY C 3 111 ? -1.475 19.752 -30.304 1.00 59.37 108 GLY L O 1
ATOM 4876 N N . GLN C 3 112 ? -3.422 20.784 -29.857 1.00 53.56 109 GLN L N 1
ATOM 4877 C CA . GLN C 3 112 ? -3.896 20.688 -31.229 1.00 56.79 109 GLN L CA 1
ATOM 4878 C C . GLN C 3 112 ? -5.051 21.656 -31.414 1.00 53.29 109 GLN L C 1
ATOM 4879 O O . GLN C 3 112 ? -5.848 21.843 -30.487 1.00 49.73 109 GLN L O 1
ATOM 4893 N N . PRO C 3 113 ? -5.181 22.276 -32.587 1.00 57.38 110 PRO L N 1
ATOM 4894 C CA . PRO C 3 113 ? -6.346 23.132 -32.833 1.00 56.83 110 PRO L CA 1
ATOM 4895 C C . PRO C 3 113 ? -7.637 22.333 -32.778 1.00 55.34 110 PRO L C 1
ATOM 4896 O O . PRO C 3 113 ? -7.684 21.159 -33.153 1.00 53.36 110 PRO L O 1
ATOM 4907 N N . LYS C 3 114 ? -8.696 22.984 -32.302 1.00 53.93 111 LYS L N 1
ATOM 4908 C CA . LYS C 3 114 ? -9.996 22.334 -32.239 1.00 50.63 111 LYS L CA 1
ATOM 4909 C C . LYS C 3 114 ? -10.442 21.900 -33.631 1.00 50.01 111 LYS L C 1
ATOM 4910 O O . LYS C 3 114 ? -10.105 22.522 -34.641 1.00 50.49 111 LYS L O 1
ATOM 4929 N N . ALA C 3 115 ? -11.205 20.811 -33.674 1.00 47.30 112 ALA L N 1
ATOM 4930 C CA . ALA C 3 115 ? -11.702 20.262 -34.927 1.00 48.82 112 ALA L CA 1
ATOM 4931 C C . ALA C 3 115 ? -13.108 19.730 -34.711 1.00 51.26 112 ALA L C 1
ATOM 4932 O O . ALA C 3 115 ? -13.337 18.931 -33.798 1.00 50.46 112 ALA L O 1
ATOM 4939 N N . ALA C 3 116 ? -14.043 20.179 -35.540 1.00 53.90 113 ALA L N 1
ATOM 4940 C CA . ALA C 3 116 ? -15.408 19.692 -35.451 1.00 53.92 113 ALA L CA 1
ATOM 4941 C C . ALA C 3 116 ? -15.525 18.332 -36.133 1.00 46.91 113 ALA L C 1
ATOM 4942 O O . ALA C 3 116 ? -14.780 18.031 -37.069 1.00 44.16 113 ALA L O 1
ATOM 4949 N N . PRO C 3 117 ? -16.458 17.496 -35.688 1.00 40.22 114 PRO L N 1
ATOM 4950 C CA . PRO C 3 117 ? -16.525 16.133 -36.215 1.00 38.74 114 PRO L CA 1
ATOM 4951 C C . PRO C 3 117 ? -17.092 16.090 -37.621 1.00 34.89 114 PRO L C 1
ATOM 4952 O O . PRO C 3 117 ? -17.944 16.894 -38.004 1.00 33.56 114 PRO L O 1
ATOM 4963 N N . SER C 3 118 ? -16.591 15.132 -38.393 1.00 42.22 115 SER L N 1
ATOM 4964 C CA . SER C 3 118 ? -17.194 14.738 -39.657 1.00 41.13 115 SER L CA 1
ATOM 4965 C C . SER C 3 118 ? -18.091 13.535 -39.376 1.00 38.09 115 SER L C 1
ATOM 4966 O O . SER C 3 118 ? -17.645 12.557 -38.767 1.00 36.80 115 SER L O 1
ATOM 4974 N N . VAL C 3 119 ? -19.355 13.623 -39.784 1.00 36.68 116 VAL L N 1
ATOM 4975 C CA . VAL C 3 119 ? -20.363 12.609 -39.487 1.00 36.89 116 VAL L CA 1
ATOM 4976 C C . VAL C 3 119 ? -20.808 11.947 -40.784 1.00 37.21 116 VAL L C 1
ATOM 4977 O O . VAL C 3 119 ? -20.968 12.617 -41.810 1.00 38.16 116 VAL L O 1
ATOM 4990 N N . THR C 3 120 ? -21.024 10.633 -40.732 1.00 35.01 117 THR L N 1
ATOM 4991 C CA . THR C 3 120 ? -21.559 9.885 -41.866 1.00 33.34 117 THR L CA 1
ATOM 4992 C C . THR C 3 120 ? -22.600 8.904 -41.350 1.00 30.78 117 THR L C 1
ATOM 4993 O O . THR C 3 120 ? -22.288 8.057 -40.508 1.00 30.20 117 THR L O 1
ATOM 5004 N N . LEU C 3 121 ? -23.823 9.007 -41.861 1.00 29.69 118 LEU L N 1
ATOM 5005 C CA . LEU C 3 121 ? -24.929 8.166 -41.428 1.00 29.53 118 LEU L CA 1
ATOM 5006 C C . LEU C 3 121 ? -25.359 7.265 -42.577 1.00 30.48 118 LEU L C 1
ATOM 5007 O O . LEU C 3 121 ? -25.647 7.748 -43.678 1.00 29.86 118 LEU L O 1
ATOM 5023 N N . PHE C 3 122 ? -25.386 5.952 -42.318 1.00 30.46 119 PHE L N 1
ATOM 5024 C CA . PHE C 3 122 ? -25.866 4.975 -43.276 1.00 32.10 119 PHE L CA 1
ATOM 5025 C C . PHE C 3 122 ? -27.227 4.455 -42.843 1.00 31.88 119 PHE L C 1
ATOM 5026 O O . PHE C 3 122 ? -27.454 4.250 -41.645 1.00 32.43 119 PHE L O 1
ATOM 5043 N N . PRO C 3 123 ? -28.149 4.234 -43.774 1.00 35.41 120 PRO L N 1
ATOM 5044 C CA . PRO C 3 123 ? -29.408 3.592 -43.422 1.00 33.82 120 PRO L CA 1
ATOM 5045 C C . PRO C 3 123 ? -29.242 2.086 -43.387 1.00 35.53 120 PRO L C 1
ATOM 5046 O O . PRO C 3 123 ? -28.169 1.565 -43.730 1.00 31.64 120 PRO L O 1
ATOM 5057 N N . PRO C 3 124 ? -30.268 1.348 -42.975 1.00 34.65 121 PRO L N 1
ATOM 5058 C CA . PRO C 3 124 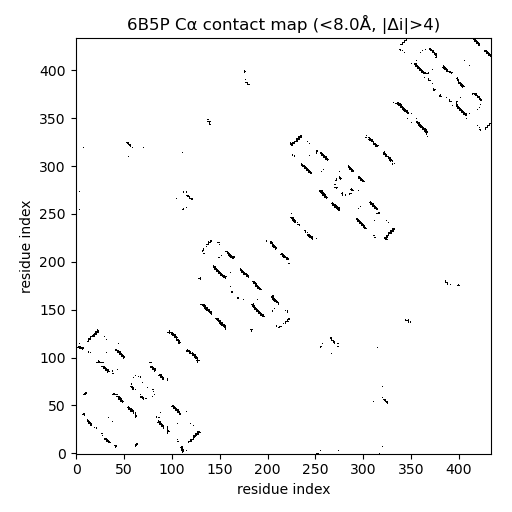? -30.151 -0.112 -42.966 1.00 38.60 121 PRO L CA 1
ATOM 5059 C C . PRO C 3 124 ? -29.918 -0.639 -44.374 1.00 37.95 121 PRO L C 1
ATOM 5060 O O . PRO C 3 124 ? -30.531 -0.180 -45.339 1.00 40.72 121 PRO L O 1
ATOM 5071 N N . SER C 3 125 ? -29.006 -1.600 -44.484 1.00 39.39 122 SER L N 1
ATOM 5072 C CA . SER C 3 125 ? -28.736 -2.232 -45.764 1.00 42.05 122 SER L CA 1
ATOM 5073 C C . SER C 3 125 ? -29.942 -3.047 -46.217 1.00 45.71 122 SER L C 1
ATOM 5074 O O . SER C 3 125 ? -30.813 -3.416 -45.424 1.00 45.98 122 SER L O 1
ATOM 5082 N N . SER C 3 126 ? -29.982 -3.332 -47.521 1.00 51.53 123 SER L N 1
ATOM 5083 C CA . SER C 3 126 ? -31.038 -4.183 -48.057 1.00 55.52 123 SER L CA 1
ATOM 5084 C C . SER C 3 126 ? -30.986 -5.569 -47.425 1.00 57.41 123 SER L C 1
ATOM 5085 O O . SER C 3 126 ? -32.002 -6.082 -46.944 1.00 58.87 123 SER L O 1
ATOM 5093 N N . GLU C 3 127 ? -29.800 -6.187 -47.411 1.00 56.92 124 GLU L N 1
ATOM 5094 C CA . GLU C 3 127 ? -29.652 -7.517 -46.824 1.00 59.06 124 GLU L CA 1
ATOM 5095 C C . GLU C 3 127 ? -30.210 -7.560 -45.406 1.00 58.18 124 GLU L C 1
ATOM 5096 O O . GLU C 3 127 ? -30.989 -8.454 -45.058 1.00 59.57 124 GLU L O 1
ATOM 5108 N N . GLU C 3 128 ? -29.820 -6.596 -44.569 1.00 55.72 125 GLU L N 1
ATOM 5109 C CA . GLU C 3 128 ? -30.247 -6.619 -43.173 1.00 55.06 125 GLU L CA 1
ATOM 5110 C C . GLU C 3 128 ? -31.762 -6.527 -43.060 1.00 55.23 125 GLU L C 1
ATOM 5111 O O . GLU C 3 128 ? -32.364 -7.137 -42.169 1.00 56.46 125 GLU L O 1
ATOM 5123 N N . LEU C 3 129 ? -32.396 -5.758 -43.945 1.00 54.02 126 LEU L N 1
ATOM 5124 C CA . LEU C 3 129 ? -33.852 -5.696 -43.942 1.00 52.92 126 LEU L CA 1
ATOM 5125 C C . LEU C 3 129 ? -34.464 -7.025 -44.363 1.00 55.53 126 LEU L C 1
ATOM 5126 O O . LEU C 3 129 ? -35.549 -7.381 -43.892 1.00 55.28 126 LEU L O 1
ATOM 5142 N N . GLN C 3 130 ? -33.786 -7.774 -45.237 1.00 58.58 127 GLN L N 1
ATOM 5143 C CA . GLN C 3 130 ? -34.256 -9.114 -45.572 1.00 63.56 127 GLN L CA 1
ATOM 5144 C C . GLN C 3 130 ? -34.209 -10.031 -44.357 1.00 63.68 127 GLN L C 1
ATOM 5145 O O . GLN C 3 130 ? -35.063 -10.913 -44.211 1.00 66.29 127 GLN L O 1
ATOM 5159 N N . ALA C 3 131 ? -33.222 -9.838 -43.480 1.00 64.54 128 ALA L N 1
ATOM 5160 C CA . ALA C 3 131 ? -33.069 -10.638 -42.271 1.00 68.01 128 ALA L CA 1
ATOM 5161 C C . ALA C 3 131 ? -33.953 -10.162 -41.126 1.00 65.49 128 ALA L C 1
ATOM 5162 O O . ALA C 3 131 ? -33.843 -10.697 -40.018 1.00 66.08 128 ALA L O 1
ATOM 5169 N N . ASN C 3 132 ? -34.804 -9.165 -41.358 1.00 64.67 129 ASN L N 1
ATOM 5170 C CA . ASN C 3 132 ? -35.760 -8.686 -40.365 1.00 63.30 129 ASN L CA 1
ATOM 5171 C C . ASN C 3 132 ? -35.078 -7.970 -39.201 1.00 58.37 129 ASN L C 1
ATOM 5172 O O . ASN C 3 132 ? -35.554 -8.025 -38.064 1.00 56.81 129 ASN L O 1
ATOM 5183 N N . LYS C 3 133 ? -33.961 -7.299 -39.473 1.00 56.13 130 LYS L N 1
ATOM 5184 C CA . LYS C 3 133 ? -33.315 -6.401 -38.527 1.00 52.01 130 LYS L CA 1
ATOM 5185 C C . LYS C 3 133 ? -33.147 -5.041 -39.194 1.00 49.80 130 LYS L C 1
ATOM 5186 O O . LYS C 3 133 ? -33.338 -4.892 -40.404 1.00 50.06 130 LYS L O 1
ATOM 5205 N N . ALA C 3 134 ? -32.786 -4.039 -38.392 1.00 45.21 131 ALA L N 1
ATOM 5206 C CA . ALA C 3 134 ? -32.554 -2.691 -38.901 1.00 43.89 131 ALA L CA 1
ATOM 5207 C C . ALA C 3 134 ? -31.521 -2.000 -38.023 1.00 40.51 131 ALA L C 1
ATOM 5208 O O . ALA C 3 134 ? -31.704 -1.907 -36.806 1.00 38.92 131 ALA L O 1
ATOM 5215 N N . THR C 3 135 ? -30.445 -1.516 -38.644 1.00 39.71 132 THR L N 1
ATOM 5216 C CA . THR C 3 135 ? -29.347 -0.874 -37.931 1.00 39.57 132 THR L CA 1
ATOM 5217 C C . THR C 3 135 ? -28.939 0.394 -38.667 1.00 39.63 132 THR L C 1
ATOM 5218 O O . THR C 3 135 ? -28.709 0.365 -39.880 1.00 41.63 132 THR L O 1
ATOM 5229 N N . LEU C 3 136 ? -28.853 1.500 -37.932 1.00 37.86 133 LEU L N 1
ATOM 5230 C CA . LEU C 3 136 ? -28.314 2.752 -38.445 1.00 35.74 133 LEU L CA 1
ATOM 5231 C C . LEU C 3 136 ? -26.892 2.926 -37.930 1.00 36.70 133 LEU L C 1
ATOM 5232 O O . LEU C 3 136 ? -26.612 2.665 -36.758 1.00 37.09 133 LEU L O 1
ATOM 5248 N N . VAL C 3 137 ? -26.000 3.375 -38.808 1.00 36.83 134 VAL L N 1
ATOM 5249 C CA . VAL C 3 137 ? -24.575 3.474 -38.511 1.00 35.67 134 VAL L CA 1
ATOM 5250 C C . VAL C 3 137 ? -24.188 4.944 -38.611 1.00 34.79 134 VAL L C 1
ATOM 5251 O O . VAL C 3 137 ? -24.219 5.525 -39.703 1.00 34.71 134 VAL L O 1
ATOM 5264 N N . CYS C 3 138 ? -23.827 5.547 -37.479 1.00 33.04 135 CYS L N 1
ATOM 5265 C CA . CYS C 3 138 ? -23.389 6.939 -37.425 1.00 31.73 135 CYS L CA 1
ATOM 5266 C C . CYS C 3 138 ? -21.890 6.945 -37.141 1.00 31.47 135 CYS L C 1
ATOM 5267 O O . CYS C 3 138 ? -21.463 6.623 -36.026 1.00 32.25 135 CYS L O 1
ATOM 5274 N N . LEU C 3 139 ? -21.097 7.304 -38.149 1.00 30.88 136 LEU L N 1
ATOM 5275 C CA . LEU C 3 139 ? -19.640 7.287 -38.063 1.00 30.83 136 LEU L CA 1
ATOM 5276 C C . LEU C 3 139 ? -19.119 8.702 -37.837 1.00 32.91 136 LEU L C 1
ATOM 5277 O O . LEU C 3 139 ? -19.310 9.583 -38.682 1.00 34.62 136 LEU L O 1
ATOM 5293 N N . ILE C 3 140 ? -18.439 8.905 -36.713 1.00 33.04 137 ILE L N 1
ATOM 5294 C CA . ILE C 3 140 ? -17.978 10.218 -36.285 1.00 32.64 137 ILE L CA 1
ATOM 5295 C C . ILE C 3 140 ? -16.456 10.206 -36.278 1.00 32.71 137 ILE L C 1
ATOM 5296 O O . ILE C 3 140 ? -15.843 9.321 -35.669 1.00 30.62 137 ILE L O 1
ATOM 5312 N N . SER C 3 141 ? -15.848 11.191 -36.937 1.00 34.29 138 SER L N 1
ATOM 5313 C CA . SER C 3 141 ? -14.405 11.172 -37.129 1.00 35.85 138 SER L CA 1
ATOM 5314 C C . SER C 3 141 ? -13.850 12.590 -37.147 1.00 36.06 138 SER L C 1
ATOM 5315 O O . SER C 3 141 ? -14.567 13.564 -37.393 1.00 37.03 138 SER L O 1
ATOM 5323 N N . ASP C 3 142 ? -12.547 12.683 -36.877 1.00 35.93 139 ASP L N 1
ATOM 5324 C CA . ASP C 3 142 ? -11.776 13.910 -37.078 1.00 37.57 139 ASP L CA 1
ATOM 5325 C C . ASP C 3 142 ? -12.283 15.054 -36.201 1.00 42.26 139 ASP L C 1
ATOM 5326 O O . ASP C 3 142 ? -12.488 16.175 -36.670 1.00 41.87 139 ASP L O 1
ATOM 5335 N N . PHE C 3 143 ? -12.470 14.775 -34.911 1.00 44.22 140 PHE L N 1
ATOM 5336 C CA . PHE C 3 143 ? -12.874 15.797 -33.953 1.00 50.34 140 PHE L CA 1
ATOM 5337 C C . PHE C 3 143 ? -11.878 15.863 -32.805 1.00 48.66 140 PHE L C 1
ATOM 5338 O O . PHE C 3 143 ? -11.471 14.826 -32.268 1.00 54.99 140 PHE L O 1
ATOM 5355 N N . TYR C 3 144 ? -11.476 17.080 -32.449 1.00 48.56 141 TYR L N 1
ATOM 5356 C CA . TYR C 3 144 ? -10.614 17.307 -31.295 1.00 43.28 141 TYR L CA 1
ATOM 5357 C C . TYR C 3 144 ? -11.153 18.495 -30.497 1.00 54.62 141 TYR L C 1
ATOM 5358 O O . TYR C 3 144 ? -11.501 19.518 -31.084 1.00 58.97 141 TYR L O 1
ATOM 5376 N N . PRO C 3 145 ? -11.228 18.377 -29.159 1.00 47.30 142 PRO L N 1
ATOM 5377 C CA . PRO C 3 145 ? -10.813 17.258 -28.300 1.00 54.64 142 PRO L CA 1
ATOM 5378 C C . PRO C 3 145 ? -11.701 16.021 -28.437 1.00 42.64 142 PRO L C 1
ATOM 5379 O O . PRO C 3 145 ? -12.724 16.067 -29.116 1.00 46.94 142 PRO L O 1
ATOM 5390 N N . GLY C 3 146 ? -11.302 14.925 -27.796 1.00 43.20 143 GLY L N 1
ATOM 5391 C CA . GLY C 3 146 ? -12.013 13.669 -27.927 1.00 38.30 143 GLY L CA 1
ATOM 5392 C C . GLY C 3 146 ? -13.182 13.520 -26.976 1.00 41.73 143 GLY L C 1
ATOM 5393 O O . GLY C 3 146 ? -13.112 12.744 -26.019 1.00 43.10 143 GLY L O 1
ATOM 5397 N N . ALA C 3 147 ? -14.267 14.249 -27.227 1.00 41.70 144 ALA L N 1
ATOM 5398 C CA . ALA C 3 147 ? -15.443 14.175 -26.365 1.00 44.00 144 ALA L CA 1
ATOM 5399 C C . ALA C 3 147 ? -16.656 14.605 -27.169 1.00 45.31 144 ALA L C 1
ATOM 5400 O O . ALA C 3 147 ? -16.699 15.736 -27.665 1.00 44.79 144 ALA L O 1
ATOM 5407 N N . VAL C 3 148 ? -17.638 13.711 -27.297 1.00 46.80 145 VAL L N 1
ATOM 5408 C CA . VAL C 3 148 ? -18.866 13.998 -28.025 1.00 46.43 145 VAL L CA 1
ATOM 5409 C C . VAL C 3 148 ? -20.037 13.355 -27.298 1.00 42.77 145 VAL L C 1
ATOM 5410 O O . VAL C 3 148 ? -19.879 12.411 -26.521 1.00 42.37 145 VAL L O 1
ATOM 5423 N N . THR C 3 149 ? -21.223 13.894 -27.555 1.00 42.39 146 THR L N 1
ATOM 5424 C CA . THR C 3 149 ? -22.478 13.281 -27.152 1.00 42.21 146 THR L CA 1
ATOM 5425 C C . THR C 3 149 ? -23.309 13.051 -28.404 1.00 41.25 146 THR L C 1
ATOM 5426 O O . THR C 3 149 ? -23.382 13.919 -29.279 1.00 40.42 146 THR L O 1
ATOM 5437 N N . VAL C 3 150 ? -23.916 11.874 -28.498 1.00 41.94 147 VAL L N 1
ATOM 5438 C CA . VAL C 3 150 ? -24.707 11.490 -29.659 1.00 41.19 147 VAL L CA 1
ATOM 5439 C C . VAL C 3 150 ? -26.161 11.364 -29.235 1.00 40.49 147 VAL L C 1
ATOM 5440 O O . VAL C 3 150 ? -26.467 10.760 -28.199 1.00 39.11 147 VAL L O 1
ATOM 5453 N N . ALA C 3 151 ? -27.050 11.945 -30.032 1.00 42.11 148 ALA L N 1
ATOM 5454 C CA . ALA C 3 151 ? -28.486 11.845 -29.833 1.00 44.41 148 ALA L CA 1
ATOM 5455 C C . ALA C 3 151 ? -29.130 11.433 -31.146 1.00 44.40 148 ALA L C 1
ATOM 5456 O O . ALA C 3 151 ? -28.741 11.915 -32.215 1.00 43.86 148 ALA L O 1
ATOM 5463 N N . TRP C 3 152 ? -30.102 10.533 -31.062 1.00 45.63 149 TRP L N 1
ATOM 5464 C CA . TRP C 3 152 ? -30.853 10.074 -32.218 1.00 45.62 149 TRP L CA 1
ATOM 5465 C C . TRP C 3 152 ? -32.259 10.651 -32.175 1.00 48.64 149 TRP L C 1
ATOM 5466 O O . TRP C 3 152 ? -32.778 10.981 -31.105 1.00 49.38 149 TRP L O 1
ATOM 5487 N N . LYS C 3 153 ? -32.876 10.766 -33.347 1.00 49.88 150 LYS L N 1
ATOM 5488 C CA . LYS C 3 153 ? -34.243 11.252 -33.439 1.00 52.96 150 LYS L CA 1
ATOM 5489 C C . LYS C 3 153 ? -34.987 10.483 -34.519 1.00 49.17 150 LYS L C 1
ATOM 5490 O O . LYS C 3 153 ? -34.434 10.200 -35.585 1.00 46.59 150 LYS L O 1
ATOM 5509 N N . ALA C 3 154 ? -36.234 10.129 -34.226 1.00 47.76 151 ALA L N 1
ATOM 5510 C CA . ALA C 3 154 ? -37.156 9.593 -35.217 1.00 48.42 151 ALA L CA 1
ATOM 5511 C C . ALA C 3 154 ? -38.090 10.719 -35.636 1.00 50.30 151 ALA L C 1
ATOM 5512 O O . ALA C 3 154 ? -38.842 11.244 -34.807 1.00 48.63 151 ALA L O 1
ATOM 5519 N N . ASP C 3 155 ? -38.043 11.087 -36.915 1.00 60.88 152 ASP L N 1
ATOM 5520 C CA . ASP C 3 155 ? -38.629 12.346 -37.363 1.00 65.52 152 ASP L CA 1
ATOM 5521 C C . ASP C 3 155 ? -38.004 13.485 -36.564 1.00 64.52 152 ASP L C 1
ATOM 5522 O O . ASP C 3 155 ? -36.855 13.860 -36.816 1.00 60.89 152 ASP L O 1
ATOM 5531 N N . SER C 3 156 ? -38.742 14.036 -35.595 1.00 72.24 153 SER L N 1
ATOM 5532 C CA . SER C 3 156 ? -38.212 15.048 -34.691 1.00 79.19 153 SER L CA 1
ATOM 5533 C C . SER C 3 156 ? -38.169 14.606 -33.236 1.00 81.87 153 SER L C 1
ATOM 5534 O O . SER C 3 156 ? -37.460 15.236 -32.443 1.00 80.53 153 SER L O 1
ATOM 5542 N N . SER C 3 157 ? -38.897 13.558 -32.863 1.00 87.85 154 SER L N 1
ATOM 5543 C CA . SER C 3 157 ? -38.875 13.078 -31.492 1.00 88.14 154 SER L CA 1
ATOM 5544 C C . SER C 3 157 ? -37.534 12.413 -31.178 1.00 87.25 154 SER L C 1
ATOM 5545 O O . SER C 3 157 ? -36.933 11.771 -32.044 1.00 80.53 154 SER L O 1
ATOM 5553 N N . PRO C 3 158 ? -37.047 12.543 -29.947 1.00 102.86 155 PRO L N 1
ATOM 5554 C CA . PRO C 3 158 ? -35.789 11.891 -29.579 1.00 105.86 155 PRO L CA 1
ATOM 5555 C C . PRO C 3 158 ? -35.971 10.397 -29.350 1.00 100.42 155 PRO L C 1
ATOM 5556 O O . PRO C 3 158 ? -37.079 9.894 -29.155 1.00 102.95 155 PRO L O 1
ATOM 5567 N N . VAL C 3 159 ? -34.845 9.689 -29.387 1.00 87.87 156 VAL L N 1
ATOM 5568 C CA . VAL C 3 159 ? -34.816 8.238 -29.235 1.00 76.03 156 VAL L CA 1
ATOM 5569 C C . VAL C 3 159 ? -33.599 7.868 -28.401 1.00 72.26 156 VAL L C 1
ATOM 5570 O O . VAL C 3 159 ? -32.478 8.280 -28.715 1.00 65.08 156 VAL L O 1
ATOM 5583 N N . LYS C 3 160 ? -33.819 7.093 -27.337 1.00 75.36 157 LYS L N 1
ATOM 5584 C CA . LYS C 3 160 ? -32.731 6.542 -26.545 1.00 72.71 157 LYS L CA 1
ATOM 5585 C C . LYS C 3 160 ? -32.736 5.023 -26.484 1.00 64.38 157 LYS L C 1
ATOM 5586 O O . LYS C 3 160 ? -31.706 4.436 -26.136 1.00 60.61 157 LYS L O 1
ATOM 5605 N N . ALA C 3 161 ? -33.852 4.376 -26.808 1.00 63.54 158 ALA L N 1
ATOM 5606 C CA . ALA C 3 161 ? -33.915 2.924 -26.808 1.00 61.76 158 ALA L CA 1
ATOM 5607 C C . ALA C 3 161 ? -33.266 2.367 -28.066 1.00 59.26 158 ALA L C 1
ATOM 5608 O O . ALA C 3 161 ? -33.483 2.871 -29.172 1.00 56.94 158 ALA L O 1
ATOM 5615 N N . GLY C 3 162 ? -32.470 1.315 -27.891 1.00 60.97 159 GLY L N 1
ATOM 5616 C CA . GLY C 3 162 ? -31.770 0.710 -29.004 1.00 60.53 159 GLY L CA 1
ATOM 5617 C C . GLY C 3 162 ? -30.540 1.457 -29.456 1.00 58.79 159 GLY L C 1
ATOM 5618 O O . GLY C 3 162 ? -30.130 1.304 -30.610 1.00 61.86 159 GLY L O 1
ATOM 5622 N N . VAL C 3 163 ? -29.932 2.257 -28.584 1.00 54.22 160 VAL L N 1
ATOM 5623 C CA . VAL C 3 163 ? -28.785 3.089 -28.931 1.00 47.30 160 VAL L CA 1
ATOM 5624 C C . VAL C 3 163 ? -27.543 2.520 -28.259 1.00 46.60 160 VAL L C 1
ATOM 5625 O O . VAL C 3 163 ? -27.542 2.271 -27.048 1.00 46.41 160 VAL L O 1
ATOM 5638 N N . GLU C 3 164 ? -26.486 2.327 -29.046 1.00 45.35 161 GLU L N 1
ATOM 5639 C CA . GLU C 3 164 ? -25.194 1.875 -28.543 1.00 44.08 161 GLU L CA 1
ATOM 5640 C C . GLU C 3 164 ? -24.120 2.781 -29.125 1.00 39.30 161 GLU L C 1
ATOM 5641 O O . GLU C 3 164 ? -23.991 2.882 -30.349 1.00 38.23 161 GLU L O 1
ATOM 5653 N N . THR C 3 165 ? -23.352 3.433 -28.252 1.00 37.33 162 THR L N 1
ATOM 5654 C CA . THR C 3 165 ? -22.357 4.418 -28.656 1.00 38.21 162 THR L CA 1
ATOM 5655 C C . THR C 3 165 ? -21.006 4.087 -28.036 1.00 37.73 162 THR L C 1
ATOM 5656 O O . THR C 3 165 ? -20.930 3.654 -26.883 1.00 28.70 162 THR L O 1
ATOM 5667 N N . THR C 3 166 ? -19.941 4.310 -28.801 1.00 38.07 163 THR L N 1
ATOM 5668 C CA . THR C 3 166 ? -18.591 4.006 -28.356 1.00 37.96 163 THR L CA 1
ATOM 5669 C C . THR C 3 166 ? -17.996 5.168 -27.573 1.00 39.75 163 THR L C 1
ATOM 5670 O O . THR C 3 166 ? -18.501 6.292 -27.580 1.00 41.03 163 THR L O 1
ATOM 5681 N N . THR C 3 167 ? -16.905 4.880 -26.905 1.00 42.27 164 THR L N 1
ATOM 5682 C CA . THR C 3 167 ? -16.066 5.927 -26.355 1.00 43.72 164 THR L CA 1
ATOM 5683 C C . THR C 3 167 ? -15.150 6.462 -27.455 1.00 47.74 164 THR L C 1
ATOM 5684 O O . THR C 3 167 ? -14.721 5.699 -28.326 1.00 45.60 164 THR L O 1
ATOM 5695 N N . PRO C 3 168 ? -14.860 7.762 -27.470 1.00 51.49 165 PRO L N 1
ATOM 5696 C CA . PRO C 3 168 ? -13.943 8.281 -28.490 1.00 53.23 165 PRO L CA 1
ATOM 5697 C C . PRO C 3 168 ? -12.601 7.565 -28.435 1.00 51.11 165 PRO L C 1
ATOM 5698 O O . PRO C 3 168 ? -12.134 7.162 -27.368 1.00 52.52 165 PRO L O 1
ATOM 5709 N N . SER C 3 169 ? -11.995 7.390 -29.607 1.00 46.82 166 SER L N 1
ATOM 5710 C CA . SER C 3 169 ? -10.715 6.711 -29.736 1.00 48.22 166 SER L CA 1
ATOM 5711 C C . SER C 3 169 ? -9.779 7.551 -30.593 1.00 48.87 166 SER L C 1
ATOM 5712 O O . SER C 3 169 ? -10.211 8.241 -31.520 1.00 49.17 166 SER L O 1
ATOM 5720 N N . LYS C 3 170 ? -8.489 7.485 -30.275 1.00 52.54 167 LYS L N 1
ATOM 5721 C CA . LYS C 3 170 ? -7.488 8.294 -30.958 1.00 55.58 167 LYS L CA 1
ATOM 5722 C C . LYS C 3 170 ? -7.211 7.715 -32.342 1.00 53.92 167 LYS L C 1
ATOM 5723 O O . LYS C 3 170 ? -6.839 6.544 -32.467 1.00 52.77 167 LYS L O 1
ATOM 5742 N N . GLN C 3 171 ? -7.386 8.533 -33.378 1.00 51.46 168 GLN L N 1
ATOM 5743 C CA . GLN C 3 171 ? -7.117 8.102 -34.741 1.00 55.06 168 GLN L CA 1
ATOM 5744 C C . GLN C 3 171 ? -5.615 8.139 -35.029 1.00 59.81 168 GLN L C 1
ATOM 5745 O O . GLN C 3 171 ? -4.790 8.441 -34.162 1.00 62.63 168 GLN L O 1
ATOM 5759 N N . SER C 3 172 ? -5.257 7.830 -36.278 1.00 60.87 169 SER L N 1
ATOM 5760 C CA . SER C 3 172 ? -3.858 7.885 -36.692 1.00 64.38 169 SER L CA 1
ATOM 5761 C C . SER C 3 172 ? -3.319 9.309 -36.638 1.00 65.01 169 SER L C 1
ATOM 5762 O O . SER C 3 172 ? -2.185 9.535 -36.200 1.00 66.52 169 SER L O 1
ATOM 5770 N N . ASN C 3 173 ? -4.113 10.282 -37.086 1.00 63.42 170 ASN L N 1
ATOM 5771 C CA . ASN C 3 173 ? -3.682 11.674 -37.148 1.00 67.23 170 ASN L CA 1
ATOM 5772 C C . ASN C 3 173 ? -3.855 12.414 -35.827 1.00 73.24 170 ASN L C 1
ATOM 5773 O O . ASN C 3 173 ? -3.760 13.646 -35.809 1.00 79.55 170 ASN L O 1
ATOM 5784 N N . ASN C 3 174 ? -4.103 11.702 -34.731 1.00 73.02 171 ASN L N 1
ATOM 5785 C CA . ASN C 3 174 ? -4.236 12.235 -33.377 1.00 69.17 171 ASN L CA 1
ATOM 5786 C C . ASN C 3 174 ? -5.588 12.907 -33.147 1.00 61.96 171 ASN L C 1
ATOM 5787 O O . ASN C 3 174 ? -5.814 13.432 -32.049 1.00 57.25 171 ASN L O 1
ATOM 5798 N N . LYS C 3 175 ? -6.490 12.914 -34.125 1.00 56.39 172 LYS L N 1
ATOM 5799 C CA . LYS C 3 175 ? -7.867 13.307 -33.880 1.00 52.98 172 LYS L CA 1
ATOM 5800 C C . LYS C 3 175 ? -8.671 12.082 -33.446 1.00 51.60 172 LYS L C 1
ATOM 5801 O O . LYS C 3 175 ? -8.212 10.942 -33.544 1.00 51.91 172 LYS L O 1
ATOM 5820 N N . TYR C 3 176 ? -9.880 12.322 -32.949 1.00 34.55 173 TYR L N 1
ATOM 5821 C CA . TYR C 3 176 ? -10.657 11.273 -32.308 1.00 32.37 173 TYR L CA 1
ATOM 5822 C C . TYR C 3 176 ? -11.776 10.771 -33.209 1.00 28.71 173 TYR L C 1
ATOM 5823 O O . TYR C 3 176 ? -12.252 11.468 -34.105 1.00 26.08 173 TYR L O 1
ATOM 5841 N N . ALA C 3 177 ? -12.188 9.531 -32.952 1.00 29.90 174 ALA L N 1
ATOM 5842 C CA . ALA C 3 177 ? -13.256 8.884 -33.695 1.00 29.18 174 ALA L CA 1
ATOM 5843 C C . ALA C 3 177 ? -14.239 8.248 -32.725 1.00 26.29 174 ALA L C 1
ATOM 5844 O O . ALA C 3 177 ? -13.881 7.872 -31.606 1.00 23.88 174 ALA L O 1
ATOM 5851 N N . ALA C 3 178 ? -15.487 8.138 -33.169 1.00 24.62 175 ALA L N 1
ATOM 5852 C CA . ALA C 3 178 ? -16.513 7.438 -32.415 1.00 26.35 175 ALA L CA 1
ATOM 5853 C C . ALA C 3 178 ? -17.587 6.977 -33.387 1.00 26.71 175 ALA L C 1
ATOM 5854 O O . ALA C 3 178 ? -17.662 7.439 -34.530 1.00 28.70 175 ALA L O 1
ATOM 5861 N N . SER C 3 179 ? -18.426 6.060 -32.915 1.00 27.08 176 SER L N 1
ATOM 5862 C CA . SER C 3 179 ? -19.509 5.514 -33.715 1.00 24.83 176 SER L CA 1
ATOM 5863 C C . SER C 3 179 ? -20.708 5.265 -32.813 1.00 24.28 176 SER L C 1
ATOM 5864 O O . SER C 3 179 ? -20.566 5.087 -31.602 1.00 22.18 176 SER L O 1
ATOM 5872 N N . SER C 3 180 ? -21.894 5.274 -33.414 1.00 24.38 177 SER L N 1
ATOM 5873 C CA . SER C 3 180 ? -23.137 5.043 -32.693 1.00 28.51 177 SER L CA 1
ATOM 5874 C C . SER C 3 180 ? -24.079 4.252 -33.586 1.00 28.93 177 SER L C 1
ATOM 5875 O O . SER C 3 180 ? -24.133 4.483 -34.797 1.00 29.15 177 SER L O 1
ATOM 5883 N N . TYR C 3 181 ? -24.815 3.319 -32.985 1.00 31.56 178 TYR L N 1
ATOM 5884 C CA . TYR C 3 181 ? -25.724 2.445 -33.717 1.00 32.48 178 TYR L CA 1
ATOM 5885 C C . TYR C 3 181 ? -27.105 2.487 -33.082 1.00 32.01 178 TYR L C 1
ATOM 5886 O O . TYR C 3 181 ? -27.238 2.311 -31.866 1.00 29.61 178 TYR L O 1
ATOM 5904 N N . LEU C 3 182 ? -28.128 2.701 -33.907 1.00 33.32 179 LEU L N 1
ATOM 5905 C CA . LEU C 3 182 ? -29.520 2.672 -33.475 1.00 37.00 179 LEU L CA 1
ATOM 5906 C C . LEU C 3 182 ? -30.183 1.432 -34.059 1.00 37.60 179 LEU L C 1
ATOM 5907 O O . LEU C 3 182 ? -30.239 1.274 -35.283 1.00 38.04 179 LEU L O 1
ATOM 5923 N N . SER C 3 183 ? -30.688 0.563 -33.188 1.00 38.08 180 SER L N 1
ATOM 5924 C CA . SER C 3 183 ? -31.320 -0.682 -33.602 1.00 41.54 180 SER L CA 1
ATOM 5925 C C . SER C 3 183 ? -32.831 -0.498 -33.625 1.00 43.59 180 SER L C 1
ATOM 5926 O O . SER C 3 183 ? -33.423 -0.057 -32.634 1.00 42.88 180 SER L O 1
ATOM 5934 N N . LEU C 3 184 ? -33.448 -0.834 -34.757 1.00 48.03 181 LEU L N 1
ATOM 5935 C CA . LEU C 3 184 ? -34.884 -0.699 -34.951 1.00 48.46 181 LEU L CA 1
ATOM 5936 C C . LEU C 3 184 ? -35.444 -1.998 -35.515 1.00 47.61 181 LEU L C 1
ATOM 5937 O O . LEU C 3 184 ? -34.703 -2.912 -35.889 1.00 45.13 181 LEU L O 1
ATOM 5953 N N . THR C 3 185 ? -36.793 -2.077 -35.563 1.00 47.96 182 THR L N 1
ATOM 5954 C CA . THR C 3 185 ? -37.430 -3.099 -36.376 1.00 50.68 182 THR L CA 1
ATOM 5955 C C . THR C 3 185 ? -37.619 -2.577 -37.796 1.00 49.99 182 THR L C 1
ATOM 5956 O O . THR C 3 185 ? -37.768 -1.368 -38.000 1.00 49.94 182 THR L O 1
ATOM 5967 N N . PRO C 3 186 ? -37.607 -3.447 -38.807 1.00 52.01 183 PRO L N 1
ATOM 5968 C CA . PRO C 3 186 ? -37.873 -2.964 -40.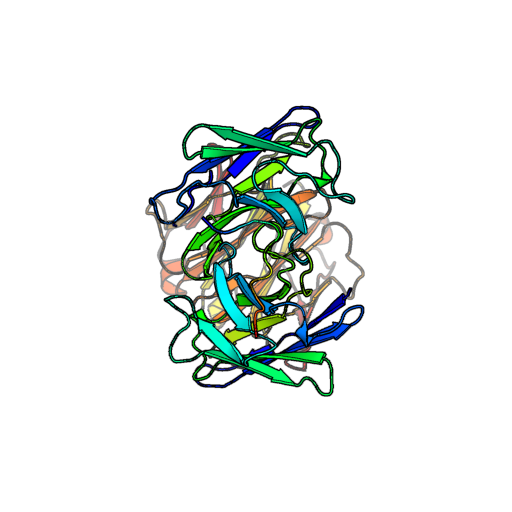170 1.00 52.79 183 PRO L CA 1
ATOM 5969 C C . PRO C 3 186 ? -39.155 -2.157 -40.270 1.00 55.56 183 PRO L C 1
ATOM 5970 O O . PRO C 3 186 ? -39.229 -1.216 -41.071 1.00 54.59 183 PRO L O 1
ATOM 5981 N N . GLU C 3 187 ? -40.166 -2.488 -39.464 1.00 59.07 184 GLU L N 1
ATOM 5982 C CA . GLU C 3 187 ? -41.389 -1.692 -39.442 1.00 61.95 184 GLU L CA 1
ATOM 5983 C C . GLU C 3 187 ? -41.112 -0.284 -38.927 1.00 59.23 184 GLU L C 1
ATOM 5984 O O . GLU C 3 187 ? -41.548 0.707 -39.524 1.00 56.59 184 GLU L O 1
ATOM 5996 N N . GLN C 3 188 ? -40.381 -0.177 -37.814 1.00 59.79 185 GLN L N 1
ATOM 5997 C CA . GLN C 3 188 ? -40.042 1.136 -37.273 1.00 57.16 185 GLN L CA 1
ATOM 5998 C C . GLN C 3 188 ? -39.250 1.960 -38.279 1.00 58.50 185 GLN L C 1
ATOM 5999 O O . GLN C 3 188 ? -39.491 3.163 -38.435 1.00 59.17 185 GLN L O 1
ATOM 6013 N N . TRP C 3 189 ? -38.294 1.331 -38.963 1.00 57.62 186 TRP L N 1
ATOM 6014 C CA . TRP C 3 189 ? -37.498 2.046 -39.952 1.00 57.39 186 TRP L CA 1
ATOM 6015 C C . TRP C 3 189 ? -38.386 2.699 -41.002 1.00 64.78 186 TRP L C 1
ATOM 6016 O O . TRP C 3 189 ? -38.267 3.899 -41.276 1.00 65.65 186 TRP L O 1
ATOM 6037 N N . LYS C 3 190 ? -39.288 1.922 -41.603 1.00 66.60 187 LYS L N 1
ATOM 6038 C CA . LYS C 3 190 ? -40.152 2.435 -42.656 1.00 65.89 187 LYS L CA 1
ATOM 6039 C C . LYS C 3 190 ? -41.357 3.197 -42.121 1.00 62.57 187 LYS L C 1
ATOM 6040 O O . LYS C 3 190 ? -42.087 3.802 -42.914 1.00 58.78 187 LYS L O 1
ATOM 6059 N N . SER C 3 191 ? -41.582 3.192 -40.805 1.00 64.08 188 SER L N 1
ATOM 6060 C CA . SER C 3 191 ? -42.741 3.884 -40.251 1.00 67.80 188 SER L CA 1
ATOM 6061 C C . SER C 3 191 ? -42.571 5.396 -40.317 1.00 66.48 188 SER L C 1
ATOM 6062 O O . SER C 3 191 ? -43.526 6.120 -40.621 1.00 66.09 188 SER L O 1
ATOM 6070 N N . HIS C 3 192 ? -41.370 5.891 -40.046 1.00 58.53 189 HIS L N 1
ATOM 6071 C CA . HIS C 3 192 ? -41.151 7.324 -39.947 1.00 58.44 189 HIS L CA 1
ATOM 6072 C C . HIS C 3 192 ? -40.664 7.898 -41.275 1.00 58.46 189 HIS L C 1
ATOM 6073 O O . HIS C 3 192 ? -40.225 7.177 -42.175 1.00 57.00 189 HIS L O 1
ATOM 6087 N N . ARG C 3 193 ? -40.753 9.225 -41.385 1.00 61.71 190 ARG L N 1
ATOM 6088 C CA . ARG C 3 193 ? -40.279 9.902 -42.586 1.00 66.32 190 ARG L CA 1
ATOM 6089 C C . ARG C 3 193 ? -38.758 9.966 -42.635 1.00 61.60 190 ARG L C 1
ATOM 6090 O O . ARG C 3 193 ? -38.176 9.933 -43.726 1.00 62.87 190 ARG L O 1
ATOM 6111 N N . SER C 3 194 ? -38.095 10.057 -41.486 1.00 58.78 191 SER L N 1
ATOM 6112 C CA . SER C 3 194 ? -36.639 10.086 -41.477 1.00 54.41 191 SER L CA 1
ATOM 6113 C C . SER C 3 194 ? -36.138 9.858 -40.059 1.00 55.38 191 SER L C 1
ATOM 6114 O O . SER C 3 194 ? -36.871 10.040 -39.083 1.00 58.62 191 SER L O 1
ATOM 6122 N N . TYR C 3 195 ? -34.877 9.447 -39.969 1.00 51.12 192 TYR L N 1
ATOM 6123 C CA . TYR C 3 195 ? -34.147 9.369 -38.714 1.00 49.49 192 TYR L CA 1
ATOM 6124 C C . TYR C 3 195 ? -32.888 10.217 -38.827 1.00 48.78 192 TYR L C 1
ATOM 6125 O O . TYR C 3 195 ? -32.334 10.387 -39.918 1.00 48.37 192 TYR L O 1
ATOM 6143 N N . SER C 3 196 ? -32.436 10.748 -37.692 1.00 48.82 193 SER L N 1
ATOM 6144 C CA . SER C 3 196 ? -31.304 11.660 -37.668 1.00 47.10 193 SER L CA 1
ATOM 6145 C C . SER C 3 196 ? -30.334 11.276 -36.559 1.00 44.21 193 SER L C 1
ATOM 6146 O O . SER C 3 196 ? -30.732 10.749 -35.516 1.00 41.74 193 SER L O 1
ATOM 6154 N N . CYS C 3 197 ? -29.052 11.547 -36.804 1.00 42.28 194 CYS L N 1
ATOM 6155 C CA . CYS C 3 197 ? -27.987 11.366 -35.822 1.00 39.96 194 CYS L CA 1
ATOM 6156 C C . CYS C 3 197 ? -27.350 12.721 -35.549 1.00 44.48 194 CYS L C 1
ATOM 6157 O O . CYS C 3 197 ? -26.848 13.368 -36.474 1.00 43.13 194 CYS L O 1
ATOM 6164 N N . GLN C 3 198 ? -27.369 13.148 -34.287 1.00 49.72 195 GLN L N 1
ATOM 6165 C CA . GLN C 3 198 ? -26.852 14.452 -33.882 1.00 54.89 195 GLN L CA 1
ATOM 6166 C C . GLN C 3 198 ? -25.591 14.274 -33.048 1.00 51.11 195 GLN L C 1
ATOM 6167 O O . GLN C 3 198 ? -25.637 13.677 -31.968 1.00 51.62 195 GLN L O 1
ATOM 6181 N N . VAL C 3 199 ? -24.479 14.815 -33.535 1.00 48.12 196 VAL L N 1
ATOM 6182 C CA . VAL C 3 199 ? -23.203 14.775 -32.831 1.00 45.25 196 VAL L CA 1
ATOM 6183 C C . VAL C 3 199 ? -22.945 16.167 -32.274 1.00 45.63 196 VAL L C 1
ATOM 6184 O O . VAL C 3 199 ? -22.689 17.111 -33.033 1.00 45.79 196 VAL L O 1
ATOM 6197 N N . THR C 3 200 ? -23.004 16.299 -30.952 1.00 45.80 197 THR L N 1
ATOM 6198 C CA . THR C 3 200 ? -22.671 17.546 -30.279 1.00 44.94 197 THR L CA 1
ATOM 6199 C C . THR C 3 200 ? -21.220 17.479 -29.823 1.00 39.76 197 THR L C 1
ATOM 6200 O O . THR C 3 200 ? -20.809 16.506 -29.182 1.00 36.74 197 THR L O 1
ATOM 6211 N N . HIS C 3 201 ? -20.450 18.510 -30.163 1.00 40.83 198 HIS L N 1
ATOM 6212 C CA . HIS C 3 201 ? -19.026 18.577 -29.843 1.00 37.68 198 HIS L CA 1
ATOM 6213 C C . HIS C 3 201 ? -18.694 20.024 -29.509 1.00 37.88 198 HIS L C 1
ATOM 6214 O O . HIS C 3 201 ? -18.780 20.896 -30.379 1.00 36.09 198 HIS L O 1
ATOM 6228 N N . GLU C 3 202 ? -18.326 20.282 -28.253 1.00 38.56 199 GLU L N 1
ATOM 6229 C CA . GLU C 3 202 ? -17.954 21.626 -27.806 1.00 40.15 199 GLU L CA 1
ATOM 6230 C C . GLU C 3 202 ? -19.083 22.628 -28.043 1.00 42.50 199 GLU L C 1
ATOM 6231 O O . GLU C 3 202 ? -18.852 23.764 -28.464 1.00 43.86 199 GLU L O 1
ATOM 6243 N N . GLY C 3 203 ? -20.318 22.206 -27.777 1.00 40.89 200 GLY L N 1
ATOM 6244 C CA . GLY C 3 203 ? -21.455 23.102 -27.850 1.00 45.28 200 GLY L CA 1
ATOM 6245 C C . GLY C 3 203 ? -22.014 23.340 -29.236 1.00 50.26 200 GLY L C 1
ATOM 6246 O O . GLY C 3 203 ? -22.898 24.191 -29.388 1.00 55.86 200 GLY L O 1
ATOM 6250 N N . SER C 3 204 ? -21.536 22.617 -30.249 1.00 49.42 201 SER L N 1
ATOM 6251 C CA . SER C 3 204 ? -22.019 22.760 -31.615 1.00 49.02 201 SER L CA 1
ATOM 6252 C C . SER C 3 204 ? -22.368 21.386 -32.167 1.00 42.62 201 SER L C 1
ATOM 6253 O O . SER C 3 204 ? -21.716 20.389 -31.850 1.00 36.71 201 SER L O 1
ATOM 6261 N N . THR C 3 205 ? -23.402 21.349 -33.004 1.00 46.08 202 THR L N 1
ATOM 6262 C CA . THR C 3 205 ? -24.021 20.107 -33.450 1.00 45.33 202 THR L CA 1
ATOM 6263 C C . THR C 3 205 ? -23.818 19.907 -34.946 1.00 44.56 202 THR L C 1
ATOM 6264 O O . THR C 3 205 ? -24.055 20.826 -35.737 1.00 46.97 202 THR L O 1
ATOM 6275 N N . VAL C 3 206 ? -23.395 18.701 -35.328 1.00 43.21 203 VAL L N 1
ATOM 6276 C CA . VAL C 3 206 ? -23.434 18.238 -36.713 1.00 42.60 203 VAL L CA 1
ATOM 6277 C C . VAL C 3 206 ? -24.474 17.132 -36.799 1.00 42.11 203 VAL L C 1
ATOM 6278 O O . VAL C 3 206 ? -24.404 16.150 -36.051 1.00 42.43 203 VAL L O 1
ATOM 6291 N N . GLU C 3 207 ? -25.427 17.279 -37.715 1.00 40.81 204 GLU L N 1
ATOM 6292 C CA . GLU C 3 207 ? -26.565 16.375 -37.792 1.00 39.92 204 GLU L CA 1
ATOM 6293 C C . GLU C 3 207 ? -26.718 15.857 -39.212 1.00 38.04 204 GLU L C 1
ATOM 6294 O O . GLU C 3 207 ? -26.791 16.644 -40.162 1.00 38.37 204 GLU L O 1
ATOM 6306 N N . LYS C 3 208 ? -26.760 14.535 -39.348 1.00 35.45 205 LYS L N 1
ATOM 6307 C CA . LYS C 3 208 ? -27.024 13.870 -40.615 1.00 35.14 205 LYS L CA 1
ATOM 6308 C C . LYS C 3 208 ? -28.377 13.178 -40.550 1.00 34.37 205 LYS L C 1
ATOM 6309 O O . LYS C 3 208 ? -28.744 12.607 -39.518 1.00 33.82 205 LYS L O 1
ATOM 6328 N N . THR C 3 209 ? -29.112 13.227 -41.656 1.00 36.19 206 THR L N 1
ATOM 6329 C CA . THR C 3 209 ? -30.434 12.627 -41.752 1.00 38.68 206 THR L CA 1
ATOM 6330 C C . THR C 3 209 ? -30.453 11.591 -42.868 1.00 37.00 206 THR L C 1
ATOM 6331 O O . THR C 3 209 ? -29.813 11.772 -43.910 1.00 35.46 206 THR L O 1
ATOM 6342 N N . VAL C 3 210 ? -31.184 10.501 -42.640 1.00 37.50 207 VAL L N 1
ATOM 6343 C CA . VAL C 3 210 ? -31.417 9.489 -43.663 1.00 36.92 207 VAL L CA 1
ATOM 6344 C C . VAL C 3 210 ? -32.873 9.058 -43.591 1.00 35.69 207 VAL L C 1
ATOM 6345 O O . VAL C 3 210 ? -33.492 9.063 -42.522 1.00 33.99 207 VAL L O 1
ATOM 6358 N N . ALA C 3 211 ? -33.418 8.684 -44.744 1.00 37.74 208 ALA L N 1
ATOM 6359 C CA . ALA C 3 211 ? -34.791 8.219 -44.848 1.00 39.72 208 ALA L CA 1
ATOM 6360 C C . ALA C 3 211 ? -34.828 6.965 -45.708 1.00 38.64 208 ALA L C 1
ATOM 6361 O O . ALA C 3 211 ? -33.928 6.748 -46.530 1.00 36.39 208 ALA L O 1
ATOM 6368 N N . PRO C 3 212 ? -35.853 6.109 -45.536 1.00 41.02 209 PRO L N 1
ATOM 6369 C CA . PRO C 3 212 ? -36.028 4.892 -46.343 1.00 41.00 209 PRO L CA 1
ATOM 6370 C C . PRO C 3 212 ? -35.933 5.132 -47.850 1.00 41.93 209 PRO L C 1
ATOM 6371 O O . PRO C 3 212 ? -36.743 5.880 -48.399 1.00 43.46 209 PRO L O 1
#

InterPro domains:
  IPR000884 Thrombospondin type-1 (TSP1) repeat [PF00090] (343-389)
  IPR000884 Thrombospondin type-1 (TSP1) repeat [PS50092] (344-390)
  IPR000884 Thrombospondin type-1 (TSP1) repeat [SM00209] (340-390)
  IPR003067 Plasmodium circumsporozoite protein [PR01303] (2-18)
  IPR003067 Plasmodium circumsporozoite protein [PR01303] (34-49)
  IPR003067 Plasmodium circumsporozoite protein [PR01303] (328-346)
  IPR003067 Plasmodium circumsporozoite protein [PR01303] (347-364)
  IPR003067 Plasmodium circumsporozoite protein [PR01303] (374-392)
  IPR003067 Plasmodium circumsporozoite protein [PR01303] (393-412)
  IPR036383 Thrombospondin type-1 repeat superfamily [G3DSA:2.20.100.10] (319-396)
  IPR036383 Thrombospondin type-1 repeat superfamily [SSF82895] (343-389)
  IPR051860 Plasmodium Circumsporozoite Invasion Protein [PTHR44826] (123-288)